Protein AF-A0A497DBH5-F1 (afdb_monomer)

Mean predicted aligned error: 8.86 Å

Nearest PDB structures (foldseek):
  4bxi-assembly1_A-2  TM=4.794E-01  e=2.123E+00  Staphylococcus aureus subsp. aureus COL
  7r7f-assembly2_B  TM=6.059E-01  e=3.919E+00  Picosynechococcus sp. PCC 7002
  4o3v-assembly1_A  TM=3.156E-01  e=7.234E+00  Rickettsia typhi str. Wilmington

Radius of gyration: 27.89 Å; Cα contacts (8 Å, |Δi|>4): 688; chains: 1; bounding box: 68×45×81 Å

Structure (mmCIF, N/CA/C/O backbone):
data_AF-A0A497DBH5-F1
#
_entry.id   AF-A0A497DBH5-F1
#
loop_
_atom_site.group_PDB
_atom_site.id
_atom_site.type_symbol
_atom_site.label_atom_id
_atom_site.label_alt_id
_atom_site.label_comp_id
_atom_site.label_asym_id
_atom_site.label_entity_id
_atom_site.label_seq_id
_atom_site.pdbx_PDB_ins_code
_atom_site.Cartn_x
_atom_site.Cartn_y
_atom_site.Cartn_z
_atom_site.occupancy
_atom_site.B_iso_or_equiv
_atom_site.auth_seq_id
_atom_site.auth_comp_id
_atom_site.auth_asym_id
_atom_site.auth_atom_id
_atom_site.pdbx_PDB_model_num
ATOM 1 N N . MET A 1 1 ? -2.747 -13.611 11.022 1.00 81.50 1 MET A N 1
ATOM 2 C CA . MET A 1 1 ? -4.045 -13.605 11.736 1.00 81.50 1 MET A CA 1
ATOM 3 C C . MET A 1 1 ? -5.112 -14.128 10.798 1.00 81.50 1 MET A C 1
ATOM 5 O O . MET A 1 1 ? -5.028 -13.797 9.620 1.00 81.50 1 MET A O 1
ATOM 9 N N . LYS A 1 2 ? -6.085 -14.919 11.261 1.00 86.38 2 LYS A N 1
ATOM 10 C CA . LYS A 1 2 ? -7.143 -15.440 10.373 1.00 86.38 2 LYS A CA 1
ATOM 11 C C . LYS A 1 2 ? -8.323 -14.461 10.289 1.00 86.38 2 LYS A C 1
ATOM 13 O O . LYS A 1 2 ? -9.346 -14.653 10.939 1.00 86.38 2 LYS A O 1
ATOM 18 N N . LEU A 1 3 ? -8.178 -13.395 9.492 1.00 90.94 3 LEU A N 1
ATOM 19 C CA . LEU A 1 3 ? -9.215 -12.356 9.362 1.00 90.94 3 LEU A CA 1
ATOM 20 C C . LEU A 1 3 ? -10.533 -12.885 8.776 1.00 90.94 3 LEU A C 1
ATOM 22 O O . LEU A 1 3 ? -11.589 -12.373 9.139 1.00 90.94 3 LEU A O 1
ATOM 26 N N . THR A 1 4 ? -10.498 -13.955 7.971 1.00 93.50 4 THR A N 1
ATOM 27 C CA . THR A 1 4 ? -11.699 -14.586 7.386 1.00 93.50 4 THR A CA 1
ATOM 28 C C . THR A 1 4 ? -12.727 -15.030 8.428 1.00 93.50 4 THR A C 1
ATOM 30 O O . THR A 1 4 ? -13.909 -15.137 8.111 1.00 93.50 4 THR A O 1
ATOM 33 N N . LEU A 1 5 ? -12.332 -15.199 9.697 1.00 93.44 5 LEU A N 1
ATOM 34 C CA . LEU A 1 5 ? -13.258 -15.498 10.790 1.00 93.44 5 LEU A CA 1
ATOM 35 C C . LEU A 1 5 ? -14.352 -14.437 10.962 1.00 93.44 5 LEU A C 1
ATOM 37 O O . LEU A 1 5 ? -15.456 -14.780 11.364 1.00 93.44 5 LEU A O 1
ATOM 41 N N . PHE A 1 6 ? -14.108 -13.177 10.588 1.00 94.81 6 PHE A N 1
ATOM 42 C CA . PHE A 1 6 ? -15.147 -12.140 10.603 1.00 94.81 6 PHE A CA 1
ATOM 43 C C . PHE A 1 6 ? -16.312 -12.419 9.637 1.00 94.81 6 PHE A C 1
ATOM 45 O O . PHE A 1 6 ? -17.368 -11.806 9.795 1.00 94.81 6 PHE A O 1
ATOM 52 N N . LYS A 1 7 ? -16.138 -13.330 8.669 1.00 93.44 7 LYS A N 1
ATOM 53 C CA . LYS A 1 7 ? -17.196 -13.867 7.797 1.00 93.44 7 LYS A CA 1
ATOM 54 C C . LYS A 1 7 ? -17.722 -15.230 8.253 1.00 93.44 7 LYS A C 1
ATOM 56 O O . LYS A 1 7 ? -18.886 -15.539 8.030 1.00 93.44 7 LYS A O 1
ATOM 61 N N . GLU A 1 8 ? -16.865 -16.057 8.849 1.00 92.88 8 GLU A N 1
ATOM 62 C CA . GLU A 1 8 ? -17.189 -17.453 9.187 1.00 92.88 8 GLU A CA 1
ATOM 63 C C . GLU A 1 8 ? -18.020 -17.591 10.475 1.00 92.88 8 GLU A C 1
ATOM 65 O O . GLU A 1 8 ? -18.742 -18.575 10.631 1.00 92.88 8 GLU A O 1
ATOM 70 N N . ILE A 1 9 ? -17.904 -16.640 11.409 1.00 94.44 9 ILE A N 1
ATOM 71 C CA . ILE A 1 9 ? -18.579 -16.672 12.713 1.00 94.44 9 ILE A CA 1
ATOM 72 C C . ILE A 1 9 ? -19.214 -15.320 13.056 1.00 94.44 9 ILE A C 1
ATOM 74 O O . ILE A 1 9 ? -18.944 -14.304 12.417 1.00 94.44 9 ILE A O 1
ATOM 78 N N . ASP A 1 10 ? -20.058 -15.318 14.091 1.00 93.56 10 ASP A N 1
ATOM 79 C CA . ASP A 1 10 ? -20.673 -14.107 14.636 1.00 93.56 10 ASP A CA 1
ATOM 80 C C . ASP A 1 10 ? -19.628 -13.023 14.973 1.00 93.56 10 ASP A C 1
ATOM 82 O O . ASP A 1 10 ? -18.516 -13.316 15.423 1.00 93.56 10 ASP A O 1
ATOM 86 N N . PHE A 1 11 ? -19.999 -11.756 14.768 1.00 94.81 11 PHE A N 1
ATOM 87 C CA . PHE A 1 11 ? -19.075 -10.628 14.844 1.00 94.81 11 PHE A CA 1
ATOM 88 C C . PHE A 1 11 ? -18.445 -10.469 16.231 1.00 94.81 11 PHE A C 1
ATOM 90 O O . PHE A 1 11 ? -17.227 -10.295 16.321 1.00 94.81 11 PHE A O 1
ATOM 97 N N . LEU A 1 12 ? -19.221 -10.594 17.313 1.00 94.69 12 LEU A N 1
ATOM 98 C CA . LEU A 1 12 ? -18.671 -10.518 18.667 1.00 94.69 12 LEU A CA 1
ATOM 99 C C . LEU A 1 12 ? -17.634 -11.626 18.879 1.00 94.69 12 LEU A C 1
ATOM 101 O O . LEU A 1 12 ? -16.538 -11.367 19.378 1.00 94.69 12 LEU A O 1
ATOM 105 N N . HIS A 1 13 ? -17.941 -12.850 18.451 1.00 94.00 13 HIS A N 1
ATOM 106 C CA . HIS A 1 13 ? -17.011 -13.973 18.549 1.00 94.00 13 HIS A CA 1
ATOM 107 C C . HIS A 1 13 ? -15.744 -13.756 17.711 1.00 94.00 13 HIS A C 1
ATOM 109 O O . HIS A 1 13 ? -14.646 -14.022 18.204 1.00 94.00 13 HIS A O 1
ATOM 115 N N . ALA A 1 14 ? -15.865 -13.219 16.496 1.00 95.56 14 ALA A N 1
ATOM 116 C CA . ALA A 1 14 ? -14.721 -12.877 15.653 1.00 95.56 14 ALA A CA 1
ATOM 117 C C . ALA A 1 14 ? -13.796 -11.853 16.330 1.00 95.56 14 ALA A C 1
ATOM 119 O O . ALA A 1 14 ? -12.579 -12.048 16.362 1.00 95.56 14 ALA A O 1
ATOM 120 N N . VAL A 1 15 ? -14.359 -10.812 16.958 1.00 95.38 15 VAL A N 1
ATOM 121 C CA . VAL A 1 15 ? -13.578 -9.825 17.719 1.00 95.38 15 VAL A CA 1
ATOM 122 C C . VAL A 1 15 ? -12.876 -10.477 18.919 1.00 95.38 15 VAL A C 1
ATOM 124 O O . VAL A 1 15 ? -11.694 -10.219 19.151 1.00 95.38 15 VAL A O 1
ATOM 127 N N . LYS A 1 16 ? -13.544 -11.377 19.655 1.00 95.06 16 LYS A N 1
ATOM 128 C CA . LYS A 1 16 ? -12.921 -12.124 20.767 1.00 95.06 16 LYS A CA 1
ATOM 129 C C . LYS A 1 16 ? -11.752 -12.996 20.289 1.00 95.06 16 LYS A C 1
ATOM 131 O O . LYS A 1 16 ? -10.692 -13.023 20.916 1.00 95.06 16 LYS A O 1
ATOM 136 N N . VAL A 1 17 ? -11.911 -13.694 19.163 1.00 95.12 17 VAL A N 1
ATOM 137 C CA . VAL A 1 17 ? -10.826 -14.507 18.589 1.00 95.12 17 VAL A CA 1
ATOM 138 C C . VAL A 1 17 ? -9.658 -13.630 18.146 1.00 95.12 17 VAL A C 1
ATOM 140 O O . VAL A 1 17 ? -8.510 -13.970 18.430 1.00 95.12 17 VAL A O 1
ATOM 143 N N . LEU A 1 18 ? -9.930 -12.473 17.540 1.00 94.69 18 LEU A N 1
ATOM 144 C CA . LEU A 1 18 ? -8.892 -11.527 17.152 1.00 94.69 18 LEU A CA 1
ATOM 145 C C . LEU A 1 18 ? -8.021 -11.111 18.348 1.00 94.69 18 LEU A C 1
ATOM 147 O O . LEU A 1 18 ? -6.801 -11.253 18.283 1.00 94.69 18 LEU A O 1
ATOM 151 N N . PHE A 1 19 ? -8.609 -10.631 19.449 1.00 95.12 19 PHE A N 1
ATOM 152 C CA . PHE A 1 19 ? -7.813 -10.197 20.608 1.00 95.12 19 PHE A CA 1
ATOM 153 C C . PHE A 1 19 ? -7.040 -11.351 21.260 1.00 95.12 19 PHE A C 1
ATOM 155 O O . PHE A 1 19 ? -5.912 -11.156 21.722 1.00 95.12 19 PHE A O 1
ATOM 162 N N . LYS A 1 20 ? -7.577 -12.577 21.199 1.00 94.69 20 LYS A N 1
ATOM 163 C CA . LYS A 1 20 ? -6.842 -13.789 21.580 1.00 94.69 20 LYS A CA 1
ATOM 164 C C . LYS A 1 20 ? -5.625 -14.037 20.676 1.00 94.69 20 LYS A C 1
ATOM 166 O O . LYS A 1 20 ? -4.548 -14.337 21.190 1.00 94.69 20 LYS A O 1
ATOM 171 N N . GLU A 1 21 ? -5.749 -13.886 19.356 1.00 95.06 21 GLU A N 1
ATOM 172 C CA . GLU A 1 21 ? -4.617 -14.003 18.417 1.00 95.06 21 GLU A CA 1
ATOM 173 C C . GLU A 1 21 ? -3.566 -12.896 18.618 1.00 95.06 21 GLU A C 1
ATOM 175 O O . GLU A 1 21 ? -2.359 -13.162 18.512 1.00 95.06 21 GLU A O 1
ATOM 180 N N . LEU A 1 22 ? -4.012 -11.689 18.985 1.00 94.50 22 LEU A N 1
ATOM 181 C CA . LEU A 1 22 ? -3.163 -10.559 19.383 1.00 94.50 22 LEU A CA 1
ATOM 182 C C . LEU A 1 22 ? -2.483 -10.759 20.746 1.00 94.50 22 LEU A C 1
ATOM 184 O O . LEU A 1 22 ? -1.618 -9.963 21.110 1.00 94.50 22 LEU A O 1
ATOM 188 N N . LYS A 1 23 ? -2.823 -11.834 21.471 1.00 96.06 23 LYS A N 1
ATOM 189 C CA . LYS A 1 23 ? -2.341 -12.156 22.823 1.00 96.06 23 LYS A CA 1
ATOM 1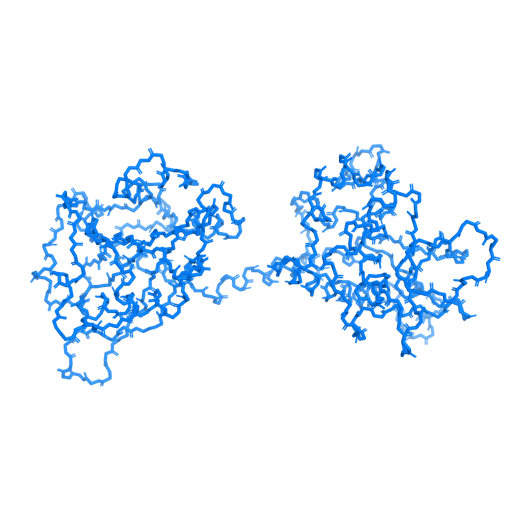90 C C . LYS A 1 23 ? -2.690 -11.099 23.874 1.00 96.06 23 LYS A C 1
ATOM 192 O O . LYS A 1 23 ? -2.000 -11.003 24.884 1.00 96.06 23 LYS A O 1
ATOM 197 N N . VAL A 1 24 ? -3.750 -10.327 23.656 1.00 95.75 24 VAL A N 1
ATOM 198 C CA . VAL A 1 24 ? -4.207 -9.329 24.625 1.00 95.75 24 VAL A CA 1
ATOM 199 C C . VAL A 1 24 ? -5.197 -9.980 25.589 1.00 95.75 24 VAL A C 1
ATOM 201 O O . VAL A 1 24 ? -6.193 -10.547 25.130 1.00 95.75 24 VAL A O 1
ATOM 204 N N . PRO A 1 25 ? -4.947 -9.937 26.909 1.00 94.50 25 PRO A N 1
ATOM 205 C CA . PRO A 1 25 ? -5.862 -10.506 27.884 1.00 94.50 25 PRO A CA 1
ATOM 206 C C . PRO A 1 25 ? -7.066 -9.579 28.042 1.00 94.50 25 PRO A C 1
ATOM 208 O O . PRO A 1 25 ? -6.969 -8.513 28.640 1.00 94.50 25 PRO A O 1
ATOM 211 N N . VAL A 1 26 ? -8.201 -9.976 27.474 1.00 94.94 26 VAL A N 1
ATOM 212 C CA . VAL A 1 26 ? -9.463 -9.246 27.607 1.00 94.94 26 VAL A CA 1
ATOM 213 C C . VAL A 1 26 ? -10.344 -9.975 28.608 1.00 94.94 26 VAL A C 1
ATOM 215 O O . VAL A 1 26 ? -10.632 -11.163 28.442 1.00 94.94 26 VAL A O 1
ATOM 218 N N . ASN A 1 27 ? -10.829 -9.248 29.606 1.00 93.88 27 ASN A N 1
ATOM 219 C CA . ASN A 1 27 ? -11.941 -9.695 30.425 1.00 93.88 27 ASN A CA 1
ATOM 220 C C . ASN A 1 27 ? -13.233 -9.479 29.645 1.00 93.88 27 ASN A C 1
ATOM 222 O O . ASN A 1 27 ? -13.794 -8.383 29.603 1.00 93.88 27 ASN A O 1
ATOM 226 N N . TYR A 1 28 ? -13.645 -10.540 28.954 1.00 91.12 28 TYR A N 1
ATOM 227 C CA . TYR A 1 28 ? -14.819 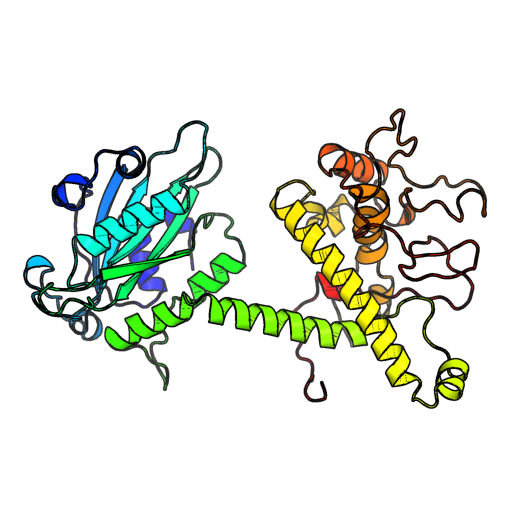-10.523 28.099 1.00 91.12 28 TYR A CA 1
ATOM 228 C C . TYR A 1 28 ? -16.103 -10.425 28.906 1.00 91.12 28 TYR A C 1
ATOM 230 O O . TYR A 1 28 ? -16.286 -11.133 29.897 1.00 91.12 28 TYR A O 1
ATOM 238 N N . VAL A 1 29 ? -17.031 -9.627 28.395 1.00 86.19 29 VAL A N 1
ATOM 239 C CA . VAL A 1 29 ? -18.424 -9.647 28.834 1.00 86.19 29 VAL A CA 1
ATOM 240 C C . VAL A 1 29 ? -19.260 -10.477 27.854 1.00 86.19 29 VAL A C 1
ATOM 242 O O . VAL A 1 29 ? -18.882 -10.711 26.695 1.00 86.19 29 VAL A O 1
ATOM 245 N N . ALA A 1 30 ? -20.365 -11.020 28.350 1.00 66.88 30 ALA A N 1
ATOM 246 C CA . ALA A 1 30 ? -21.345 -11.748 27.553 1.00 66.88 30 ALA A CA 1
ATOM 247 C C . ALA A 1 30 ? -22.528 -10.815 27.284 1.00 66.88 30 ALA A C 1
ATOM 249 O O . ALA A 1 30 ? -23.608 -11.017 27.831 1.00 66.88 30 ALA A O 1
ATOM 250 N N . ASP A 1 31 ? -22.278 -9.772 26.493 1.00 70.38 31 ASP A N 1
ATOM 251 C CA . ASP A 1 31 ? -23.298 -8.790 26.143 1.00 70.38 31 ASP A CA 1
ATOM 252 C C . ASP A 1 31 ? -23.909 -9.098 24.776 1.00 70.38 31 ASP A C 1
ATOM 254 O O . ASP A 1 31 ? -23.207 -9.320 23.786 1.00 70.38 31 ASP A O 1
ATOM 258 N N . GLU A 1 32 ? -25.238 -9.083 24.750 1.00 82.00 32 GLU A N 1
ATOM 259 C CA . GLU A 1 32 ? -26.035 -9.004 23.529 1.00 82.00 32 GLU A CA 1
ATOM 260 C C . GLU A 1 32 ? -25.799 -7.647 22.835 1.00 82.00 32 GLU A C 1
ATOM 262 O O . GLU A 1 32 ? -25.465 -6.660 23.508 1.00 82.00 32 GLU A O 1
ATOM 267 N N . PRO A 1 33 ? -25.989 -7.554 21.506 1.00 89.88 33 PRO A N 1
ATOM 268 C CA . PRO A 1 33 ? -25.902 -6.281 20.806 1.00 89.88 33 PRO A CA 1
ATOM 269 C C . PRO A 1 33 ? -26.857 -5.243 21.403 1.00 89.88 33 PRO A C 1
ATOM 271 O O . PRO A 1 33 ? -27.985 -5.532 21.815 1.00 89.88 33 PRO A O 1
ATOM 274 N N . THR A 1 34 ? -26.404 -3.997 21.430 1.00 92.31 34 THR A N 1
ATOM 275 C CA . THR A 1 34 ? -27.178 -2.857 21.910 1.00 92.31 34 THR A CA 1
ATOM 276 C C . THR A 1 34 ? -27.122 -1.713 20.910 1.00 92.31 34 THR A C 1
ATOM 278 O O . THR A 1 34 ? -26.335 -1.710 19.967 1.00 92.31 34 THR A O 1
ATOM 281 N N . THR A 1 35 ? -27.964 -0.707 21.120 1.00 91.88 35 THR A N 1
ATOM 282 C CA . THR A 1 35 ? -27.998 0.464 20.249 1.00 91.88 35 THR A CA 1
ATOM 283 C C . THR A 1 35 ? -27.042 1.534 20.743 1.00 91.88 35 THR A C 1
ATOM 285 O O . THR A 1 35 ? -26.804 1.704 21.942 1.00 91.88 35 THR A O 1
ATOM 288 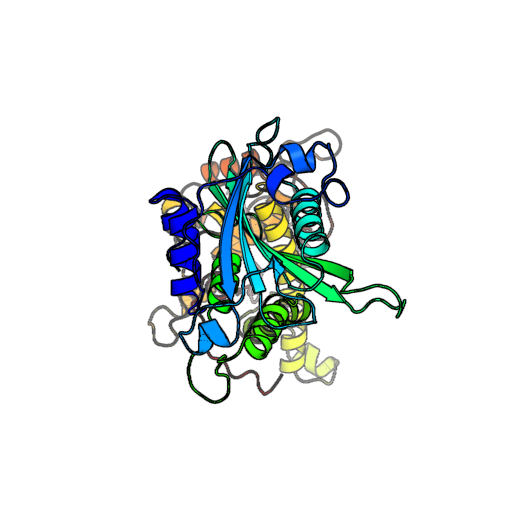N N . LEU A 1 36 ? -26.565 2.351 19.812 1.00 92.19 36 LEU A N 1
ATOM 289 C CA . LEU A 1 36 ? -25.704 3.482 20.121 1.00 92.19 36 LEU A CA 1
ATOM 290 C C . LEU A 1 36 ? -26.314 4.441 21.164 1.00 92.19 36 LEU A C 1
ATOM 292 O O . LEU A 1 36 ? -25.600 4.926 22.035 1.00 92.19 36 LEU A O 1
ATOM 296 N N . LYS A 1 37 ? -27.636 4.670 21.120 1.00 91.69 37 LYS A N 1
ATOM 297 C CA . LYS A 1 37 ? -28.374 5.538 22.063 1.00 91.69 37 LYS A CA 1
ATOM 298 C C . LYS A 1 37 ? -28.405 5.002 23.500 1.00 91.69 37 LYS A C 1
ATOM 300 O O . LYS A 1 37 ? -28.674 5.769 24.417 1.00 91.69 37 LYS A O 1
ATOM 305 N N . LYS A 1 38 ? -28.180 3.699 23.699 1.00 91.50 38 LYS A N 1
ATOM 306 C CA . LYS A 1 38 ? -28.069 3.095 25.036 1.00 91.50 38 LYS A CA 1
ATOM 307 C C . LYS A 1 38 ? -26.662 3.233 25.620 1.00 91.50 38 LYS A C 1
ATOM 309 O O . LYS A 1 38 ? -26.526 3.196 26.835 1.00 91.50 38 LYS A O 1
ATOM 314 N N . ILE A 1 39 ? -25.645 3.375 24.767 1.00 91.56 39 ILE A N 1
ATOM 315 C CA . ILE A 1 39 ? -24.242 3.518 25.177 1.00 91.56 39 ILE A CA 1
ATOM 316 C C . ILE A 1 39 ? -23.839 4.986 25.316 1.00 91.56 39 ILE A C 1
ATOM 318 O O . ILE A 1 39 ? -23.152 5.341 26.263 1.00 91.56 39 ILE A O 1
ATOM 322 N N . LEU A 1 40 ? -24.240 5.835 24.370 1.00 93.38 40 LEU A N 1
ATOM 323 C CA . LEU A 1 40 ? -23.880 7.249 24.348 1.00 93.38 40 LEU A CA 1
ATOM 324 C C . LEU A 1 40 ? -24.967 8.097 25.008 1.00 93.38 40 LEU A C 1
ATOM 326 O O . LEU A 1 40 ? -26.130 8.058 24.599 1.00 93.38 40 LEU A O 1
ATOM 330 N N . SER A 1 41 ? -24.575 8.918 25.980 1.00 92.06 41 SER A N 1
ATOM 331 C CA . SER A 1 41 ? -25.463 9.891 26.608 1.00 92.06 41 SER A CA 1
ATOM 332 C C . SER A 1 41 ? -25.964 10.945 25.603 1.00 92.06 41 SER A C 1
ATOM 334 O O . SER A 1 41 ? -25.328 11.193 24.571 1.00 92.06 41 SER A O 1
ATOM 336 N N . PRO A 1 42 ? -27.057 11.673 25.911 1.00 89.38 42 PRO A N 1
ATOM 337 C CA . PRO A 1 42 ? -27.532 12.782 25.075 1.00 89.38 42 PRO A CA 1
ATOM 338 C C . PRO A 1 42 ? -26.504 13.906 24.843 1.00 89.38 42 PRO A C 1
ATOM 340 O O . PRO A 1 42 ? -26.707 14.747 23.971 1.00 89.38 42 PRO A O 1
ATOM 343 N N . LEU A 1 43 ? -25.418 13.952 25.625 1.00 86.19 43 LEU A N 1
ATOM 344 C CA . LEU A 1 43 ? -24.339 14.933 25.478 1.00 86.19 43 LEU A CA 1
ATOM 345 C C . LEU A 1 43 ? -23.309 14.532 24.411 1.00 86.19 43 LEU A C 1
ATOM 347 O O . LEU A 1 43 ? -22.653 15.402 23.830 1.00 86.19 43 LEU A O 1
ATOM 351 N N . THR A 1 44 ? -23.136 13.233 24.165 1.00 89.31 44 THR A N 1
ATOM 352 C CA . THR A 1 44 ? -22.128 12.695 23.238 1.00 89.31 44 THR A CA 1
ATOM 353 C C . THR A 1 44 ? -22.751 12.167 21.952 1.00 89.31 44 THR A C 1
ATOM 355 O O . THR A 1 44 ? -22.135 12.293 20.887 1.00 89.31 44 THR A O 1
ATOM 358 N N . TYR A 1 45 ? -23.979 11.651 22.026 1.00 91.56 45 TYR A N 1
ATOM 359 C CA . TYR A 1 45 ? -24.781 11.277 20.871 1.00 91.56 45 TYR A CA 1
ATOM 360 C C . TYR A 1 45 ? -25.233 12.515 20.087 1.00 91.56 45 TYR A C 1
ATOM 362 O O . TYR A 1 45 ? -25.687 13.506 20.658 1.00 91.56 45 TYR A O 1
ATOM 370 N N . LYS A 1 46 ? -25.149 12.454 18.755 1.00 89.50 46 LYS A N 1
ATOM 371 C CA . LYS A 1 46 ? -25.729 13.467 17.868 1.00 89.50 46 LYS A CA 1
ATOM 372 C C . LYS A 1 46 ? -26.600 12.776 16.836 1.00 89.50 46 LYS A C 1
ATOM 374 O O . LYS A 1 46 ? -26.138 11.881 16.146 1.00 89.50 46 LYS A O 1
ATOM 379 N N . GLU A 1 47 ? -27.836 13.223 16.686 1.00 91.31 47 GLU A N 1
ATOM 380 C CA . GLU A 1 47 ? -28.701 12.724 15.619 1.00 91.31 47 GLU A CA 1
ATOM 381 C C . GLU A 1 47 ? -28.213 13.310 14.281 1.00 91.31 47 GLU A C 1
ATOM 383 O O . GLU A 1 47 ? -28.447 14.481 13.974 1.00 91.31 47 GLU A O 1
ATOM 388 N N . ASN A 1 48 ? -27.439 12.530 13.523 1.00 93.19 48 ASN A N 1
ATOM 389 C CA . ASN A 1 48 ? -26.919 12.914 12.215 1.00 93.19 48 ASN A CA 1
ATOM 390 C C . ASN A 1 48 ? -26.643 11.680 11.342 1.00 93.19 48 ASN A C 1
ATOM 392 O O . ASN A 1 48 ? -26.696 10.541 11.802 1.00 93.19 48 ASN A O 1
ATOM 396 N N . TYR A 1 49 ? -26.294 11.923 10.076 1.00 92.81 49 TYR A N 1
ATOM 397 C CA . TYR A 1 49 ? -26.015 10.860 9.111 1.00 92.81 49 TYR A CA 1
ATOM 398 C C . TYR A 1 49 ? -24.924 9.881 9.575 1.00 92.81 49 TYR A C 1
ATOM 400 O O . TYR A 1 49 ? -25.055 8.691 9.335 1.00 92.81 49 TYR A O 1
ATOM 408 N N . THR A 1 50 ? -23.870 10.342 10.260 1.00 95.38 50 THR A N 1
ATOM 409 C CA . THR A 1 50 ? -22.790 9.476 10.758 1.00 95.38 50 THR A CA 1
ATOM 410 C C . THR A 1 50 ? -23.288 8.479 11.799 1.00 95.38 50 THR A C 1
ATOM 412 O O . THR A 1 50 ? -22.996 7.292 11.696 1.00 95.38 50 THR A O 1
ATOM 415 N N . PHE A 1 51 ? -24.015 8.949 12.811 1.00 95.81 51 PHE A N 1
ATOM 416 C CA . PHE A 1 51 ? -24.479 8.082 13.894 1.00 95.81 51 PHE A CA 1
ATOM 417 C C . PHE A 1 51 ? -25.618 7.160 13.452 1.00 95.81 51 PHE A C 1
ATOM 419 O O . PHE A 1 51 ? -25.746 6.069 13.997 1.00 95.81 51 PHE A O 1
ATOM 426 N N . ASN A 1 52 ? -26.368 7.548 12.419 1.00 94.62 52 ASN A N 1
ATOM 427 C CA . ASN A 1 52 ? -27.385 6.703 11.793 1.00 94.62 52 ASN A CA 1
ATOM 428 C C . ASN A 1 52 ? -26.792 5.582 10.923 1.00 94.62 52 ASN A C 1
ATOM 430 O O . ASN A 1 52 ? -27.535 4.714 10.483 1.00 94.62 52 ASN A O 1
ATOM 434 N N . LEU A 1 53 ? -25.472 5.576 10.681 1.00 95.81 53 LEU A N 1
ATOM 435 C CA . LEU A 1 53 ? -24.798 4.424 10.075 1.00 95.81 53 LEU A CA 1
ATOM 436 C C . LEU A 1 53 ? -24.563 3.283 11.059 1.00 95.81 53 LEU A C 1
ATOM 438 O O . LEU A 1 53 ? -24.282 2.181 10.607 1.00 95.81 53 LEU A O 1
ATOM 442 N N . VAL A 1 54 ? -24.591 3.539 12.368 1.00 97.12 54 VAL A N 1
ATOM 443 C CA . VAL A 1 54 ? -24.339 2.496 13.365 1.00 97.12 54 VAL A CA 1
ATOM 444 C C . VAL A 1 54 ? -25.547 1.576 13.446 1.00 97.12 54 VAL A C 1
ATOM 446 O O . VAL A 1 54 ? -26.643 2.046 13.739 1.00 97.12 54 VAL A O 1
ATOM 449 N N . ASP A 1 55 ? -25.305 0.290 13.205 1.00 95.75 55 ASP A N 1
ATOM 450 C CA . ASP A 1 55 ? -26.300 -0.775 13.294 1.00 95.75 55 ASP A CA 1
ATOM 451 C C . ASP A 1 55 ? -26.308 -1.328 14.728 1.00 95.75 55 ASP A C 1
ATOM 453 O O . ASP A 1 55 ? -27.025 -0.815 15.593 1.00 95.75 55 ASP A O 1
ATOM 457 N N . ASP A 1 56 ? -25.381 -2.240 15.037 1.00 96.25 56 ASP A N 1
ATOM 458 C CA . ASP A 1 56 ? -25.207 -2.805 16.371 1.00 96.25 56 ASP A CA 1
ATOM 459 C C . ASP A 1 56 ? -23.915 -2.332 17.040 1.00 96.25 56 ASP A C 1
ATOM 461 O O . ASP A 1 56 ? -22.862 -2.138 16.419 1.00 96.25 56 ASP A O 1
ATOM 465 N N . VAL A 1 57 ? -23.987 -2.198 18.364 1.00 96.81 57 VAL A N 1
ATOM 466 C CA . VAL A 1 57 ? -22.845 -1.954 19.243 1.00 96.81 57 VAL A CA 1
ATOM 467 C C . VAL A 1 57 ? -22.703 -3.125 20.205 1.00 96.81 57 VAL A C 1
ATOM 469 O O . VAL A 1 57 ? -23.646 -3.494 20.898 1.00 96.81 57 VAL A O 1
ATOM 472 N N . TYR A 1 58 ? -21.493 -3.660 20.301 1.00 95.75 58 TYR A N 1
ATOM 473 C CA . TYR A 1 58 ? -21.138 -4.752 21.195 1.00 95.75 58 TYR A CA 1
ATOM 474 C C . TYR A 1 58 ? -20.094 -4.256 22.181 1.00 95.75 58 TYR A C 1
ATOM 476 O O . TYR A 1 58 ? -18.998 -3.861 21.773 1.00 95.75 58 TYR A O 1
ATOM 484 N N . PHE A 1 59 ? -20.393 -4.298 23.477 1.00 94.62 59 PHE A N 1
ATOM 485 C CA . PHE A 1 59 ? -19.346 -4.158 24.479 1.00 94.62 59 PHE A CA 1
ATOM 486 C C . PHE A 1 59 ? -18.607 -5.495 24.573 1.00 94.62 59 PHE A C 1
ATOM 488 O O . PHE A 1 59 ? -19.182 -6.520 24.917 1.00 94.62 59 PHE A O 1
ATOM 495 N N . VAL A 1 60 ? -17.339 -5.518 24.168 1.00 95.00 60 VAL A N 1
ATOM 496 C CA . VAL A 1 60 ? -16.579 -6.772 24.060 1.00 95.00 60 VAL A CA 1
ATOM 497 C C . VAL A 1 60 ? -15.967 -7.133 25.406 1.00 95.00 60 VAL A C 1
ATOM 499 O O . VAL A 1 60 ? -15.959 -8.302 25.799 1.00 95.00 60 VAL A O 1
ATOM 502 N N . GLY A 1 61 ? -15.443 -6.129 26.107 1.00 94.19 61 GLY A N 1
ATOM 503 C CA . GLY A 1 61 ? -14.797 -6.296 27.397 1.00 94.19 61 GLY A CA 1
ATOM 504 C C . GLY A 1 61 ? -13.779 -5.203 27.691 1.00 94.19 61 GLY A C 1
ATOM 505 O O . GLY A 1 61 ? -13.709 -4.175 27.009 1.00 94.19 61 GLY A O 1
ATOM 506 N N . MET A 1 62 ? -12.975 -5.460 28.717 1.00 93.31 62 MET A N 1
ATOM 507 C CA . MET A 1 62 ? -11.979 -4.530 29.237 1.00 93.31 62 MET A CA 1
ATOM 508 C C . MET A 1 62 ? -10.611 -5.201 29.361 1.00 93.31 62 MET A C 1
ATOM 510 O O . MET A 1 62 ? -10.510 -6.407 29.586 1.00 93.31 62 MET A O 1
ATOM 514 N N . VAL A 1 63 ? -9.558 -4.404 29.199 1.00 93.62 63 VAL A N 1
ATOM 515 C CA . VAL A 1 63 ? -8.169 -4.808 29.416 1.00 93.62 63 VAL A CA 1
ATOM 516 C C . VAL A 1 63 ? -7.561 -3.902 30.473 1.00 93.62 63 VAL A C 1
ATOM 518 O O . VAL A 1 63 ? -7.295 -2.737 30.196 1.00 93.62 63 VAL A O 1
ATOM 521 N N . ASP A 1 64 ? -7.339 -4.440 31.663 1.00 92.19 64 ASP A N 1
ATOM 522 C CA . ASP A 1 64 ? -6.694 -3.785 32.802 1.00 92.19 64 ASP A CA 1
ATOM 523 C C . ASP A 1 64 ? -5.581 -4.660 33.386 1.00 92.19 64 ASP A C 1
ATOM 525 O O . ASP A 1 64 ? -5.352 -5.791 32.948 1.00 92.19 64 ASP A O 1
ATOM 529 N N . ASP A 1 65 ? -4.883 -4.154 34.402 1.00 91.25 65 ASP A N 1
ATOM 530 C CA . ASP A 1 65 ? -3.873 -4.940 35.118 1.00 91.25 65 ASP A CA 1
ATOM 531 C C . ASP A 1 65 ? -4.481 -6.192 35.784 1.00 91.25 65 ASP A C 1
ATOM 533 O O . ASP A 1 65 ? -3.807 -7.218 35.902 1.00 91.25 65 ASP A O 1
ATOM 537 N N . ALA A 1 66 ? -5.772 -6.164 36.145 1.00 91.31 66 ALA A N 1
ATOM 538 C CA . ALA A 1 66 ? -6.485 -7.355 36.604 1.00 91.31 66 ALA A CA 1
ATOM 539 C C . ALA A 1 66 ? -6.581 -8.414 35.494 1.00 91.31 66 ALA A C 1
ATOM 541 O O . ALA A 1 66 ? -6.249 -9.571 35.748 1.00 91.31 66 ALA A O 1
ATOM 542 N N . ALA A 1 67 ? -6.932 -8.033 34.262 1.00 93.06 67 ALA A N 1
ATOM 543 C CA . ALA A 1 67 ? -6.949 -8.933 33.112 1.00 93.06 67 ALA A CA 1
ATOM 544 C C . ALA A 1 67 ? -5.562 -9.541 32.838 1.00 93.06 67 ALA A C 1
ATOM 546 O O . ALA A 1 67 ? -5.456 -10.749 32.617 1.00 93.06 67 ALA A O 1
ATOM 547 N N . PHE A 1 68 ? -4.486 -8.750 32.930 1.00 92.62 68 PHE A N 1
ATOM 548 C CA . PHE A 1 68 ? -3.110 -9.261 32.824 1.00 92.62 68 PHE A CA 1
ATOM 549 C C . PHE A 1 68 ? -2.748 -10.258 33.934 1.00 92.62 68 PHE A C 1
ATOM 551 O O . PHE A 1 68 ? -2.018 -11.217 33.681 1.00 92.62 68 PHE A O 1
ATOM 558 N N . ALA A 1 69 ? -3.292 -10.076 35.138 1.00 91.81 69 ALA A N 1
ATOM 559 C CA . ALA A 1 69 ? -3.130 -10.999 36.259 1.00 91.81 69 ALA A CA 1
ATOM 560 C C . ALA A 1 69 ? -4.087 -12.212 36.223 1.00 91.81 69 ALA A C 1
ATOM 562 O O . ALA A 1 69 ? -3.989 -13.084 37.086 1.00 91.81 69 ALA A O 1
ATOM 563 N N . GLY A 1 70 ? -5.014 -12.285 35.259 1.00 89.56 70 GLY A N 1
ATOM 564 C CA . GLY A 1 70 ? -6.050 -13.326 35.190 1.00 89.56 70 GLY A CA 1
ATOM 565 C C . GLY A 1 70 ? -7.208 -13.142 36.182 1.00 89.56 70 GLY A C 1
ATOM 566 O O . GLY A 1 70 ? -7.938 -14.093 36.456 1.00 89.56 70 GLY A O 1
ATOM 567 N N . ASN A 1 71 ? -7.371 -11.936 36.725 1.00 89.44 71 ASN A N 1
ATOM 568 C CA . ASN A 1 71 ? -8.441 -11.538 37.639 1.00 89.44 71 ASN A CA 1
ATOM 569 C C . ASN A 1 71 ? -9.555 -10.783 36.897 1.00 89.44 71 ASN A C 1
ATOM 571 O O . ASN A 1 71 ? -9.346 -10.286 35.795 1.00 89.44 71 ASN A O 1
ATOM 575 N N . GLN A 1 72 ? -10.735 -10.656 37.512 1.00 86.88 72 GLN A N 1
ATOM 576 C CA . GLN A 1 72 ? -11.853 -9.887 36.947 1.00 86.88 72 GLN A CA 1
ATOM 577 C C . GLN A 1 72 ? -11.594 -8.373 36.982 1.00 86.88 72 GLN A C 1
ATOM 579 O O . GLN A 1 72 ? -11.115 -7.852 37.989 1.00 86.88 72 GLN A O 1
ATOM 584 N N . SER A 1 73 ? -11.974 -7.677 35.906 1.00 85.19 73 SER A N 1
ATOM 585 C CA . SER A 1 73 ? -11.879 -6.216 35.811 1.00 85.19 73 SER A CA 1
ATOM 586 C C . SER A 1 73 ? -12.924 -5.497 36.660 1.00 85.19 73 SER A C 1
ATOM 588 O O . SER A 1 73 ? -14.005 -6.021 36.948 1.00 85.19 73 SER A O 1
ATOM 590 N N . LEU A 1 74 ? -12.626 -4.243 36.997 1.00 78.50 74 LEU A N 1
ATOM 591 C CA . LEU A 1 74 ? -13.608 -3.314 37.552 1.00 78.50 74 LEU A CA 1
ATOM 592 C C . LEU A 1 74 ? -14.707 -3.003 36.524 1.00 78.50 74 LEU A C 1
ATOM 594 O O . LEU A 1 74 ? -14.452 -2.886 35.328 1.00 78.50 74 LEU A O 1
ATOM 598 N N . SER A 1 75 ? -15.944 -2.828 36.995 1.00 78.12 75 SER A N 1
ATOM 599 C CA . SER A 1 75 ? -17.036 -2.351 36.138 1.00 78.12 75 SER A CA 1
ATOM 600 C C . SER A 1 75 ? -16.728 -0.930 35.631 1.00 78.12 75 SER A C 1
ATOM 602 O O . SER A 1 75 ? -16.351 -0.098 36.463 1.00 78.12 75 SER A O 1
ATOM 604 N N . PRO A 1 76 ? -16.950 -0.609 34.338 1.00 73.81 76 PRO A N 1
ATOM 605 C CA . PRO A 1 76 ? -16.612 0.702 33.771 1.00 73.81 76 PRO A CA 1
ATOM 606 C C . PRO A 1 76 ? -17.198 1.894 34.546 1.00 73.81 76 PRO A C 1
ATOM 608 O O . PRO A 1 76 ? -16.491 2.862 34.807 1.00 73.81 76 PRO A O 1
ATOM 611 N N . ASP A 1 77 ? -18.443 1.786 35.026 1.00 72.44 77 ASP A N 1
ATOM 612 C CA . ASP A 1 77 ? -19.142 2.846 35.781 1.00 72.44 77 ASP A CA 1
ATOM 613 C C . ASP A 1 77 ? -18.512 3.168 37.148 1.00 72.44 77 ASP A C 1
ATOM 615 O O . ASP A 1 77 ? -18.853 4.159 37.799 1.00 72.44 77 ASP A O 1
ATOM 619 N N . LYS A 1 78 ? -17.616 2.301 37.633 1.00 71.56 78 LYS A N 1
ATOM 620 C CA . LYS A 1 78 ? -16.918 2.466 38.914 1.00 71.56 78 LYS A CA 1
ATOM 621 C C . LYS A 1 78 ? -15.541 3.109 38.755 1.00 71.56 78 LYS A C 1
ATOM 623 O O . LYS A 1 78 ? -14.930 3.438 39.771 1.00 71.56 78 LYS A O 1
ATOM 628 N N . ILE A 1 79 ? -15.069 3.305 37.523 1.00 72.12 79 ILE A N 1
ATOM 629 C CA . ILE A 1 79 ? -13.780 3.934 37.233 1.00 72.12 79 ILE A CA 1
ATOM 630 C C . ILE A 1 79 ? -13.948 5.450 37.373 1.00 72.12 79 ILE A C 1
ATOM 632 O O . ILE A 1 79 ? -14.660 6.083 36.597 1.00 72.12 79 ILE A O 1
ATOM 636 N N . LYS A 1 80 ? -13.322 6.027 38.405 1.00 64.81 80 LYS A N 1
ATOM 637 C CA . LYS A 1 80 ? -13.442 7.456 38.762 1.00 64.81 80 LYS A CA 1
ATOM 638 C C . LYS A 1 80 ? -12.120 8.225 38.692 1.00 64.81 80 LYS A C 1
ATOM 640 O O . LYS A 1 80 ? -12.068 9.390 39.079 1.00 64.81 80 LYS A O 1
ATOM 645 N N . SER A 1 81 ? -11.052 7.578 38.241 1.00 66.69 81 SER A N 1
ATOM 646 C CA . SER A 1 81 ? -9.720 8.164 38.103 1.00 66.69 81 SER A CA 1
ATOM 647 C C . SER A 1 81 ? -8.986 7.574 36.903 1.00 66.69 81 SER A C 1
ATOM 649 O O . SER A 1 81 ? -9.343 6.509 36.404 1.00 66.69 81 SER A O 1
ATOM 651 N N . ASP A 1 82 ? -7.977 8.306 36.442 1.00 58.44 82 ASP A N 1
ATOM 652 C CA . ASP A 1 82 ? -7.206 8.020 35.235 1.00 58.44 82 ASP A CA 1
ATOM 653 C C . ASP A 1 82 ? -6.502 6.644 35.261 1.00 58.44 82 ASP A C 1
ATOM 655 O O . ASP A 1 82 ? -5.736 6.353 36.177 1.00 58.44 82 ASP A O 1
ATOM 659 N N . TYR A 1 83 ? -6.688 5.887 34.168 1.00 60.94 83 TYR A N 1
ATOM 660 C CA . TYR A 1 83 ? -5.852 4.773 33.675 1.00 60.94 83 TYR A CA 1
ATOM 661 C C . TYR A 1 83 ? -5.760 3.481 34.501 1.00 60.94 83 TYR A C 1
ATOM 663 O O . TYR A 1 83 ? -4.660 3.012 34.783 1.00 60.94 83 TYR A O 1
ATOM 671 N N . ASP A 1 84 ? -6.890 2.794 34.679 1.00 72.31 84 ASP A N 1
ATOM 672 C CA . ASP A 1 84 ? -6.858 1.375 35.065 1.00 72.31 84 ASP A CA 1
ATOM 673 C C . ASP A 1 84 ? -7.053 0.405 33.887 1.00 72.31 84 ASP A C 1
ATOM 675 O O . ASP A 1 84 ? -6.771 -0.771 34.047 1.00 72.31 84 ASP A O 1
ATOM 679 N N . GLY A 1 85 ? -7.467 0.840 32.686 1.00 87.56 85 GLY A N 1
ATOM 680 C CA . GLY A 1 85 ? -7.625 -0.083 31.552 1.00 87.56 85 GLY A CA 1
ATOM 681 C C . GLY A 1 85 ? -8.036 0.539 30.213 1.00 87.56 85 GLY A C 1
ATOM 682 O O . GLY A 1 85 ? -8.138 1.755 30.083 1.00 87.56 85 GLY A O 1
ATOM 683 N N . ILE A 1 86 ? -8.290 -0.306 29.210 1.00 91.25 86 ILE A N 1
ATOM 684 C CA . ILE A 1 86 ? -8.889 0.019 27.902 1.00 91.25 86 ILE A CA 1
ATOM 685 C C . ILE A 1 86 ? -10.236 -0.695 27.770 1.00 91.25 86 ILE A C 1
ATOM 687 O O . ILE A 1 86 ? -10.339 -1.882 28.082 1.00 91.25 86 ILE A O 1
ATOM 691 N N . LEU A 1 87 ? -11.241 -0.004 27.230 1.00 93.56 87 LEU A N 1
ATOM 692 C CA . LEU A 1 87 ? -12.503 -0.616 26.810 1.00 93.56 87 LEU A CA 1
ATOM 693 C C . LEU A 1 87 ? -12.456 -0.986 25.328 1.00 93.56 87 LEU A C 1
ATOM 695 O O . LEU A 1 87 ? -11.962 -0.218 24.498 1.00 93.56 87 LEU A O 1
ATOM 699 N N . ILE A 1 88 ? -13.020 -2.142 24.992 1.00 95.38 88 ILE A N 1
ATOM 700 C CA . ILE A 1 88 ? -13.109 -2.637 23.620 1.00 95.38 88 ILE A CA 1
ATOM 701 C C . ILE A 1 88 ? -14.580 -2.724 23.226 1.00 95.38 88 ILE A C 1
ATOM 703 O O . ILE A 1 88 ? -15.369 -3.395 23.894 1.00 95.38 88 ILE A O 1
ATOM 707 N N . PHE A 1 89 ? -14.929 -2.099 22.104 1.00 97.00 89 PHE A N 1
ATOM 708 C CA . PHE A 1 89 ? -16.245 -2.251 21.489 1.00 97.00 89 PHE A CA 1
ATOM 709 C C . PHE A 1 89 ? -16.132 -2.742 20.047 1.00 97.00 89 PHE A C 1
ATOM 711 O O . PHE A 1 89 ? -15.238 -2.338 19.299 1.00 97.00 89 PHE A O 1
ATOM 718 N N . GLY A 1 90 ? -17.072 -3.597 19.658 1.00 97.31 90 GLY A N 1
ATOM 719 C CA . GLY A 1 90 ? -17.357 -3.937 18.270 1.00 97.31 90 GLY A CA 1
ATOM 720 C C . GLY A 1 90 ? -18.524 -3.092 17.768 1.00 97.31 90 GLY A C 1
ATOM 721 O O . GLY A 1 90 ? -19.485 -2.888 18.503 1.00 97.31 90 GLY A O 1
ATOM 722 N N . ILE A 1 91 ? -18.459 -2.602 16.532 1.00 98.06 91 ILE A N 1
ATOM 723 C CA . ILE A 1 91 ? -19.542 -1.841 15.902 1.00 98.06 91 ILE A CA 1
ATOM 724 C C . ILE A 1 91 ? -19.782 -2.364 14.486 1.00 98.06 91 ILE A C 1
ATOM 726 O O . ILE A 1 91 ? -18.859 -2.372 13.670 1.00 98.06 91 ILE A O 1
ATOM 730 N N . THR A 1 92 ? -21.014 -2.752 14.170 1.00 97.75 92 THR A N 1
ATOM 731 C CA . THR A 1 92 ? -21.441 -2.985 12.785 1.00 97.75 92 THR A CA 1
ATOM 732 C C . THR A 1 92 ? -22.027 -1.700 12.209 1.00 97.75 92 THR A C 1
ATOM 734 O O . THR A 1 92 ? -22.621 -0.889 12.923 1.00 97.75 92 THR A O 1
ATOM 737 N N . LEU A 1 93 ? -21.800 -1.463 10.917 1.00 97.81 93 LEU A N 1
ATOM 738 C CA . LEU A 1 93 ? -22.353 -0.309 10.216 1.00 97.81 93 LEU A CA 1
ATOM 739 C C . LEU A 1 93 ? -23.235 -0.761 9.058 1.00 97.81 93 LEU A C 1
ATOM 741 O O . LEU A 1 93 ? -22.853 -1.651 8.296 1.00 97.81 93 LEU A O 1
ATOM 745 N N . HIS A 1 94 ? -24.355 -0.069 8.878 1.00 95.94 94 HIS A N 1
ATOM 746 C CA . HIS A 1 94 ? -25.162 -0.178 7.675 1.00 95.94 94 HIS A CA 1
ATOM 747 C C . HIS A 1 94 ? -24.373 0.273 6.439 1.00 95.94 94 HIS A C 1
ATOM 749 O O . HIS A 1 94 ? -23.546 1.194 6.486 1.00 95.94 94 HIS A O 1
ATOM 755 N N . GLN A 1 95 ? -24.680 -0.345 5.301 1.00 93.88 95 GLN A N 1
ATOM 756 C CA . GLN A 1 95 ? -24.173 0.086 4.005 1.00 93.88 95 GLN A CA 1
ATOM 757 C C . GLN A 1 95 ? -24.665 1.502 3.687 1.00 93.88 95 GLN A C 1
ATOM 759 O O . GLN A 1 95 ? -25.833 1.838 3.892 1.00 93.88 95 GLN A O 1
ATOM 764 N N . ARG A 1 96 ? -23.778 2.354 3.167 1.00 92.38 96 ARG A N 1
ATOM 765 C CA . ARG A 1 96 ? -24.173 3.709 2.771 1.00 92.38 96 ARG A CA 1
ATOM 766 C C . ARG A 1 96 ? -24.891 3.697 1.429 1.00 92.38 96 ARG A C 1
ATOM 768 O O . ARG A 1 96 ? -24.676 2.826 0.587 1.00 92.38 96 ARG A O 1
ATOM 775 N N . GLU A 1 97 ? -25.659 4.758 1.200 1.00 87.00 97 GLU A N 1
ATOM 776 C CA . GLU A 1 97 ? -26.216 5.083 -0.112 1.00 87.00 97 GLU A CA 1
ATOM 777 C C . GLU A 1 97 ? -25.144 5.007 -1.208 1.00 87.00 97 GLU A C 1
ATOM 779 O O . GLU A 1 97 ? -23.976 5.348 -0.988 1.00 87.00 97 GLU A O 1
ATOM 784 N N . THR A 1 98 ? -25.547 4.578 -2.407 1.00 85.50 98 THR A N 1
ATOM 785 C CA . THR A 1 98 ? -24.670 4.408 -3.583 1.00 85.50 98 THR A CA 1
ATOM 786 C C . THR A 1 98 ? -23.508 3.424 -3.388 1.00 85.50 98 THR A C 1
ATOM 788 O O . THR A 1 98 ? -22.515 3.506 -4.106 1.00 85.50 98 THR A O 1
ATOM 791 N N . ASN A 1 99 ? -23.634 2.484 -2.443 1.00 88.75 99 ASN A N 1
ATOM 792 C CA . ASN A 1 99 ? -22.636 1.445 -2.178 1.00 88.75 99 ASN A CA 1
ATOM 793 C C . ASN A 1 99 ? -21.244 2.015 -1.809 1.00 88.75 99 ASN A C 1
ATOM 795 O O . ASN A 1 99 ? -20.191 1.506 -2.194 1.00 88.75 99 ASN A O 1
ATOM 799 N N . LEU A 1 100 ? -21.228 3.131 -1.075 1.00 90.12 100 LEU A N 1
ATOM 800 C CA . LEU A 1 100 ? -19.986 3.744 -0.606 1.00 90.12 100 LEU A CA 1
ATOM 801 C C . LEU A 1 100 ? -19.565 3.180 0.753 1.00 90.12 100 LEU A C 1
ATOM 803 O O . LEU A 1 100 ? -20.371 3.043 1.671 1.00 90.12 100 LEU A O 1
ATOM 807 N N . LEU A 1 101 ? -18.263 2.981 0.940 1.00 94.62 101 LEU A N 1
ATOM 808 C CA . LEU A 1 101 ? -17.717 2.671 2.260 1.00 94.62 101 LEU A CA 1
ATOM 809 C C . LEU A 1 101 ? -17.828 3.880 3.216 1.00 94.62 101 LEU A C 1
ATOM 811 O O . LEU A 1 101 ? -17.839 5.039 2.768 1.00 94.62 101 LEU A O 1
ATOM 815 N N . PRO A 1 102 ? -17.884 3.656 4.543 1.00 96.00 102 PRO A N 1
ATOM 816 C CA . PRO A 1 102 ? -17.765 4.711 5.544 1.00 96.00 102 PRO A CA 1
ATOM 817 C C . PRO A 1 102 ? -16.516 5.572 5.332 1.00 96.00 102 PRO A C 1
ATOM 819 O O . PRO A 1 102 ? -15.402 5.087 5.123 1.00 96.00 102 PRO A O 1
ATOM 822 N N . THR A 1 103 ? -16.687 6.890 5.396 1.00 95.38 103 THR A N 1
ATOM 823 C CA . THR A 1 103 ? -15.554 7.813 5.282 1.00 95.38 103 THR A CA 1
ATOM 824 C C . THR A 1 103 ? -14.703 7.797 6.550 1.00 95.38 103 THR A C 1
ATOM 826 O O . THR A 1 103 ? -15.184 7.544 7.657 1.00 95.38 103 THR A O 1
ATOM 829 N N . ARG A 1 104 ? -13.429 8.187 6.416 1.00 94.38 104 ARG A N 1
ATOM 830 C CA . ARG A 1 104 ? -12.528 8.391 7.562 1.00 94.38 104 ARG A CA 1
ATOM 831 C C . ARG A 1 104 ? -13.129 9.332 8.613 1.00 94.38 104 ARG A C 1
ATOM 833 O O . ARG A 1 104 ? -12.965 9.094 9.806 1.00 94.38 104 ARG A O 1
ATOM 840 N N . SER A 1 105 ? -13.800 10.398 8.176 1.00 95.62 105 SER A N 1
ATOM 841 C CA . SER A 1 105 ? -14.417 11.381 9.073 1.00 95.62 105 SER A CA 1
ATOM 842 C C . SER A 1 105 ? -15.553 10.775 9.891 1.00 95.62 105 SER A C 1
ATOM 844 O O . SER A 1 105 ? -15.628 11.053 11.083 1.00 95.62 105 SER A O 1
ATOM 846 N N . GLN A 1 106 ? -16.369 9.910 9.282 1.00 96.56 106 GLN A N 1
ATOM 847 C CA . GLN A 1 106 ? -17.469 9.221 9.959 1.00 96.56 106 GLN A CA 1
ATOM 848 C C . GLN A 1 106 ? -16.959 8.254 11.030 1.00 96.56 106 GLN A C 1
ATOM 850 O O . GLN A 1 106 ? -17.341 8.376 12.192 1.00 96.56 106 GLN A O 1
ATOM 855 N N . LEU A 1 107 ? -16.018 7.369 10.677 1.00 97.62 107 LEU A N 1
ATOM 856 C CA . LEU A 1 107 ? -15.403 6.452 11.646 1.00 97.62 107 LEU A CA 1
ATOM 857 C C . LEU A 1 107 ? -14.757 7.229 12.805 1.00 97.62 107 LEU A C 1
ATOM 859 O O . LEU A 1 107 ? -14.984 6.923 13.971 1.00 97.62 107 LEU A O 1
ATOM 863 N N . ALA A 1 108 ? -14.016 8.298 12.497 1.00 96.38 108 ALA A N 1
ATOM 864 C CA . ALA A 1 108 ? -13.361 9.122 13.509 1.00 96.38 108 ALA A CA 1
ATOM 865 C C . ALA A 1 108 ? -14.338 9.938 14.375 1.00 96.38 108 ALA A C 1
ATOM 867 O O . ALA A 1 108 ? -14.000 10.295 15.505 1.00 96.38 108 ALA A O 1
ATOM 868 N N . GLU A 1 109 ? -15.511 10.309 13.866 1.00 96.25 109 GLU A N 1
ATOM 869 C CA . GLU A 1 109 ? -16.548 10.972 14.662 1.00 96.25 109 GLU A CA 1
ATOM 870 C C . GLU A 1 109 ? -17.134 10.000 15.690 1.00 96.25 109 GLU A C 1
ATOM 872 O O . GLU A 1 109 ? -17.167 10.350 16.873 1.00 96.25 109 GLU A O 1
ATOM 877 N N . ILE A 1 110 ? -17.468 8.771 15.273 1.00 97.06 110 ILE A N 1
ATOM 878 C CA . ILE A 1 110 ? -17.951 7.706 16.166 1.00 97.06 110 ILE A CA 1
ATOM 879 C C . ILE A 1 110 ? -16.891 7.394 17.233 1.00 97.06 110 ILE A C 1
ATOM 881 O O . ILE A 1 110 ? -17.184 7.459 18.426 1.00 97.06 110 ILE A O 1
ATOM 885 N N . SER A 1 111 ? -15.626 7.176 16.846 1.00 96.12 111 SER A N 1
ATOM 886 C CA . SER A 1 111 ? -14.535 6.903 17.800 1.00 96.12 111 SER A CA 1
ATOM 887 C C . SER A 1 111 ? -14.347 7.994 18.851 1.00 96.12 111 SER A C 1
ATOM 889 O O . SER A 1 111 ? -14.133 7.697 20.030 1.00 96.12 111 SER A O 1
ATOM 891 N N . ARG A 1 112 ? -14.467 9.267 18.452 1.00 94.75 112 ARG A N 1
ATOM 892 C CA . ARG A 1 112 ? -14.400 10.395 19.392 1.00 94.75 112 ARG A CA 1
ATOM 893 C C . ARG A 1 112 ? -15.638 10.519 20.267 1.00 94.75 112 ARG A C 1
ATOM 895 O O . ARG A 1 112 ? -15.541 11.177 21.297 1.00 94.75 112 ARG A O 1
ATOM 902 N N . ALA A 1 113 ? -16.795 10.017 19.844 1.00 95.06 113 ALA A N 1
ATOM 903 C CA . ALA A 1 113 ? -18.003 10.035 20.662 1.00 95.06 113 ALA A CA 1
ATOM 904 C C . ALA A 1 113 ? -17.869 9.041 21.820 1.00 95.06 113 ALA A C 1
ATOM 906 O O . ALA A 1 113 ? -17.969 9.453 22.970 1.00 95.06 113 ALA A O 1
ATOM 907 N N . PHE A 1 114 ? -17.474 7.797 21.529 1.00 95.25 114 PHE A N 1
ATOM 908 C CA . PHE A 1 114 ? -17.176 6.789 22.554 1.00 95.25 114 PHE A CA 1
ATOM 909 C C . PHE A 1 114 ? -16.087 7.257 23.523 1.00 95.25 114 PHE A C 1
ATOM 911 O O . PHE A 1 114 ? -16.271 7.216 24.732 1.00 95.25 114 PHE A O 1
ATOM 918 N N . ASN A 1 115 ? -14.971 7.792 23.018 1.00 93.12 115 ASN A N 1
ATOM 919 C CA . ASN A 1 115 ? -13.902 8.282 23.897 1.00 93.12 115 ASN A CA 1
ATOM 920 C C . ASN A 1 115 ? -14.280 9.535 24.708 1.00 93.12 115 ASN A C 1
ATOM 922 O O . ASN A 1 115 ? -13.596 9.849 25.676 1.00 93.12 115 ASN A O 1
ATOM 926 N N . ARG A 1 116 ? -15.330 10.269 24.317 1.00 91.31 116 ARG A N 1
ATOM 927 C CA . ARG A 1 116 ? -15.882 11.369 25.123 1.00 91.31 116 ARG A CA 1
ATOM 928 C C . ARG A 1 116 ? -16.871 10.880 26.173 1.00 91.31 116 ARG A C 1
ATOM 930 O O . ARG A 1 116 ? -16.928 11.486 27.233 1.00 91.31 116 ARG A O 1
ATOM 937 N N . GLU A 1 117 ? -17.621 9.823 25.877 1.00 91.88 117 GLU A N 1
ATOM 938 C CA . GLU A 1 117 ? -18.513 9.176 26.842 1.00 91.88 117 GLU A CA 1
ATOM 939 C C . GLU A 1 117 ? -17.702 8.534 27.973 1.00 91.88 117 GLU A C 1
ATOM 941 O O . GLU A 1 117 ? -17.936 8.802 29.145 1.00 91.88 117 GLU A O 1
ATOM 946 N N . PHE A 1 118 ? -16.658 7.783 27.618 1.00 89.56 118 PHE A N 1
ATOM 947 C CA . PHE A 1 118 ? -15.758 7.128 28.566 1.00 89.56 118 PHE A CA 1
ATOM 948 C C . PHE A 1 118 ? -14.520 7.998 28.836 1.00 89.56 118 PHE A C 1
ATOM 950 O O . PHE A 1 118 ? -13.382 7.669 28.489 1.00 89.56 118 PHE A O 1
ATOM 957 N N . TYR A 1 119 ? -14.730 9.163 29.446 1.00 84.38 119 TYR A N 1
ATOM 958 C CA . TYR A 1 119 ? -13.693 10.190 29.618 1.00 84.38 119 TYR A CA 1
ATOM 959 C C . TYR A 1 119 ? -12.614 9.873 30.678 1.00 84.38 119 TYR A C 1
ATOM 961 O O . TYR A 1 119 ? -11.622 10.601 30.736 1.00 84.38 119 TYR A O 1
ATOM 969 N N . TYR A 1 120 ? -12.724 8.754 31.410 1.00 83.62 120 TYR A N 1
ATOM 970 C CA . TYR A 1 120 ? -11.656 8.193 32.269 1.00 83.62 120 TYR A CA 1
ATOM 971 C C . TYR A 1 120 ? -10.902 7.005 31.650 1.00 83.62 120 TYR A C 1
ATOM 973 O O . TYR A 1 120 ? -9.801 6.677 32.086 1.00 83.62 120 TYR A O 1
ATOM 981 N N . THR A 1 121 ? -11.474 6.353 30.632 1.00 87.44 121 THR A N 1
ATOM 982 C CA . THR A 1 121 ? -10.954 5.081 30.109 1.00 87.44 121 THR A CA 1
ATOM 983 C C . THR A 1 121 ? -10.829 5.142 28.585 1.00 87.44 121 THR A C 1
ATOM 985 O O . THR A 1 121 ? -11.825 5.395 27.904 1.00 87.44 121 THR A O 1
ATOM 988 N N . PRO A 1 122 ? -9.633 4.944 28.005 1.00 89.50 122 PRO A N 1
ATOM 989 C CA . PRO A 1 122 ? -9.473 4.883 26.557 1.00 89.50 122 PRO A CA 1
ATOM 990 C C . PRO A 1 122 ? -10.358 3.800 25.924 1.00 89.50 122 PRO A C 1
ATOM 992 O O . PRO A 1 122 ? -10.504 2.705 26.468 1.00 89.50 122 PRO A O 1
ATOM 995 N N . VAL A 1 123 ? -10.921 4.100 24.750 1.00 92.38 123 VAL A N 1
ATOM 996 C CA . VAL A 1 123 ? -11.785 3.174 24.006 1.00 92.38 123 VAL A CA 1
ATOM 997 C C . VAL A 1 123 ? -11.167 2.823 22.658 1.00 92.38 123 VAL A C 1
ATOM 999 O O . VAL A 1 123 ? -10.882 3.716 21.851 1.00 92.38 123 VAL A O 1
ATOM 1002 N N . VAL A 1 124 ? -11.040 1.521 22.402 1.00 94.06 124 VAL A N 1
ATOM 1003 C CA . VAL A 1 124 ? -10.682 0.937 21.107 1.00 94.06 124 VAL A CA 1
ATOM 1004 C C . VAL A 1 124 ? -11.946 0.415 20.433 1.00 94.06 124 VAL A C 1
ATOM 1006 O O . VAL A 1 124 ? -12.734 -0.307 21.045 1.00 94.06 124 VAL A O 1
ATOM 1009 N N . LEU A 1 125 ? -12.132 0.767 19.160 1.00 96.88 125 LEU A N 1
ATOM 1010 C CA . LEU A 1 125 ? -13.267 0.307 18.362 1.00 96.88 125 LEU A CA 1
ATOM 1011 C C . LEU A 1 125 ? -12.802 -0.614 17.237 1.00 96.88 125 LEU A C 1
ATOM 1013 O O . LEU A 1 125 ? -11.857 -0.289 16.51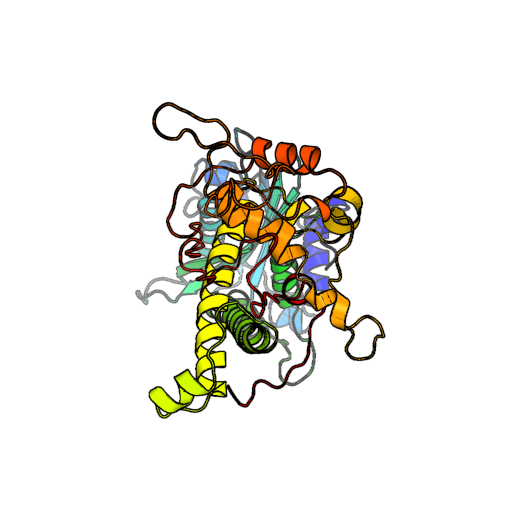4 1.00 96.88 125 LEU A O 1
ATOM 1017 N N . VAL A 1 126 ? -13.517 -1.723 17.064 1.00 97.38 126 VAL A N 1
ATOM 1018 C CA . VAL A 1 126 ? -13.445 -2.578 15.878 1.00 97.38 126 VAL A CA 1
ATOM 1019 C C . VAL A 1 126 ? -14.731 -2.382 15.093 1.00 97.38 126 VAL A C 1
ATOM 1021 O O . VAL A 1 126 ? -15.810 -2.690 15.586 1.00 97.38 126 VAL A O 1
ATOM 1024 N N . PHE A 1 127 ? -14.628 -1.854 13.882 1.00 98.31 127 PHE A N 1
ATOM 1025 C CA . PHE A 1 127 ? -15.763 -1.692 12.983 1.00 98.31 127 PHE A CA 1
ATOM 1026 C C . PHE A 1 127 ? -15.844 -2.865 12.014 1.00 98.31 127 PHE A C 1
ATOM 1028 O O . PHE A 1 127 ? -14.803 -3.326 11.548 1.00 98.31 127 PHE A O 1
ATOM 1035 N N . LYS A 1 128 ? -17.061 -3.272 11.653 1.00 98.00 128 LYS A N 1
ATOM 1036 C CA . LYS A 1 128 ? -17.349 -4.139 10.507 1.00 98.00 128 LYS A CA 1
ATOM 1037 C C . LYS A 1 128 ? -18.367 -3.461 9.594 1.00 98.00 128 LYS A C 1
ATOM 1039 O O . LYS A 1 128 ? -19.367 -2.924 10.064 1.00 98.00 128 LYS A O 1
ATOM 1044 N N . TYR A 1 129 ? -18.089 -3.457 8.299 1.00 97.69 129 TYR A N 1
ATOM 1045 C CA . TYR A 1 129 ? -18.933 -2.848 7.270 1.00 97.69 129 TYR A CA 1
ATOM 1046 C C . TYR A 1 129 ? -18.661 -3.498 5.914 1.00 97.69 129 TYR A C 1
ATOM 1048 O O . TYR A 1 129 ? -17.732 -4.291 5.781 1.00 97.69 129 TYR A O 1
ATOM 1056 N N . HIS A 1 130 ? -19.462 -3.186 4.902 1.00 95.69 130 HIS A N 1
ATOM 1057 C CA . HIS A 1 130 ? -19.361 -3.841 3.602 1.00 95.69 130 HIS A CA 1
ATOM 1058 C C . HIS A 1 130 ? -19.713 -2.901 2.446 1.00 95.69 130 HIS A C 1
ATOM 1060 O O . HIS A 1 130 ? -20.327 -1.849 2.641 1.00 95.69 130 HIS A O 1
ATOM 1066 N N . ASP A 1 131 ? -19.295 -3.300 1.249 1.00 94.19 131 ASP A N 1
ATOM 1067 C CA . ASP A 1 131 ? -19.878 -2.863 -0.019 1.00 94.19 131 ASP A CA 1
ATOM 1068 C C . ASP A 1 131 ? -20.620 -4.057 -0.666 1.00 94.19 131 ASP A C 1
ATOM 1070 O O . ASP A 1 131 ? -20.778 -5.106 -0.040 1.00 94.19 131 ASP A O 1
ATOM 1074 N N . ASP A 1 132 ? -21.108 -3.916 -1.899 1.00 91.94 132 ASP A N 1
ATOM 1075 C CA . ASP A 1 132 ? -21.802 -5.002 -2.622 1.00 91.94 132 ASP A CA 1
ATOM 1076 C C . ASP A 1 132 ? -20.909 -6.220 -2.928 1.00 91.94 132 ASP A C 1
ATOM 1078 O O . ASP A 1 132 ? -21.409 -7.267 -3.337 1.00 91.94 132 ASP A O 1
ATOM 1082 N N . LYS A 1 133 ? -19.584 -6.084 -2.818 1.00 91.31 133 LYS A N 1
ATOM 1083 C CA . LYS A 1 133 ? -18.611 -7.093 -3.250 1.00 91.31 133 LYS A CA 1
ATOM 1084 C C . LYS A 1 133 ? -17.859 -7.722 -2.084 1.00 91.31 133 LYS A C 1
ATOM 1086 O O . LYS A 1 133 ? -17.563 -8.910 -2.135 1.00 91.31 133 LYS A O 1
ATOM 1091 N N . ASN A 1 134 ? -17.505 -6.936 -1.074 1.00 94.56 134 ASN A N 1
ATOM 1092 C CA . ASN A 1 134 ? -16.577 -7.323 -0.022 1.00 94.56 134 ASN A CA 1
ATOM 1093 C C . ASN A 1 134 ? -17.037 -6.832 1.350 1.00 94.56 134 ASN A C 1
ATOM 1095 O O . ASN A 1 134 ? -17.706 -5.807 1.488 1.00 94.56 134 ASN A O 1
ATOM 1099 N N . GLU A 1 135 ? -16.567 -7.531 2.380 1.00 95.94 135 GLU A N 1
ATOM 1100 C CA . GLU A 1 135 ? -16.679 -7.101 3.770 1.00 95.94 135 GLU A CA 1
ATOM 1101 C C . GLU A 1 135 ? -15.321 -6.622 4.282 1.00 95.94 135 GLU A C 1
ATOM 1103 O O . GLU A 1 135 ? -14.263 -7.155 3.924 1.00 95.94 135 GLU A O 1
ATOM 1108 N N . TYR A 1 136 ? -15.368 -5.624 5.154 1.00 97.31 136 TYR A N 1
ATOM 1109 C CA . TYR A 1 136 ? -14.204 -4.936 5.674 1.00 97.31 136 TYR A CA 1
ATOM 1110 C C . TYR A 1 136 ? -14.281 -4.799 7.187 1.00 97.31 136 TYR A C 1
ATOM 1112 O O . TYR A 1 136 ? -15.363 -4.688 7.773 1.00 97.31 136 TYR A O 1
ATOM 1120 N N . ILE A 1 137 ? -13.107 -4.720 7.805 1.00 97.44 137 ILE A N 1
ATOM 1121 C CA . ILE A 1 137 ? -12.962 -4.268 9.184 1.00 97.44 137 ILE A CA 1
ATOM 1122 C C . ILE A 1 137 ? -12.117 -2.998 9.272 1.00 97.44 137 ILE A C 1
ATOM 1124 O O . ILE A 1 137 ? -11.286 -2.710 8.404 1.00 97.44 137 ILE A O 1
ATOM 1128 N N . ALA A 1 138 ? -12.311 -2.246 10.353 1.00 96.50 138 ALA A N 1
ATOM 1129 C CA . ALA A 1 138 ? -11.421 -1.156 10.728 1.00 96.50 138 ALA A CA 1
ATOM 1130 C C . ALA A 1 138 ? -11.107 -1.166 12.225 1.00 96.50 138 ALA A C 1
ATOM 1132 O O . ALA A 1 138 ? -11.980 -1.426 13.047 1.00 96.50 138 ALA A O 1
ATOM 1133 N N . PHE A 1 139 ? -9.878 -0.798 12.575 1.00 93.25 139 PHE A N 1
ATOM 1134 C CA . PHE A 1 139 ? -9.447 -0.541 13.945 1.00 93.25 139 PHE A CA 1
ATOM 1135 C C . PHE A 1 139 ? -9.332 0.952 14.172 1.00 93.25 139 PHE A C 1
ATOM 1137 O O . PHE A 1 139 ? -8.662 1.649 13.405 1.00 93.25 139 PHE A O 1
ATOM 1144 N N . ALA A 1 140 ? -9.946 1.433 15.247 1.00 93.06 140 ALA A N 1
ATOM 1145 C CA . ALA A 1 140 ? -9.813 2.809 15.676 1.00 93.06 140 ALA A CA 1
ATOM 1146 C C . ALA A 1 140 ? -9.298 2.890 17.105 1.00 93.06 140 ALA A C 1
ATOM 1148 O O . ALA A 1 140 ? -9.892 2.338 18.032 1.00 93.06 140 ALA A O 1
ATOM 1149 N N . ASN A 1 141 ? -8.231 3.659 17.271 1.00 89.25 141 ASN A N 1
ATOM 1150 C CA . ASN A 1 141 ? -7.710 4.066 18.562 1.00 89.25 141 ASN A CA 1
ATOM 1151 C C . ASN A 1 141 ? -7.707 5.597 18.627 1.00 89.25 141 ASN A C 1
ATOM 1153 O O . ASN A 1 141 ? -7.385 6.267 17.643 1.00 89.25 141 ASN A O 1
ATOM 1157 N N . THR A 1 142 ? -8.079 6.162 19.771 1.00 88.81 142 THR A N 1
ATOM 1158 C CA . THR A 1 142 ? -8.129 7.617 19.956 1.00 88.81 142 THR A CA 1
ATOM 1159 C C . THR A 1 142 ? -7.112 8.023 21.004 1.00 88.81 142 THR A C 1
ATOM 1161 O O . THR A 1 142 ? -7.167 7.555 22.137 1.00 88.81 142 THR A O 1
ATOM 1164 N N . GLU A 1 143 ? -6.195 8.912 20.628 1.00 84.56 143 GLU A N 1
ATOM 1165 C CA . GLU A 1 143 ? -5.251 9.516 21.565 1.00 84.56 143 GLU A CA 1
ATOM 1166 C C . GLU A 1 143 ? -6.000 10.238 22.683 1.00 84.56 143 GLU A C 1
ATOM 1168 O O . GLU A 1 143 ? -7.058 10.843 22.471 1.00 84.56 143 GLU A O 1
ATOM 1173 N N . ARG A 1 144 ? -5.410 10.229 23.870 1.00 82.50 144 ARG A N 1
ATOM 1174 C CA . ARG A 1 144 ? -5.948 10.905 25.039 1.00 82.50 144 ARG A CA 1
ATOM 1175 C C . ARG A 1 144 ? -4.990 11.985 25.494 1.00 82.50 144 ARG A C 1
ATOM 1177 O O . ARG A 1 144 ? -3.786 11.765 25.589 1.00 82.50 144 ARG A O 1
ATOM 1184 N N . LEU A 1 145 ? -5.534 13.175 25.709 1.00 81.06 145 LEU A N 1
ATOM 1185 C CA . LEU A 1 145 ? -4.774 14.353 26.091 1.00 81.06 145 LEU A CA 1
ATOM 1186 C C . LEU A 1 145 ? -5.370 14.933 27.366 1.00 81.06 145 LEU A C 1
ATOM 1188 O O . LEU A 1 145 ? -6.579 15.161 27.436 1.00 81.06 145 LEU A O 1
ATOM 1192 N N . LYS A 1 146 ? -4.517 15.269 28.334 1.00 80.94 146 LYS A N 1
ATOM 1193 C CA . LYS A 1 146 ? -4.948 16.022 29.515 1.00 80.94 146 LYS A CA 1
ATOM 1194 C C . LYS A 1 146 ? -5.579 17.350 29.098 1.00 80.94 146 LYS A C 1
ATOM 1196 O O . LYS A 1 146 ? -5.095 18.026 28.180 1.00 80.94 146 LYS A O 1
ATOM 1201 N N . TYR A 1 147 ? -6.664 17.740 29.765 1.00 79.62 147 TYR A N 1
ATOM 1202 C CA . TYR A 1 147 ? -7.214 19.078 29.578 1.00 79.62 147 TYR A CA 1
ATOM 1203 C C . TYR A 1 147 ? -6.203 20.131 30.041 1.00 79.62 147 TYR A C 1
ATOM 1205 O O . TYR A 1 147 ? -5.522 19.965 31.046 1.00 79.62 147 TYR A O 1
ATOM 1213 N N . LYS A 1 148 ? -6.132 21.255 29.316 1.00 78.06 148 LYS A N 1
ATOM 1214 C CA . LYS A 1 148 ? -5.411 22.444 29.803 1.00 78.06 148 LYS A CA 1
ATOM 1215 C C . LYS A 1 148 ? -6.149 23.108 30.969 1.00 78.06 148 LYS A C 1
ATOM 1217 O O . LYS A 1 148 ? -5.549 23.840 31.740 1.00 78.06 148 LYS A O 1
ATOM 1222 N N . GLN A 1 149 ? -7.463 22.908 31.039 1.00 81.25 149 GLN A N 1
ATOM 1223 C CA . GLN A 1 149 ? -8.313 23.382 32.118 1.00 81.25 149 GLN A CA 1
ATOM 1224 C C . GLN A 1 149 ? -8.315 22.359 33.255 1.00 81.25 149 GLN A C 1
ATOM 1226 O O . GLN A 1 149 ? -8.960 21.325 33.126 1.00 81.25 149 GLN A O 1
ATOM 1231 N N . GLU A 1 150 ? -7.645 22.670 34.363 1.00 78.50 150 GLU A N 1
ATOM 1232 C CA . GLU A 1 150 ? -7.518 21.766 35.521 1.00 78.50 150 GLU A CA 1
ATOM 1233 C C . GLU A 1 150 ? -8.860 21.427 36.196 1.00 78.50 150 GLU A C 1
ATOM 1235 O O . GLU A 1 150 ? -8.969 20.409 36.865 1.00 78.50 150 GLU A O 1
ATOM 1240 N N . TRP A 1 151 ? -9.900 22.247 35.997 1.00 76.88 151 TRP A N 1
ATOM 1241 C CA . TRP A 1 151 ? -11.242 22.005 36.543 1.00 76.88 151 TRP A CA 1
ATOM 1242 C C . TRP A 1 151 ? -12.067 20.985 35.750 1.00 76.88 151 TRP A C 1
ATOM 1244 O O . TRP A 1 151 ? -13.130 20.576 36.213 1.00 76.88 151 TRP A O 1
ATOM 1254 N N . ARG A 1 152 ? -11.644 20.619 34.532 1.00 75.44 152 ARG A N 1
ATOM 1255 C CA . ARG A 1 152 ? -12.348 19.606 33.740 1.00 75.44 152 ARG A CA 1
ATOM 1256 C C . ARG A 1 152 ? -11.895 18.222 34.159 1.00 75.44 152 ARG A C 1
ATOM 1258 O O . ARG A 1 152 ? -10.716 17.902 34.057 1.00 75.44 152 ARG A O 1
ATOM 1265 N N . GLU A 1 153 ? -12.859 17.403 34.550 1.00 75.44 153 GLU A N 1
ATOM 1266 C CA . GLU A 1 153 ? -12.624 16.000 34.863 1.00 75.44 153 GLU A CA 1
ATOM 1267 C C . GLU A 1 153 ? -12.319 15.175 33.602 1.00 75.44 153 GLU A C 1
ATOM 1269 O O . GLU A 1 153 ? -12.844 15.434 32.512 1.00 75.44 153 GLU A O 1
ATOM 1274 N N . GLY A 1 154 ? -11.456 14.172 33.777 1.00 75.88 154 GLY A N 1
ATOM 1275 C CA . GLY A 1 154 ? -11.001 13.245 32.744 1.00 75.88 154 GLY A CA 1
ATOM 1276 C C . GLY A 1 154 ? -10.148 13.878 31.653 1.00 75.88 154 GLY A C 1
ATOM 1277 O O . GLY A 1 154 ? -9.385 14.818 31.877 1.00 75.88 154 GLY A O 1
ATOM 1278 N N . GLU A 1 155 ? -10.273 13.343 30.440 1.00 75.38 155 GLU A N 1
ATOM 1279 C CA . GLU A 1 155 ? -9.382 13.679 29.333 1.00 75.38 155 GLU A CA 1
ATOM 1280 C C . GLU A 1 155 ? -10.105 14.135 28.067 1.00 75.38 155 GLU A C 1
ATOM 1282 O O . GLU A 1 155 ? -11.280 13.859 27.808 1.00 75.38 155 GLU A O 1
ATOM 1287 N N . LYS A 1 156 ? -9.351 14.843 27.228 1.00 83.19 156 LYS A N 1
ATOM 1288 C CA . LYS A 1 156 ? -9.774 15.247 25.896 1.00 83.19 156 LYS A CA 1
ATOM 1289 C C . LYS A 1 156 ? -9.420 14.157 24.888 1.00 83.19 156 LYS A C 1
ATOM 1291 O O . LYS A 1 156 ? -8.247 13.845 24.689 1.00 83.19 156 LYS A O 1
ATOM 1296 N N . ALA A 1 157 ? -10.425 13.682 24.155 1.00 85.56 157 ALA A N 1
ATOM 1297 C CA . ALA A 1 157 ? -10.217 12.874 22.956 1.00 85.56 157 ALA A CA 1
ATOM 1298 C C . ALA A 1 157 ? -9.423 13.665 21.893 1.00 85.56 157 ALA A C 1
ATOM 1300 O O . ALA A 1 157 ? -9.830 14.753 21.464 1.00 85.56 157 ALA A O 1
ATOM 1301 N N . GLY A 1 158 ? -8.283 13.117 21.486 1.00 85.12 158 GLY A N 1
ATOM 1302 C CA . GLY A 1 158 ? -7.326 13.702 20.556 1.00 85.12 158 GLY A CA 1
ATOM 1303 C C . GLY A 1 158 ? -7.484 13.201 19.119 1.00 85.12 158 GLY A C 1
ATOM 1304 O O . GLY A 1 158 ? -8.587 13.132 18.557 1.00 85.12 158 GLY A O 1
ATOM 1305 N N . LYS A 1 159 ? -6.346 12.913 18.482 1.00 88.06 159 LYS A N 1
ATOM 1306 C CA . LYS A 1 159 ? -6.297 12.367 17.124 1.00 88.06 159 LYS A CA 1
ATOM 1307 C C . LYS A 1 159 ? -6.809 10.924 17.127 1.00 88.06 159 LYS A C 1
ATOM 1309 O O . LYS A 1 159 ? -6.534 10.161 18.044 1.00 88.06 159 LYS A O 1
ATOM 1314 N N . VAL A 1 160 ? -7.549 10.558 16.080 1.00 90.50 160 VAL A N 1
ATOM 1315 C CA . VAL A 1 160 ? -7.980 9.171 15.858 1.00 90.50 160 VAL A CA 1
ATOM 1316 C C . VAL A 1 160 ? -7.033 8.521 14.857 1.00 90.50 160 VAL A C 1
ATOM 1318 O O . VAL A 1 160 ? -6.929 8.968 13.705 1.00 90.50 160 VAL A O 1
ATOM 1321 N N . SER A 1 161 ? -6.359 7.472 15.306 1.00 88.69 161 SER A N 1
ATOM 1322 C CA . SER A 1 161 ? -5.594 6.558 14.470 1.00 88.69 161 SER A CA 1
ATOM 1323 C C . SER A 1 161 ? -6.531 5.476 13.949 1.00 88.69 161 SER A C 1
ATOM 1325 O O . SER A 1 161 ? -7.237 4.834 14.723 1.00 88.69 161 SER A O 1
ATOM 1327 N N . LEU A 1 162 ? -6.574 5.325 12.624 1.00 89.75 162 LEU A N 1
ATOM 1328 C CA . LEU A 1 162 ? -7.487 4.427 11.922 1.00 89.75 162 LEU A CA 1
ATOM 1329 C C . LEU A 1 162 ? -6.694 3.533 10.977 1.00 89.75 162 LEU A C 1
ATOM 1331 O O . LEU A 1 162 ? -6.072 4.044 10.043 1.00 89.75 162 LEU A O 1
ATOM 1335 N N . LEU A 1 163 ? -6.785 2.223 11.188 1.00 91.00 163 LEU A N 1
ATOM 1336 C CA . LEU A 1 163 ? -6.486 1.228 10.166 1.00 91.00 163 LEU A CA 1
ATOM 1337 C C . LEU A 1 163 ? -7.825 0.795 9.579 1.00 91.00 163 LEU A C 1
ATOM 1339 O O . LEU A 1 163 ? -8.575 0.089 10.243 1.00 91.00 163 LEU A O 1
ATOM 1343 N N . ARG A 1 164 ? -8.168 1.298 8.393 1.00 93.19 164 ARG A N 1
ATOM 1344 C CA . ARG A 1 164 ? -9.504 1.145 7.800 1.00 93.19 164 ARG A CA 1
ATOM 1345 C C . ARG A 1 164 ? -9.464 0.344 6.510 1.00 93.19 164 ARG A C 1
ATOM 1347 O O . ARG A 1 164 ? -8.415 0.244 5.887 1.00 93.19 164 ARG A O 1
ATOM 1354 N N . ASP A 1 165 ? -10.638 -0.107 6.091 1.00 94.50 165 ASP A N 1
ATOM 1355 C CA . ASP A 1 165 ? -10.873 -0.772 4.808 1.00 94.50 165 ASP A CA 1
ATOM 1356 C C . ASP A 1 165 ? -10.004 -2.034 4.660 1.00 94.50 165 ASP A C 1
ATOM 1358 O O . ASP A 1 165 ? -9.493 -2.351 3.586 1.00 94.50 165 ASP A O 1
ATOM 1362 N N . ILE A 1 166 ? -9.817 -2.768 5.763 1.00 95.19 166 ILE A N 1
ATOM 1363 C CA . ILE A 1 166 ? -9.139 -4.061 5.737 1.00 95.19 166 ILE A CA 1
ATOM 1364 C C . ILE A 1 166 ? -10.119 -5.070 5.155 1.00 95.19 166 ILE A C 1
ATOM 1366 O O . ILE A 1 166 ? -11.046 -5.491 5.844 1.00 95.19 166 ILE A O 1
ATOM 1370 N N . ASN A 1 167 ? -9.926 -5.431 3.888 1.00 95.94 167 ASN A N 1
ATOM 1371 C CA . ASN A 1 167 ? -10.705 -6.483 3.247 1.00 95.94 167 ASN A CA 1
ATOM 1372 C C . ASN A 1 167 ? -10.493 -7.805 4.006 1.00 95.94 167 ASN A C 1
ATOM 1374 O O . ASN A 1 167 ? -9.355 -8.197 4.261 1.00 95.94 167 ASN A O 1
ATOM 1378 N N . ILE A 1 168 ? -11.589 -8.452 4.401 1.00 95.88 168 ILE A N 1
ATOM 1379 C CA . ILE A 1 168 ? -11.561 -9.659 5.238 1.00 95.88 168 ILE A CA 1
ATOM 1380 C C . ILE A 1 168 ? -10.979 -10.876 4.497 1.00 95.88 168 ILE A C 1
ATOM 1382 O O . ILE A 1 168 ? -10.330 -11.716 5.121 1.00 95.88 168 ILE A O 1
ATOM 1386 N N . GLU A 1 169 ? -11.217 -10.988 3.191 1.00 93.75 169 GLU A N 1
ATOM 1387 C CA . GLU A 1 169 ? -10.820 -12.150 2.382 1.00 93.75 169 GLU A CA 1
ATOM 1388 C C . GLU A 1 169 ? -9.475 -11.952 1.698 1.00 93.75 169 GLU A C 1
ATOM 1390 O O . GLU A 1 169 ? -8.675 -12.880 1.633 1.00 93.75 169 GLU A O 1
ATOM 1395 N N . ASN A 1 170 ? -9.230 -10.740 1.205 1.00 91.56 170 ASN A N 1
ATOM 1396 C CA . ASN A 1 170 ? -8.008 -10.376 0.504 1.00 91.56 170 ASN A CA 1
ATOM 1397 C C . ASN A 1 170 ? -7.397 -9.103 1.113 1.00 91.56 170 ASN A C 1
ATOM 1399 O O . ASN A 1 170 ? -7.431 -8.032 0.490 1.00 91.56 170 ASN A O 1
ATOM 1403 N N . PRO A 1 171 ? -6.912 -9.166 2.366 1.00 90.12 171 PRO A N 1
ATOM 1404 C CA . PRO A 1 171 ? -6.292 -8.022 3.015 1.00 90.12 171 PRO A CA 1
ATOM 1405 C C . PRO A 1 171 ? -5.038 -7.590 2.251 1.00 90.12 171 PRO A C 1
ATOM 1407 O O . PRO A 1 171 ? -4.187 -8.395 1.887 1.00 90.12 171 PRO A O 1
ATOM 1410 N N . HIS A 1 172 ? -4.884 -6.282 2.045 1.00 85.62 172 HIS A N 1
ATOM 1411 C CA . HIS A 1 172 ? -3.640 -5.741 1.506 1.00 85.62 172 HIS A CA 1
ATOM 1412 C C . HIS A 1 172 ? -2.471 -6.073 2.450 1.00 85.62 172 HIS A C 1
ATOM 1414 O O . HIS A 1 172 ? -2.605 -5.900 3.663 1.00 85.62 172 HIS A O 1
ATOM 1420 N N . ARG A 1 173 ? -1.303 -6.452 1.913 1.00 81.75 173 ARG A N 1
ATOM 1421 C CA . ARG A 1 173 ? -0.105 -6.824 2.697 1.00 81.75 173 ARG A CA 1
ATOM 1422 C C . ARG A 1 173 ? 0.227 -5.826 3.810 1.00 81.75 173 ARG A C 1
ATOM 1424 O O . ARG A 1 173 ? 0.473 -6.209 4.945 1.00 81.75 173 ARG A O 1
ATOM 1431 N N . GLY A 1 174 ? 0.158 -4.526 3.515 1.00 81.44 174 GLY A N 1
ATOM 1432 C CA . GLY A 1 174 ? 0.393 -3.483 4.522 1.00 81.44 174 GLY A CA 1
ATOM 1433 C C . GLY A 1 174 ? -0.602 -3.516 5.693 1.00 81.44 174 GLY A C 1
ATOM 1434 O O . GLY A 1 174 ? -0.228 -3.218 6.823 1.00 81.44 174 GLY A O 1
ATOM 1435 N N . HIS A 1 175 ? -1.858 -3.911 5.457 1.00 87.75 175 HIS A N 1
ATOM 1436 C CA . HIS A 1 175 ? -2.814 -4.146 6.539 1.00 87.75 175 HIS A CA 1
ATOM 1437 C C . HIS A 1 175 ? -2.429 -5.383 7.347 1.00 87.75 175 HIS A C 1
ATOM 1439 O O . HIS A 1 175 ? -2.418 -5.304 8.571 1.00 87.75 175 HIS A O 1
ATOM 1445 N N . GLU A 1 176 ? -2.067 -6.491 6.696 1.00 87.94 176 GLU A N 1
ATOM 1446 C CA . GLU A 1 176 ? -1.608 -7.697 7.398 1.00 87.94 176 GLU A CA 1
ATOM 1447 C C . GLU A 1 176 ? -0.404 -7.404 8.297 1.00 87.94 176 GLU A C 1
ATOM 1449 O O . GLU A 1 176 ? -0.396 -7.796 9.464 1.00 87.94 176 GLU A O 1
ATOM 1454 N N . ASP A 1 177 ? 0.575 -6.656 7.787 1.00 84.75 177 ASP A N 1
ATOM 1455 C CA . ASP A 1 177 ? 1.773 -6.263 8.524 1.00 84.75 177 ASP A CA 1
ATOM 1456 C C . ASP A 1 177 ? 1.439 -5.414 9.755 1.00 84.75 177 ASP A C 1
ATOM 1458 O O . ASP A 1 177 ? 1.999 -5.650 10.828 1.00 84.75 177 ASP A O 1
ATOM 1462 N N . ILE A 1 178 ? 0.530 -4.439 9.634 1.00 85.44 178 ILE A N 1
ATOM 1463 C CA . ILE A 1 178 ? 0.123 -3.596 10.768 1.00 85.44 178 ILE A CA 1
ATOM 1464 C C . ILE A 1 178 ? -0.686 -4.411 11.780 1.00 85.44 178 ILE A C 1
ATOM 1466 O O . ILE A 1 178 ? -0.420 -4.324 12.976 1.00 85.44 178 ILE A O 1
ATOM 1470 N N . VAL A 1 179 ? -1.638 -5.236 11.332 1.00 89.06 179 VAL A N 1
ATOM 1471 C CA . VAL A 1 179 ? -2.430 -6.081 12.239 1.00 89.06 179 VAL A CA 1
ATOM 1472 C C . VAL A 1 179 ? -1.500 -7.047 12.979 1.00 89.06 179 VAL A C 1
ATOM 1474 O O . VAL A 1 179 ? -1.579 -7.144 14.200 1.00 89.06 179 VAL A O 1
ATOM 1477 N N . ASN A 1 180 ? -0.546 -7.686 12.294 1.00 88.69 180 ASN A N 1
ATOM 1478 C CA . ASN A 1 180 ? 0.457 -8.549 12.927 1.00 88.69 180 ASN A CA 1
ATOM 1479 C C . ASN A 1 180 ? 1.337 -7.798 13.942 1.00 88.69 180 ASN A C 1
ATOM 1481 O O . ASN A 1 180 ? 1.699 -8.385 14.961 1.00 88.69 180 ASN A O 1
ATOM 1485 N N . GLN A 1 181 ? 1.636 -6.514 13.717 1.00 88.94 181 GLN A N 1
ATOM 1486 C CA . GLN A 1 181 ? 2.354 -5.663 14.676 1.00 88.94 181 GLN A CA 1
ATOM 1487 C C . GLN A 1 181 ? 1.531 -5.303 15.921 1.00 88.94 181 GLN A C 1
ATOM 1489 O O . GLN A 1 181 ? 2.116 -4.950 16.936 1.00 88.94 181 GLN A O 1
ATOM 1494 N N . LEU A 1 182 ? 0.198 -5.419 15.899 1.00 90.00 182 LEU A N 1
ATOM 1495 C CA . LEU A 1 182 ? -0.624 -5.211 17.100 1.00 90.00 182 LEU A CA 1
ATOM 1496 C C . LEU A 1 182 ? -0.497 -6.355 18.114 1.00 90.00 182 LEU A C 1
ATOM 1498 O O . LEU A 1 182 ? -0.909 -6.194 19.266 1.00 90.00 182 LEU A O 1
ATOM 1502 N N . LYS A 1 183 ? 0.048 -7.508 17.701 1.00 93.75 183 LYS A N 1
ATOM 1503 C CA . LYS A 1 183 ? 0.240 -8.674 18.563 1.00 93.75 183 LYS A CA 1
ATOM 1504 C C . LYS A 1 183 ? 1.328 -8.399 19.591 1.00 93.75 183 LYS A C 1
ATOM 1506 O O . LYS A 1 183 ? 2.483 -8.174 19.235 1.00 93.75 183 LYS A O 1
ATOM 1511 N N . ILE A 1 184 ? 0.983 -8.500 20.870 1.00 94.94 184 ILE A N 1
ATOM 1512 C CA . ILE A 1 184 ? 1.915 -8.118 21.926 1.00 94.94 184 ILE A CA 1
ATOM 1513 C C . ILE A 1 184 ? 2.972 -9.201 22.210 1.00 94.94 184 ILE A C 1
ATOM 1515 O O . ILE A 1 184 ? 2.674 -10.405 22.189 1.00 94.94 184 ILE A O 1
ATOM 1519 N N . PRO A 1 185 ? 4.225 -8.808 22.504 1.00 94.88 185 PRO A N 1
ATOM 1520 C CA . PRO A 1 185 ? 5.240 -9.721 23.014 1.00 94.88 185 PRO A CA 1
ATOM 1521 C C . PRO A 1 185 ? 4.909 -10.148 24.452 1.00 94.88 185 PRO A C 1
ATOM 1523 O O . PRO A 1 185 ? 4.738 -9.318 25.340 1.00 94.88 185 PRO A O 1
ATOM 1526 N N . THR A 1 186 ? 4.870 -11.457 24.701 1.00 93.50 186 THR A N 1
ATOM 1527 C CA . THR A 1 186 ? 4.496 -12.038 26.007 1.00 93.50 186 THR A CA 1
ATOM 1528 C C . THR A 1 186 ? 5.687 -12.528 26.833 1.00 93.50 186 THR A C 1
ATOM 1530 O O . THR A 1 186 ? 5.498 -13.181 27.850 1.00 93.50 186 THR A O 1
ATOM 1533 N N . SER A 1 187 ? 6.917 -12.274 26.386 1.00 92.75 187 SER A N 1
ATOM 1534 C CA . SER A 1 187 ? 8.147 -12.706 27.058 1.00 92.75 187 SER A CA 1
ATOM 1535 C C . SER A 1 187 ? 9.337 -11.843 26.637 1.00 92.75 187 SER A C 1
ATOM 1537 O O . SER A 1 187 ? 9.320 -11.242 25.561 1.00 92.75 187 SER A O 1
ATOM 1539 N N . GLY A 1 188 ? 10.402 -11.849 27.440 1.00 93.00 188 GLY A N 1
ATOM 1540 C CA . GLY A 1 188 ? 11.643 -11.123 27.157 1.00 93.00 188 GLY A CA 1
ATOM 1541 C C . GLY A 1 188 ? 11.601 -9.656 27.593 1.00 93.00 188 GLY A C 1
ATOM 1542 O O . GLY A 1 188 ? 10.653 -9.200 28.221 1.00 93.00 188 GLY A O 1
ATOM 1543 N N . THR A 1 189 ? 12.640 -8.892 27.252 1.00 89.94 189 THR A N 1
ATOM 1544 C CA . THR A 1 189 ? 12.820 -7.507 27.735 1.00 89.94 189 THR A CA 1
ATOM 1545 C C . THR A 1 189 ? 11.763 -6.523 27.232 1.00 89.94 189 THR A C 1
ATOM 1547 O O . THR A 1 189 ? 11.552 -5.487 27.853 1.00 89.94 189 THR A O 1
ATOM 1550 N N . LYS A 1 190 ? 11.089 -6.845 26.121 1.00 91.62 190 LYS A N 1
ATOM 1551 C CA . LYS A 1 190 ? 9.999 -6.045 25.542 1.00 91.62 190 LYS A CA 1
ATOM 1552 C C . LYS A 1 190 ? 8.604 -6.537 25.940 1.00 91.62 190 LYS A C 1
ATOM 1554 O O . LYS A 1 190 ? 7.637 -6.105 25.329 1.00 91.62 190 LYS A O 1
ATOM 1559 N N . GLN A 1 191 ? 8.491 -7.456 26.901 1.00 95.75 191 GLN A N 1
ATOM 1560 C CA . GLN A 1 191 ? 7.210 -8.027 27.314 1.00 95.75 191 GLN A CA 1
ATOM 1561 C C . GLN A 1 191 ? 6.193 -6.949 27.715 1.00 95.75 191 GLN A C 1
ATOM 1563 O O . GLN A 1 191 ? 6.493 -6.049 28.504 1.00 95.75 191 GLN A O 1
ATOM 1568 N N . VAL A 1 192 ? 4.972 -7.104 27.205 1.00 96.19 192 VAL A N 1
ATOM 1569 C CA . VAL A 1 192 ? 3.790 -6.337 27.597 1.00 96.19 192 VAL A CA 1
ATOM 1570 C C . VAL A 1 192 ? 2.986 -7.181 28.587 1.00 96.19 192 VAL A C 1
ATOM 1572 O O . VAL A 1 192 ? 2.382 -8.183 28.213 1.00 96.19 192 VAL A O 1
ATOM 1575 N N . ASP A 1 193 ? 3.028 -6.793 29.858 1.00 94.44 193 ASP A N 1
ATOM 1576 C CA . ASP A 1 193 ? 2.444 -7.503 31.009 1.00 94.44 193 ASP A CA 1
ATOM 1577 C C . ASP A 1 193 ? 1.563 -6.596 31.887 1.00 94.44 193 ASP A C 1
ATOM 1579 O O . ASP A 1 193 ? 1.142 -7.000 32.967 1.00 94.44 193 ASP A O 1
ATOM 1583 N N . SER A 1 194 ? 1.298 -5.372 31.431 1.00 93.00 194 SER A N 1
ATOM 1584 C CA . SER A 1 194 ? 0.445 -4.406 32.112 1.00 93.00 194 SER A CA 1
ATOM 1585 C C . SER A 1 194 ? -0.304 -3.548 31.107 1.00 93.00 194 SER A C 1
ATOM 1587 O O . SER A 1 194 ? 0.114 -3.382 29.950 1.00 93.00 194 SER A O 1
ATOM 1589 N N . PHE A 1 195 ? -1.393 -2.946 31.567 1.00 90.31 195 PHE A N 1
ATOM 1590 C CA . PHE A 1 195 ? -2.189 -2.024 30.779 1.00 90.31 195 PHE A CA 1
ATOM 1591 C C . PHE A 1 195 ? -1.356 -0.836 30.278 1.00 90.31 195 PHE A C 1
ATOM 1593 O O . PHE A 1 195 ? -1.399 -0.508 29.091 1.00 90.31 195 PHE A O 1
ATOM 1600 N N . SER A 1 196 ? -0.534 -0.229 31.140 1.00 88.69 196 SER A N 1
ATOM 1601 C CA . SER A 1 196 ? 0.311 0.908 30.748 1.00 88.69 196 SER A CA 1
ATOM 1602 C C . SER A 1 196 ? 1.274 0.543 29.609 1.00 88.69 196 SER A C 1
ATOM 1604 O O . SER A 1 196 ? 1.420 1.299 28.643 1.00 88.69 196 SER A O 1
ATOM 1606 N N . LYS A 1 197 ? 1.891 -0.648 29.665 1.00 93.00 197 LYS A N 1
ATOM 1607 C CA . LYS A 1 197 ? 2.758 -1.135 28.582 1.00 93.00 197 LYS A CA 1
ATOM 1608 C C . LYS A 1 197 ? 1.971 -1.404 27.301 1.00 93.00 197 LYS A C 1
ATOM 1610 O O . LYS A 1 197 ? 2.461 -1.054 26.231 1.00 93.00 197 LYS A O 1
ATOM 1615 N N . LEU A 1 198 ? 0.768 -1.976 27.394 1.00 92.12 198 LEU A N 1
ATOM 1616 C CA . LEU A 1 198 ? -0.101 -2.213 26.236 1.00 92.12 198 LEU A CA 1
ATOM 1617 C C . LEU A 1 198 ? -0.486 -0.902 25.554 1.00 92.12 198 LEU A C 1
ATOM 1619 O O . LEU A 1 198 ? -0.363 -0.783 24.336 1.00 92.12 198 LEU A O 1
ATOM 1623 N N . TYR A 1 199 ? -0.918 0.081 26.344 1.00 87.31 199 TYR A N 1
ATOM 1624 C CA . TYR A 1 199 ? -1.301 1.391 25.841 1.00 87.31 199 TYR A CA 1
ATOM 1625 C C . TYR A 1 199 ? -0.138 2.039 25.085 1.00 87.31 199 TYR A C 1
ATOM 1627 O O . TYR A 1 199 ? -0.296 2.409 23.923 1.00 87.31 199 TYR A O 1
ATOM 1635 N N . ASN A 1 200 ? 1.052 2.086 25.691 1.00 87.25 200 ASN A N 1
ATOM 1636 C CA . ASN A 1 200 ? 2.246 2.635 25.045 1.00 87.25 200 ASN A CA 1
ATOM 1637 C C . ASN A 1 200 ? 2.632 1.860 23.775 1.00 87.25 200 ASN A C 1
ATOM 1639 O O . ASN A 1 200 ? 2.918 2.478 22.750 1.00 87.25 200 ASN A O 1
ATOM 1643 N N . TYR A 1 201 ? 2.580 0.525 23.815 1.00 90.12 201 TYR A N 1
ATOM 1644 C CA . TYR A 1 201 ? 2.900 -0.331 22.673 1.00 90.12 201 TYR A CA 1
ATOM 1645 C C . TYR A 1 201 ? 1.976 -0.066 21.479 1.00 90.12 201 TYR A C 1
ATOM 1647 O O . TYR A 1 201 ? 2.437 0.141 20.359 1.00 90.12 201 TYR A O 1
ATOM 1655 N N . TRP A 1 202 ? 0.661 -0.006 21.697 1.00 88.06 202 TRP A N 1
ATOM 1656 C CA . TRP A 1 202 ? -0.277 0.283 20.614 1.00 88.06 202 TRP A CA 1
ATOM 1657 C C . TRP A 1 202 ? -0.193 1.725 20.115 1.00 88.06 202 TRP A C 1
ATOM 1659 O O . TRP A 1 202 ? -0.311 1.939 18.909 1.00 88.06 202 TRP A O 1
ATOM 1669 N N . GLN A 1 203 ? 0.056 2.713 20.982 1.00 81.62 203 GLN A N 1
ATOM 1670 C CA . GLN A 1 203 ? 0.333 4.082 20.524 1.00 81.62 203 GLN A CA 1
ATOM 1671 C C . GLN A 1 203 ? 1.564 4.126 19.603 1.00 81.62 203 GLN A C 1
ATOM 1673 O O . GLN A 1 203 ? 1.549 4.841 18.601 1.00 81.62 203 GLN A O 1
ATOM 1678 N N . GLU A 1 204 ? 2.595 3.325 19.888 1.00 83.50 204 GLU A N 1
ATOM 1679 C CA . GLU A 1 204 ? 3.779 3.186 19.036 1.00 83.50 204 GLU A CA 1
ATOM 1680 C C . GLU A 1 204 ? 3.438 2.558 17.673 1.00 83.50 204 GLU A C 1
ATOM 1682 O O . GLU A 1 204 ? 3.769 3.132 16.636 1.00 83.50 204 GLU A O 1
ATOM 1687 N N . VAL A 1 205 ? 2.707 1.437 17.654 1.00 82.12 205 VAL A N 1
ATOM 1688 C CA . VAL A 1 205 ? 2.301 0.746 16.410 1.00 82.12 205 VAL A CA 1
ATOM 1689 C C . VAL A 1 205 ? 1.432 1.642 15.520 1.00 82.12 205 VAL A C 1
ATOM 1691 O O . VAL A 1 205 ? 1.608 1.683 14.303 1.00 82.12 205 VAL A O 1
ATOM 1694 N N . PHE A 1 206 ? 0.510 2.403 16.116 1.00 75.88 206 PHE A N 1
ATOM 1695 C CA . PHE A 1 206 ? -0.345 3.345 15.390 1.00 75.88 206 PHE A CA 1
ATOM 1696 C C . PHE A 1 206 ? 0.337 4.686 15.079 1.00 75.88 206 PHE A C 1
ATOM 1698 O O . PHE A 1 206 ? -0.264 5.552 14.428 1.00 75.88 206 PHE A O 1
ATOM 1705 N N . SER A 1 207 ? 1.582 4.881 15.515 1.00 74.00 207 SER A N 1
ATOM 1706 C CA . SER A 1 207 ? 2.328 6.095 15.231 1.00 74.00 207 SER A CA 1
ATOM 1707 C C . SER A 1 207 ? 2.721 6.145 13.758 1.00 74.00 207 SER A C 1
ATOM 1709 O O . SER A 1 207 ? 3.622 5.449 13.284 1.00 74.00 207 SER A O 1
ATOM 1711 N N . VAL A 1 208 ? 2.069 7.051 13.026 1.00 65.38 208 VAL A N 1
ATOM 1712 C CA . VAL A 1 208 ? 2.348 7.331 11.609 1.00 65.38 208 VAL A CA 1
ATOM 1713 C C . VAL A 1 208 ? 3.830 7.648 11.376 1.00 65.38 208 VAL A C 1
ATOM 1715 O O . VAL A 1 208 ? 4.358 7.315 10.321 1.00 65.38 208 VAL A O 1
ATOM 1718 N N . SER A 1 209 ? 4.528 8.251 12.346 1.00 59.72 209 SER A N 1
ATOM 1719 C CA . SER A 1 209 ? 5.957 8.550 12.198 1.00 59.72 209 SER A CA 1
ATOM 1720 C C . SER A 1 209 ? 6.820 7.288 12.145 1.00 59.72 209 SER A C 1
ATOM 1722 O O . SER A 1 209 ? 7.804 7.271 11.411 1.00 59.72 209 SER A O 1
ATOM 1724 N N . ILE A 1 210 ? 6.444 6.227 12.862 1.00 61.66 210 ILE A N 1
ATOM 1725 C CA . ILE A 1 210 ? 7.201 4.971 12.923 1.00 61.66 210 ILE A CA 1
ATOM 1726 C C . ILE A 1 210 ? 6.923 4.119 11.687 1.00 61.66 210 ILE A C 1
ATOM 1728 O O . ILE A 1 210 ? 7.870 3.647 11.059 1.00 61.66 210 ILE A O 1
ATOM 1732 N N . LEU A 1 211 ? 5.654 4.010 11.277 1.00 64.06 211 LEU A N 1
ATOM 1733 C CA . LEU A 1 211 ? 5.283 3.344 10.023 1.00 64.06 211 LEU A CA 1
ATOM 1734 C C . LEU A 1 211 ? 5.960 4.013 8.820 1.00 64.06 211 LEU A C 1
ATOM 1736 O O . LEU A 1 211 ? 6.572 3.332 7.998 1.00 64.06 211 LEU A O 1
ATOM 1740 N N . ASN A 1 212 ? 5.948 5.349 8.771 1.00 71.50 212 ASN A N 1
ATOM 1741 C CA . ASN A 1 212 ? 6.652 6.098 7.735 1.00 71.50 212 ASN A CA 1
ATOM 1742 C C . ASN A 1 212 ? 8.164 5.875 7.808 1.00 71.50 212 ASN A C 1
ATOM 1744 O O . ASN A 1 212 ? 8.788 5.656 6.777 1.00 71.50 212 ASN A O 1
ATOM 1748 N N . LYS A 1 213 ? 8.771 5.905 9.002 1.00 78.81 213 LYS A N 1
ATOM 1749 C CA . LYS A 1 213 ? 10.219 5.703 9.151 1.00 78.81 213 LYS A CA 1
ATOM 1750 C C . LYS A 1 213 ? 10.652 4.332 8.637 1.00 78.81 213 LYS A C 1
ATOM 1752 O O . LYS A 1 213 ? 11.643 4.258 7.920 1.00 78.81 213 LYS A O 1
ATOM 1757 N N . LYS A 1 214 ? 9.912 3.269 8.969 1.00 78.19 214 LYS A N 1
ATOM 1758 C CA . LYS A 1 214 ? 10.195 1.919 8.468 1.00 78.19 214 LYS A CA 1
ATOM 1759 C C . LYS A 1 214 ? 10.068 1.857 6.946 1.00 78.19 214 LYS A C 1
ATOM 1761 O O . LYS A 1 214 ? 10.992 1.389 6.295 1.00 78.19 214 LYS A O 1
ATOM 1766 N N . PHE A 1 215 ? 8.987 2.402 6.389 1.00 78.94 215 PHE A N 1
ATOM 1767 C CA . PHE A 1 215 ? 8.794 2.474 4.940 1.00 78.94 215 PHE A CA 1
ATOM 1768 C C . PHE A 1 215 ? 9.940 3.218 4.236 1.00 78.94 215 PHE A C 1
ATOM 1770 O O . PHE A 1 215 ? 10.512 2.706 3.280 1.00 78.94 215 PHE A O 1
ATOM 1777 N N . TYR A 1 216 ? 10.321 4.401 4.729 1.00 83.00 216 TYR A N 1
ATOM 1778 C CA . TYR A 1 216 ? 11.427 5.167 4.152 1.00 83.00 216 TYR A CA 1
ATOM 1779 C C . TYR A 1 216 ? 12.770 4.453 4.308 1.00 83.00 216 TYR A C 1
ATOM 1781 O O . TYR A 1 216 ? 13.592 4.537 3.403 1.00 83.00 216 TYR A O 1
ATOM 1789 N N . GLN A 1 217 ? 12.987 3.725 5.406 1.00 88.38 217 GLN A N 1
ATOM 1790 C CA . GLN A 1 217 ? 14.182 2.901 5.573 1.00 88.38 217 GLN A CA 1
ATOM 1791 C C . GLN A 1 217 ? 14.225 1.761 4.552 1.00 88.38 217 GLN A C 1
ATOM 1793 O O . GLN A 1 217 ? 15.259 1.547 3.931 1.00 88.38 217 GLN A O 1
ATOM 1798 N N . GLU A 1 218 ? 13.120 1.043 4.351 1.00 86.56 218 GLU A N 1
ATOM 1799 C CA . GLU A 1 218 ? 13.035 -0.039 3.362 1.00 86.56 218 GLU A CA 1
ATOM 1800 C C . GLU A 1 218 ? 13.226 0.490 1.937 1.00 86.56 218 GLU A C 1
ATOM 1802 O O . GLU A 1 218 ? 14.011 -0.073 1.177 1.00 86.56 218 GLU A O 1
ATOM 1807 N N . LEU A 1 219 ? 12.589 1.617 1.600 1.00 88.56 219 LEU A N 1
ATOM 1808 C CA . LEU A 1 219 ? 12.766 2.290 0.313 1.00 88.56 219 LEU A CA 1
ATOM 1809 C C . LEU A 1 219 ? 14.217 2.748 0.106 1.00 88.56 219 LEU A C 1
ATOM 1811 O O . LEU A 1 219 ? 14.766 2.575 -0.978 1.00 88.56 219 LEU A O 1
ATOM 1815 N N . SER A 1 220 ? 14.841 3.304 1.145 1.00 90.81 220 SER A N 1
ATOM 1816 C CA . SER A 1 220 ? 16.244 3.726 1.135 1.00 90.81 220 SER A CA 1
ATOM 1817 C C . SER A 1 220 ? 17.182 2.535 0.928 1.00 90.81 220 SER A C 1
ATOM 1819 O O . SER A 1 220 ? 18.058 2.585 0.070 1.00 90.81 220 SER A O 1
ATOM 1821 N N . ASN A 1 221 ? 16.978 1.440 1.664 1.00 91.69 221 ASN A N 1
ATOM 1822 C CA . ASN A 1 221 ? 17.771 0.220 1.514 1.00 91.69 221 ASN A CA 1
ATOM 1823 C C . ASN A 1 221 ? 17.628 -0.365 0.104 1.00 91.69 221 ASN A C 1
ATOM 1825 O O . ASN A 1 221 ? 18.627 -0.701 -0.530 1.00 91.69 221 ASN A O 1
ATOM 1829 N N . TRP A 1 222 ? 16.394 -0.442 -0.407 1.00 92.38 222 TRP A N 1
ATOM 1830 C CA . TRP A 1 222 ? 16.131 -0.887 -1.774 1.00 92.38 222 TRP A CA 1
ATOM 1831 C C . TRP A 1 222 ? 16.826 0.018 -2.792 1.00 92.38 222 TRP A C 1
ATOM 1833 O O . TRP A 1 222 ? 17.442 -0.486 -3.722 1.00 92.38 222 TRP A O 1
ATOM 1843 N N . TYR A 1 223 ? 16.788 1.339 -2.599 1.00 94.06 223 TYR A N 1
ATOM 1844 C CA . TYR A 1 223 ? 17.439 2.305 -3.483 1.00 94.06 223 TYR A CA 1
ATOM 1845 C C . TYR A 1 223 ? 18.956 2.089 -3.552 1.00 94.06 223 TYR A C 1
ATOM 1847 O O . TYR A 1 223 ? 19.498 1.925 -4.645 1.00 94.06 223 TYR A O 1
ATOM 1855 N N . PHE A 1 224 ? 19.630 2.019 -2.401 1.00 93.00 224 PHE A N 1
ATOM 1856 C CA . PHE A 1 224 ? 21.080 1.806 -2.337 1.00 93.00 224 PHE A CA 1
ATOM 1857 C C . PHE A 1 224 ? 21.516 0.444 -2.880 1.00 93.00 224 PHE A C 1
ATOM 1859 O O . PHE A 1 224 ? 22.612 0.310 -3.426 1.00 93.00 224 PHE A O 1
ATOM 1866 N N . TRP A 1 225 ? 20.662 -0.570 -2.767 1.00 92.19 225 TRP A N 1
ATOM 1867 C CA . TRP A 1 225 ? 20.891 -1.843 -3.435 1.00 92.19 225 TRP A CA 1
ATOM 1868 C C . TRP A 1 225 ? 20.698 -1.721 -4.951 1.00 92.19 225 TRP A C 1
ATOM 1870 O O . TRP A 1 225 ? 21.600 -2.069 -5.712 1.00 92.19 225 TRP A O 1
ATOM 1880 N N . ALA A 1 226 ? 19.572 -1.165 -5.404 1.00 93.25 226 ALA A N 1
ATOM 1881 C CA . ALA A 1 226 ? 19.196 -1.086 -6.812 1.00 93.25 226 ALA A CA 1
ATOM 1882 C C . ALA A 1 226 ? 20.231 -0.335 -7.663 1.00 93.25 226 ALA A C 1
ATOM 1884 O O . ALA A 1 226 ? 20.556 -0.803 -8.753 1.00 93.25 226 ALA A O 1
ATOM 1885 N N . ILE A 1 227 ? 20.818 0.765 -7.169 1.00 94.88 227 ILE A N 1
ATOM 1886 C CA . ILE A 1 227 ? 21.850 1.521 -7.912 1.00 94.88 227 ILE A CA 1
ATOM 1887 C C . ILE A 1 227 ? 23.080 0.673 -8.288 1.00 94.88 227 ILE A C 1
ATOM 1889 O O . ILE A 1 227 ? 23.755 0.991 -9.268 1.00 94.88 227 ILE A O 1
ATOM 1893 N N . LYS A 1 228 ? 23.349 -0.416 -7.550 1.00 91.62 228 LYS A N 1
ATOM 1894 C CA . LYS A 1 228 ? 24.455 -1.362 -7.794 1.00 91.62 228 LYS A CA 1
ATOM 1895 C C . LYS A 1 228 ? 24.075 -2.483 -8.764 1.00 91.62 228 LYS A C 1
ATOM 1897 O O . LYS A 1 228 ? 24.953 -3.147 -9.303 1.00 91.62 228 LYS A O 1
ATOM 1902 N N . GLN A 1 229 ? 22.778 -2.711 -8.963 1.00 92.00 229 GLN A N 1
ATOM 1903 C CA . GLN A 1 229 ? 22.240 -3.799 -9.787 1.00 92.00 229 GLN A CA 1
ATOM 1904 C C . GLN A 1 229 ? 21.890 -3.356 -11.210 1.00 92.00 229 GLN A C 1
ATOM 1906 O O . GLN A 1 229 ? 21.711 -4.189 -12.100 1.00 92.00 229 GLN A O 1
ATOM 1911 N N . VAL A 1 230 ? 21.752 -2.048 -11.423 1.00 94.94 230 VAL A N 1
ATOM 1912 C CA . VAL A 1 230 ? 21.319 -1.468 -12.695 1.00 94.94 230 VAL A CA 1
ATOM 1913 C C . VAL A 1 230 ? 22.484 -0.989 -13.550 1.00 94.94 230 VAL A C 1
ATOM 1915 O O . VAL A 1 230 ? 23.557 -0.637 -13.063 1.00 94.94 230 VAL A O 1
ATOM 1918 N N . ARG A 1 231 ? 22.227 -0.914 -14.852 1.00 95.25 231 ARG A N 1
ATOM 1919 C CA . ARG A 1 231 ? 23.065 -0.238 -15.836 1.00 95.25 231 ARG A CA 1
ATOM 1920 C C . ARG A 1 231 ? 22.167 0.519 -16.798 1.00 95.25 231 ARG A C 1
ATOM 1922 O O . ARG A 1 231 ? 21.321 -0.098 -17.450 1.00 95.25 231 ARG A O 1
ATOM 1929 N N . PHE A 1 232 ? 22.336 1.829 -16.881 1.00 95.75 232 PHE A N 1
ATOM 1930 C CA . PHE A 1 232 ? 21.604 2.667 -17.826 1.00 95.75 232 PHE A CA 1
ATOM 1931 C C . PHE A 1 232 ? 22.489 3.044 -19.027 1.00 95.75 232 PHE A C 1
ATOM 1933 O O . PHE A 1 232 ? 23.716 2.945 -18.937 1.00 95.75 232 PHE A O 1
ATOM 1940 N N . PRO A 1 233 ? 21.887 3.423 -20.168 1.00 94.94 233 PRO A N 1
ATOM 1941 C CA . PRO A 1 233 ? 22.644 3.865 -21.334 1.00 94.94 233 PRO A CA 1
ATOM 1942 C C . PRO A 1 233 ? 23.367 5.199 -21.073 1.00 94.94 233 PRO A C 1
ATOM 1944 O O . PRO A 1 233 ? 23.029 5.925 -20.141 1.00 94.94 233 PRO A O 1
ATOM 1947 N N . ASN A 1 234 ? 24.337 5.545 -21.922 1.00 92.19 234 ASN A N 1
ATOM 1948 C CA . ASN A 1 234 ? 25.287 6.646 -21.742 1.00 92.19 234 ASN A CA 1
ATOM 1949 C C . ASN A 1 234 ? 26.067 6.559 -20.421 1.00 92.19 234 ASN A C 1
ATOM 1951 O O . ASN A 1 234 ? 26.278 7.562 -19.731 1.00 92.19 234 ASN A O 1
ATOM 1955 N N . GLU A 1 235 ? 26.498 5.350 -20.071 1.00 93.12 235 GLU A N 1
ATOM 1956 C CA . GLU A 1 235 ? 27.363 5.120 -18.919 1.00 93.12 235 GLU A CA 1
ATOM 1957 C C . GLU A 1 235 ? 28.653 5.966 -19.036 1.00 93.12 235 GLU A C 1
ATOM 1959 O O . GLU A 1 235 ? 29.293 5.964 -20.094 1.00 93.12 235 GLU A O 1
ATOM 1964 N N . PRO A 1 236 ? 29.061 6.695 -17.979 1.00 93.31 236 PRO A N 1
ATOM 1965 C CA . PRO A 1 236 ? 30.253 7.538 -18.018 1.00 93.31 236 PRO A CA 1
ATOM 1966 C C . PRO A 1 236 ? 31.530 6.769 -18.376 1.00 93.31 236 PRO A C 1
ATOM 1968 O O . PRO A 1 236 ? 31.863 5.751 -17.763 1.00 93.31 236 PRO A O 1
ATOM 1971 N N . THR A 1 237 ? 32.288 7.293 -19.342 1.00 92.81 237 THR A N 1
ATOM 1972 C CA . THR A 1 237 ? 33.544 6.676 -19.786 1.00 92.81 237 THR A CA 1
ATOM 1973 C C . THR A 1 237 ? 34.738 7.110 -18.935 1.00 92.81 237 THR A C 1
ATOM 1975 O O . THR A 1 237 ? 34.706 8.131 -18.237 1.00 92.81 237 THR A O 1
ATOM 1978 N N . GLN A 1 238 ? 35.838 6.362 -19.031 1.00 93.31 238 GLN A N 1
ATOM 1979 C CA . GLN A 1 238 ? 37.093 6.703 -18.360 1.00 93.31 238 GLN A CA 1
ATOM 1980 C C . GLN A 1 238 ? 37.628 8.073 -18.811 1.00 93.31 238 GLN A C 1
ATOM 1982 O O . GLN A 1 238 ? 38.168 8.824 -18.000 1.00 93.31 238 GLN A O 1
ATOM 1987 N N . GLU A 1 239 ? 37.455 8.442 -20.083 1.00 93.62 239 GLU A N 1
ATOM 1988 C CA . GLU A 1 239 ? 37.860 9.756 -20.590 1.00 93.62 239 GLU A CA 1
ATOM 1989 C C . GLU A 1 239 ? 37.091 10.890 -19.900 1.00 93.62 239 GLU A C 1
ATOM 1991 O O . GLU A 1 239 ? 37.692 11.901 -19.537 1.00 93.62 239 GLU A O 1
ATOM 1996 N N . MET A 1 240 ? 35.784 10.717 -19.667 1.00 92.00 240 MET A N 1
ATOM 1997 C CA . MET A 1 240 ? 34.966 11.694 -18.936 1.00 92.00 240 MET A CA 1
ATOM 1998 C C . MET A 1 240 ? 35.426 11.839 -17.480 1.00 92.00 240 MET A C 1
ATOM 2000 O O . MET A 1 240 ? 35.478 12.956 -16.962 1.00 92.00 240 MET A O 1
ATOM 2004 N N . ALA A 1 241 ? 35.791 10.728 -16.833 1.00 94.25 241 ALA A N 1
ATOM 2005 C CA . ALA A 1 241 ? 36.324 10.724 -15.472 1.00 94.25 241 ALA A CA 1
ATOM 2006 C C . ALA A 1 241 ? 37.649 11.498 -15.378 1.00 94.25 241 ALA A C 1
ATOM 2008 O O . ALA A 1 241 ? 37.796 12.377 -14.526 1.00 94.25 241 ALA A O 1
ATOM 2009 N N . ILE A 1 242 ? 38.568 11.259 -16.323 1.00 94.69 242 ILE A N 1
ATOM 2010 C CA . ILE A 1 242 ? 39.847 11.980 -16.425 1.00 94.69 242 ILE A CA 1
ATOM 2011 C C . ILE A 1 242 ? 39.615 13.481 -16.638 1.00 94.69 242 ILE A C 1
ATOM 2013 O O . ILE A 1 242 ? 40.237 14.294 -15.958 1.00 94.69 242 ILE A O 1
ATOM 2017 N N . GLN A 1 243 ? 38.705 13.861 -17.541 1.00 95.06 243 GLN A N 1
ATOM 2018 C CA . GLN A 1 243 ? 38.388 15.271 -17.812 1.00 95.06 243 GLN A CA 1
ATOM 2019 C C . GLN A 1 243 ? 37.820 15.997 -16.586 1.00 95.06 243 GLN A C 1
ATOM 2021 O O . GLN A 1 243 ? 38.104 17.177 -16.387 1.00 95.06 243 GLN A O 1
ATOM 2026 N N . LYS A 1 244 ? 37.028 15.302 -15.764 1.00 93.12 244 LYS A N 1
ATOM 2027 C CA . LYS A 1 244 ? 36.431 15.847 -14.538 1.00 93.12 244 LYS A CA 1
ATOM 2028 C C . LYS A 1 244 ? 37.331 15.726 -13.301 1.00 93.12 244 LYS A C 1
ATOM 2030 O O . LYS A 1 244 ? 36.995 16.300 -12.270 1.00 93.12 244 LYS A O 1
ATOM 2035 N N . GLY A 1 245 ? 38.451 15.006 -13.384 1.00 94.00 245 GLY A N 1
ATOM 2036 C CA . GLY A 1 245 ? 39.364 14.792 -12.258 1.00 94.00 245 GLY A CA 1
ATOM 2037 C C . GLY A 1 245 ? 38.768 13.956 -11.118 1.00 94.00 245 GLY A C 1
ATOM 2038 O O . GLY A 1 245 ? 39.141 14.153 -9.964 1.00 94.00 245 GLY A O 1
ATOM 2039 N N . VAL A 1 246 ? 37.839 13.048 -11.428 1.00 94.56 246 VAL A N 1
ATOM 2040 C CA . VAL A 1 246 ? 37.150 12.172 -10.461 1.00 94.56 246 VAL A CA 1
ATOM 2041 C C . VAL A 1 246 ? 37.321 10.702 -10.845 1.00 94.56 246 VAL A C 1
ATOM 2043 O O . VAL A 1 246 ? 37.769 10.392 -11.950 1.00 94.56 246 VAL A O 1
ATOM 2046 N N . LYS A 1 247 ? 36.976 9.780 -9.941 1.00 94.62 247 LYS A N 1
ATOM 2047 C CA . LYS A 1 247 ? 36.973 8.346 -10.250 1.00 94.62 247 LYS A CA 1
ATOM 2048 C C . LYS A 1 247 ? 35.804 8.000 -11.174 1.00 94.62 247 LYS A C 1
ATOM 2050 O O . LYS A 1 247 ? 34.742 8.617 -11.096 1.00 94.62 247 LYS A O 1
ATOM 2055 N N . GLN A 1 248 ? 35.995 7.022 -12.058 1.00 94.38 248 GLN A N 1
ATOM 2056 C CA . GLN A 1 248 ? 34.941 6.608 -12.987 1.00 94.38 248 GLN A CA 1
ATOM 2057 C C . GLN A 1 248 ? 33.767 5.979 -12.230 1.00 94.38 248 GLN A C 1
ATOM 2059 O O . GLN A 1 248 ? 32.614 6.228 -12.572 1.00 94.38 248 GLN A O 1
ATOM 2064 N N . GLU A 1 249 ? 34.059 5.221 -11.173 1.00 93.19 249 GLU A N 1
ATOM 2065 C CA . GLU A 1 249 ? 33.061 4.565 -10.333 1.00 93.19 249 GLU A CA 1
ATOM 2066 C C . GLU A 1 249 ? 32.097 5.579 -9.704 1.00 93.19 249 GLU A C 1
ATOM 2068 O O . GLU A 1 249 ? 30.887 5.363 -9.741 1.00 93.19 249 GLU A O 1
ATOM 2073 N N . ASP A 1 250 ? 32.614 6.718 -9.228 1.00 92.88 250 ASP A N 1
ATOM 2074 C CA . ASP A 1 250 ? 31.804 7.791 -8.636 1.00 92.88 250 ASP A CA 1
ATOM 2075 C C . ASP A 1 250 ? 30.831 8.386 -9.675 1.00 92.88 250 ASP A C 1
ATOM 2077 O O . ASP A 1 250 ? 29.657 8.615 -9.382 1.00 92.88 250 ASP A O 1
ATOM 2081 N N . LEU A 1 251 ? 31.286 8.581 -10.922 1.00 94.75 251 LEU A N 1
ATOM 2082 C CA . LEU A 1 251 ? 30.431 9.070 -12.012 1.00 94.75 251 LEU A CA 1
ATOM 2083 C C . LEU A 1 251 ? 29.367 8.049 -12.420 1.00 94.75 251 LEU A C 1
ATOM 2085 O O . LEU A 1 251 ? 28.227 8.431 -12.684 1.00 94.75 251 LEU A O 1
ATOM 2089 N N . ILE A 1 252 ? 29.724 6.764 -12.491 1.00 94.81 252 ILE A N 1
ATOM 2090 C CA . ILE A 1 252 ? 28.774 5.684 -12.792 1.00 94.81 252 ILE A CA 1
ATOM 2091 C C . ILE A 1 252 ? 27.715 5.602 -11.690 1.00 94.81 252 ILE A C 1
ATOM 2093 O O . ILE A 1 252 ? 26.526 5.497 -11.993 1.00 94.81 252 ILE A O 1
ATOM 2097 N N . GLN A 1 253 ? 28.119 5.712 -10.422 1.00 94.00 253 GLN A N 1
ATOM 2098 C CA . GLN A 1 253 ? 27.198 5.726 -9.291 1.00 94.00 253 GLN A CA 1
ATOM 2099 C C . GLN A 1 253 ? 26.244 6.926 -9.361 1.00 94.00 253 GLN A C 1
ATOM 2101 O O . GLN A 1 253 ? 25.038 6.731 -9.233 1.00 94.00 253 GLN A O 1
ATOM 2106 N N . GLU A 1 254 ? 26.738 8.143 -9.623 1.00 94.56 254 GLU A N 1
ATOM 2107 C CA . GLU A 1 254 ? 25.904 9.346 -9.797 1.00 94.56 254 GLU A CA 1
ATOM 2108 C C . GLU A 1 254 ? 24.910 9.193 -10.964 1.00 94.56 254 GLU A C 1
ATOM 2110 O O . GLU A 1 254 ? 23.723 9.532 -10.852 1.00 94.56 254 GLU A O 1
ATOM 2115 N N . HIS A 1 255 ? 25.380 8.638 -12.082 1.00 95.88 255 HIS A N 1
ATOM 2116 C CA . HIS A 1 255 ? 24.565 8.363 -13.259 1.00 95.88 255 HIS A CA 1
ATOM 2117 C C . HIS A 1 255 ? 23.444 7.355 -12.953 1.00 95.88 255 HIS A C 1
ATOM 2119 O O . HIS A 1 255 ? 22.268 7.626 -13.221 1.00 95.88 255 HIS A O 1
ATOM 2125 N N . ASN A 1 256 ? 23.779 6.217 -12.342 1.00 96.06 256 ASN A N 1
ATOM 2126 C CA . ASN A 1 256 ? 22.806 5.202 -11.946 1.00 96.06 256 ASN A CA 1
ATOM 2127 C C . ASN A 1 256 ? 21.825 5.744 -10.902 1.00 96.06 256 ASN A C 1
ATOM 2129 O O . ASN A 1 256 ? 20.620 5.572 -11.063 1.00 96.06 256 ASN A O 1
ATOM 2133 N N . ALA A 1 257 ? 22.311 6.451 -9.880 1.00 96.25 257 ALA A N 1
ATOM 2134 C CA . ALA A 1 257 ? 21.494 7.105 -8.860 1.00 96.25 257 ALA A CA 1
ATOM 2135 C C . ALA A 1 257 ? 20.430 8.015 -9.489 1.00 96.25 257 ALA A C 1
ATOM 2137 O O . ALA A 1 257 ? 19.238 7.880 -9.206 1.00 96.25 257 ALA A O 1
ATOM 2138 N N . THR A 1 258 ? 20.838 8.881 -10.417 1.00 96.62 258 THR A N 1
ATOM 2139 C CA . THR A 1 258 ? 19.928 9.796 -11.118 1.00 96.62 258 THR A CA 1
ATOM 2140 C C . THR A 1 258 ? 18.836 9.043 -11.883 1.00 96.62 258 THR A C 1
ATOM 2142 O O . THR A 1 258 ? 17.654 9.393 -11.798 1.00 96.62 258 THR A O 1
ATOM 2145 N N . ASN A 1 259 ? 19.203 7.987 -12.609 1.00 96.75 259 ASN A N 1
ATOM 2146 C CA . ASN A 1 259 ? 18.250 7.198 -13.389 1.00 96.75 259 ASN A CA 1
ATOM 2147 C C . ASN A 1 259 ? 17.337 6.323 -12.514 1.00 96.75 259 ASN A C 1
ATOM 2149 O O . ASN A 1 259 ? 16.144 6.208 -12.802 1.00 96.75 259 ASN A O 1
ATOM 2153 N N . VAL A 1 260 ? 17.837 5.784 -11.398 1.00 97.50 260 VAL A N 1
ATOM 2154 C CA . VAL A 1 260 ? 17.014 5.062 -10.414 1.00 97.50 260 VAL A CA 1
ATOM 2155 C C . VAL A 1 260 ? 16.015 6.002 -9.742 1.00 97.50 260 VAL A C 1
ATOM 2157 O O . VAL A 1 260 ? 14.858 5.622 -9.584 1.00 97.50 260 VAL A O 1
ATOM 2160 N N . ILE A 1 261 ? 16.390 7.244 -9.412 1.00 95.75 261 ILE A N 1
ATOM 2161 C CA . ILE A 1 261 ? 15.442 8.245 -8.889 1.00 95.75 261 ILE A CA 1
ATOM 2162 C C . ILE A 1 261 ? 14.316 8.507 -9.900 1.00 95.75 261 ILE A C 1
ATOM 2164 O O . ILE A 1 261 ? 13.141 8.559 -9.521 1.00 95.75 261 ILE A O 1
ATOM 2168 N N . ARG A 1 262 ? 14.638 8.640 -11.193 1.00 95.69 262 ARG A N 1
ATOM 2169 C CA . ARG A 1 262 ? 13.628 8.805 -12.257 1.00 95.69 262 ARG A CA 1
ATOM 2170 C C . ARG A 1 262 ? 12.711 7.590 -12.365 1.00 95.69 262 ARG A C 1
ATOM 2172 O O . ARG A 1 262 ? 11.492 7.756 -12.418 1.00 95.69 262 ARG A O 1
ATOM 2179 N N . LEU A 1 263 ? 13.281 6.383 -12.358 1.00 96.44 263 LEU A N 1
ATOM 2180 C CA . LEU A 1 263 ? 12.533 5.125 -12.342 1.00 96.44 263 LEU A CA 1
ATOM 2181 C C . LEU A 1 263 ? 11.582 5.059 -11.143 1.00 96.44 263 LEU A C 1
ATOM 2183 O O . LEU A 1 263 ? 10.387 4.848 -11.331 1.00 96.44 263 LEU A O 1
ATOM 2187 N N . LEU A 1 264 ? 12.092 5.290 -9.933 1.00 95.12 264 LEU A N 1
ATOM 2188 C CA . LEU A 1 264 ? 11.312 5.279 -8.697 1.00 95.12 264 LEU A CA 1
ATOM 2189 C C . LEU A 1 264 ? 10.177 6.295 -8.737 1.00 95.12 264 LEU A C 1
ATOM 2191 O O . LEU A 1 264 ? 9.048 5.964 -8.390 1.00 95.12 264 LEU A O 1
ATOM 2195 N N . THR A 1 265 ? 10.450 7.514 -9.201 1.00 94.38 265 THR A N 1
ATOM 2196 C CA . THR A 1 265 ? 9.429 8.563 -9.290 1.00 94.38 265 THR A CA 1
ATOM 2197 C C . THR A 1 265 ? 8.304 8.121 -10.229 1.00 94.38 265 THR A C 1
ATOM 2199 O O . THR A 1 265 ? 7.139 8.122 -9.835 1.00 94.38 265 THR A O 1
ATOM 2202 N N . ARG A 1 266 ? 8.628 7.646 -11.439 1.00 96.12 266 ARG A N 1
ATOM 2203 C CA . ARG A 1 266 ? 7.622 7.143 -12.392 1.00 96.12 266 ARG A CA 1
ATOM 2204 C C . ARG A 1 266 ? 6.870 5.932 -11.841 1.00 96.12 266 ARG A C 1
ATOM 2206 O O . ARG A 1 266 ? 5.652 5.859 -11.996 1.00 96.12 266 ARG A O 1
ATOM 2213 N N . LEU A 1 267 ? 7.563 5.019 -11.161 1.00 95.56 267 LEU A N 1
ATOM 2214 C CA . LEU A 1 267 ? 6.968 3.828 -10.560 1.00 95.56 267 LEU A CA 1
ATOM 2215 C C . LEU A 1 267 ? 5.994 4.184 -9.432 1.00 95.56 267 LEU A C 1
ATOM 2217 O O . LEU A 1 267 ? 4.889 3.657 -9.422 1.00 95.56 267 LEU A O 1
ATOM 2221 N N . LEU A 1 268 ? 6.345 5.110 -8.534 1.00 92.31 268 LEU A N 1
ATOM 2222 C CA . LEU A 1 268 ? 5.468 5.561 -7.445 1.00 92.31 268 LEU A CA 1
ATOM 2223 C C . LEU A 1 268 ? 4.184 6.210 -7.977 1.00 92.31 268 LEU A C 1
ATOM 2225 O O . LEU A 1 268 ? 3.092 5.904 -7.498 1.00 92.31 268 LEU A O 1
ATOM 2229 N N . PHE A 1 269 ? 4.292 7.066 -8.997 1.00 94.06 269 PHE A N 1
ATOM 2230 C CA . PHE A 1 269 ? 3.116 7.661 -9.641 1.00 94.06 269 PHE A CA 1
ATOM 2231 C C . PHE A 1 269 ? 2.271 6.613 -10.368 1.00 94.06 269 PHE A C 1
ATOM 2233 O O . PHE A 1 269 ? 1.049 6.618 -10.254 1.00 94.06 269 PHE A O 1
ATOM 2240 N N . THR A 1 270 ? 2.911 5.680 -11.070 1.00 95.25 270 THR A N 1
ATOM 2241 C CA . THR A 1 270 ? 2.225 4.567 -11.739 1.00 95.25 270 THR A CA 1
ATOM 2242 C C . THR A 1 270 ? 1.492 3.690 -10.726 1.00 95.25 270 THR A C 1
ATOM 2244 O O . THR A 1 270 ? 0.320 3.377 -10.918 1.00 95.25 270 THR A O 1
ATOM 2247 N N . TRP A 1 271 ? 2.129 3.375 -9.598 1.00 93.44 271 TRP A N 1
ATOM 2248 C CA . TRP A 1 271 ? 1.512 2.638 -8.502 1.00 93.44 271 TRP A CA 1
ATOM 2249 C C . TRP A 1 271 ? 0.313 3.391 -7.924 1.00 93.44 271 TRP A C 1
ATOM 2251 O O . TRP A 1 271 ? -0.745 2.807 -7.723 1.00 93.44 271 TRP A O 1
ATOM 2261 N N . PHE A 1 272 ? 0.415 4.708 -7.731 1.00 92.31 272 PHE A N 1
ATOM 2262 C CA . PHE A 1 272 ? -0.726 5.516 -7.297 1.00 92.31 272 PHE A CA 1
ATOM 2263 C C . PHE A 1 272 ? -1.914 5.426 -8.269 1.00 92.31 272 PHE A C 1
ATOM 2265 O O . PHE A 1 272 ? -3.054 5.275 -7.831 1.00 92.31 272 PHE A O 1
ATOM 2272 N N . ILE A 1 273 ? -1.669 5.487 -9.580 1.00 94.38 273 ILE A N 1
ATOM 2273 C CA . ILE A 1 273 ? -2.720 5.379 -10.605 1.00 94.38 273 ILE A CA 1
ATOM 2274 C C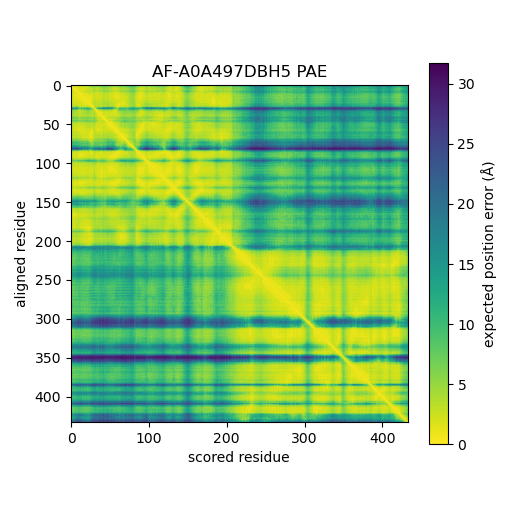 . ILE A 1 273 ? -3.318 3.957 -10.620 1.00 94.38 273 ILE A C 1
ATOM 2276 O O . ILE A 1 273 ? -4.539 3.807 -10.709 1.00 94.38 273 ILE A O 1
ATOM 2280 N N . LYS A 1 274 ? -2.493 2.917 -10.442 1.00 94.56 274 LYS A N 1
ATOM 2281 C CA . LYS A 1 274 ? -2.940 1.529 -10.226 1.00 94.56 274 LYS A CA 1
ATOM 2282 C C . LYS A 1 274 ? -3.864 1.421 -9.009 1.00 94.56 274 LYS A C 1
ATOM 2284 O O . LYS A 1 274 ? -4.951 0.863 -9.123 1.00 94.56 274 LYS A O 1
ATOM 2289 N N . GLU A 1 275 ? -3.517 2.032 -7.876 1.00 89.12 275 GLU A N 1
ATOM 2290 C CA . GLU A 1 275 ? -4.376 2.046 -6.678 1.00 89.12 275 GLU A CA 1
ATOM 2291 C C . GLU A 1 275 ? -5.703 2.800 -6.898 1.00 89.12 275 GLU A C 1
ATOM 2293 O O . GLU A 1 275 ? -6.688 2.556 -6.201 1.00 89.12 275 GLU A O 1
ATOM 2298 N N . LYS A 1 276 ? -5.781 3.673 -7.912 1.00 90.50 276 LYS A N 1
ATOM 2299 C CA . LYS A 1 276 ? -7.038 4.278 -8.390 1.00 90.50 276 LYS A CA 1
ATOM 2300 C C . LYS A 1 276 ? -7.824 3.399 -9.366 1.00 90.50 276 LYS A C 1
ATOM 2302 O O . LYS A 1 276 ? -8.844 3.855 -9.873 1.00 90.50 276 LYS A O 1
ATOM 2307 N N . LYS A 1 277 ? -7.382 2.161 -9.613 1.00 92.75 277 LYS A N 1
ATOM 2308 C CA . LYS A 1 277 ? -7.944 1.225 -10.603 1.00 92.75 277 LYS A CA 1
ATOM 2309 C C . LYS A 1 277 ? -7.924 1.774 -12.029 1.00 92.75 277 LYS A C 1
ATOM 2311 O O . LYS A 1 277 ? -8.763 1.428 -12.850 1.00 92.75 277 LYS A O 1
ATOM 2316 N N . LEU A 1 278 ? -6.943 2.630 -12.307 1.00 95.88 278 LEU A N 1
ATOM 2317 C CA . LEU A 1 278 ? -6.699 3.237 -13.613 1.00 95.88 278 LEU A CA 1
ATOM 2318 C C . LEU A 1 278 ? -5.503 2.593 -14.330 1.00 95.88 278 LEU A C 1
ATOM 2320 O O . LEU A 1 278 ? -5.058 3.088 -15.355 1.00 95.88 278 LEU A O 1
ATOM 2324 N N . ILE A 1 279 ? -4.958 1.501 -13.792 1.00 97.56 279 ILE A N 1
ATOM 2325 C CA . ILE A 1 279 ? -3.993 0.620 -14.458 1.00 97.56 279 ILE A CA 1
ATOM 2326 C C . ILE A 1 279 ? -4.384 -0.820 -14.108 1.00 97.56 279 ILE A C 1
ATOM 2328 O O . ILE A 1 279 ? -4.759 -1.044 -12.954 1.00 97.56 279 ILE A O 1
ATOM 2332 N N . PRO A 1 280 ? -4.336 -1.776 -15.058 1.00 97.38 280 PRO A N 1
ATOM 2333 C CA . PRO A 1 280 ? -4.645 -3.173 -14.769 1.00 97.38 280 PRO A CA 1
ATOM 2334 C C . PRO A 1 280 ? -3.707 -3.717 -13.685 1.00 97.38 280 PRO A C 1
ATOM 2336 O O . PRO A 1 280 ? -2.485 -3.561 -13.786 1.00 97.38 280 PRO A O 1
ATOM 2339 N N . ASP A 1 281 ? -4.274 -4.339 -12.649 1.00 95.06 281 ASP A N 1
ATOM 2340 C CA . ASP A 1 281 ? -3.498 -4.921 -11.546 1.00 95.06 281 ASP A CA 1
ATOM 2341 C C . ASP A 1 281 ? -2.607 -6.072 -12.056 1.00 95.06 281 ASP A C 1
ATOM 2343 O O . ASP A 1 281 ? -1.508 -6.270 -11.544 1.00 95.06 281 ASP A O 1
ATOM 2347 N N . GLU A 1 282 ? -3.030 -6.750 -13.130 1.00 96.19 282 GLU A N 1
ATOM 2348 C CA . GLU A 1 282 ? -2.330 -7.845 -13.809 1.00 96.19 282 GLU A CA 1
ATOM 2349 C C . GLU A 1 282 ? -0.938 -7.449 -14.319 1.00 96.19 282 GLU A C 1
ATOM 2351 O O . GLU A 1 282 ? -0.068 -8.302 -14.469 1.00 96.19 282 GLU A O 1
ATOM 2356 N N . LEU A 1 283 ? -0.692 -6.156 -14.571 1.00 97.44 283 LEU A N 1
ATOM 2357 C CA . LEU A 1 283 ? 0.631 -5.674 -14.980 1.00 97.44 283 LEU A CA 1
ATOM 2358 C C . LEU A 1 283 ? 1.653 -5.690 -13.837 1.00 97.44 283 LEU A C 1
ATOM 2360 O O . LEU A 1 283 ? 2.839 -5.548 -14.105 1.00 97.44 283 LEU A O 1
ATOM 2364 N N . PHE A 1 284 ? 1.210 -5.844 -12.588 1.00 95.50 284 PHE A N 1
ATOM 2365 C CA . PHE A 1 284 ? 2.042 -5.858 -11.381 1.00 95.50 284 PHE A CA 1
ATOM 2366 C C . PHE A 1 284 ? 1.911 -7.174 -10.605 1.00 95.50 284 PHE A C 1
ATOM 2368 O O . PHE A 1 284 ? 2.341 -7.255 -9.455 1.00 95.50 284 PHE A O 1
ATOM 2375 N N . ASP A 1 285 ? 1.318 -8.191 -11.224 1.00 93.50 285 ASP A N 1
ATOM 2376 C CA . ASP A 1 285 ? 1.122 -9.518 -10.656 1.00 93.50 285 ASP A CA 1
ATOM 2377 C C . ASP A 1 285 ? 1.998 -10.525 -11.408 1.00 93.50 285 ASP A C 1
ATOM 2379 O O . ASP A 1 285 ? 1.897 -10.673 -12.629 1.00 93.50 285 ASP A O 1
ATOM 2383 N N . ILE A 1 286 ? 2.902 -11.194 -10.689 1.00 92.56 286 ILE A N 1
ATOM 2384 C CA . ILE A 1 286 ? 3.889 -12.070 -11.326 1.00 92.56 286 ILE A CA 1
ATOM 2385 C C . ILE A 1 286 ? 3.244 -13.289 -11.998 1.00 92.56 286 ILE A C 1
ATOM 2387 O O . ILE A 1 286 ? 3.702 -13.704 -13.067 1.00 92.56 286 ILE A O 1
ATOM 2391 N N . ASP A 1 287 ? 2.157 -13.814 -11.432 1.00 92.56 287 ASP A N 1
ATOM 2392 C CA . ASP A 1 287 ? 1.463 -14.982 -11.965 1.00 92.56 287 ASP A CA 1
ATOM 2393 C C . ASP A 1 287 ? 0.737 -14.615 -13.264 1.00 92.56 287 ASP A C 1
ATOM 2395 O O . ASP A 1 287 ? 0.855 -15.326 -14.266 1.00 92.56 287 ASP A O 1
ATOM 2399 N N . ALA A 1 288 ? 0.052 -13.468 -13.298 1.00 95.75 288 ALA A N 1
ATOM 2400 C CA . ALA A 1 288 ? -0.588 -12.947 -14.505 1.00 95.75 288 ALA A CA 1
ATOM 2401 C C . ALA A 1 288 ? 0.440 -12.631 -15.605 1.00 95.75 288 ALA A C 1
ATOM 2403 O O . ALA A 1 288 ? 0.242 -12.981 -16.777 1.00 95.75 288 ALA A O 1
ATOM 2404 N N . LEU A 1 289 ? 1.577 -12.028 -15.235 1.00 96.50 289 LEU A N 1
ATOM 2405 C CA . LEU A 1 289 ? 2.669 -11.741 -16.164 1.00 96.50 289 LEU A CA 1
ATOM 2406 C C . LEU A 1 289 ? 3.208 -13.021 -16.811 1.00 96.50 289 LEU A C 1
ATOM 2408 O O . LEU A 1 289 ? 3.335 -13.075 -18.035 1.00 96.50 289 LEU A O 1
ATOM 2412 N N . GLN A 1 290 ? 3.480 -14.059 -16.017 1.00 94.25 290 GLN A N 1
ATOM 2413 C CA . GLN A 1 290 ? 3.999 -15.341 -16.500 1.00 94.25 290 GLN A CA 1
ATOM 2414 C C . GLN A 1 290 ? 2.968 -16.142 -17.295 1.00 94.25 290 GLN A C 1
ATOM 2416 O O . GLN A 1 290 ? 3.312 -16.796 -18.285 1.00 94.25 290 GLN A O 1
ATOM 2421 N N . LYS A 1 291 ? 1.703 -16.129 -16.872 1.00 95.31 291 LYS A N 1
ATOM 2422 C CA . LYS A 1 291 ? 0.654 -16.972 -17.448 1.00 95.31 291 LYS A CA 1
ATOM 2423 C C . LYS A 1 291 ? 0.062 -16.380 -18.719 1.00 95.31 291 LYS A C 1
ATOM 2425 O O . LYS A 1 291 ? -0.050 -17.103 -19.711 1.00 95.31 291 LYS A O 1
ATOM 2430 N N . ASP A 1 292 ? -0.227 -15.084 -18.733 1.00 95.75 292 ASP A N 1
ATOM 2431 C CA . ASP A 1 292 ? -1.117 -14.495 -19.737 1.00 95.75 292 ASP A CA 1
ATOM 2432 C C . ASP A 1 292 ? -0.447 -13.405 -20.592 1.00 95.75 292 ASP A C 1
ATOM 2434 O O . ASP A 1 292 ? -0.811 -13.238 -21.758 1.00 95.75 292 ASP A O 1
ATOM 2438 N N . ILE A 1 293 ? 0.562 -12.693 -20.070 1.00 97.50 293 ILE A N 1
ATOM 2439 C CA . ILE A 1 293 ? 1.073 -11.464 -20.710 1.00 97.50 293 ILE A CA 1
ATOM 2440 C C . ILE A 1 293 ? 2.415 -11.675 -21.427 1.00 97.50 293 ILE A C 1
ATOM 2442 O O . ILE A 1 293 ? 2.520 -11.403 -22.628 1.00 97.50 293 ILE A O 1
ATOM 2446 N N . LEU A 1 294 ? 3.447 -12.136 -20.716 1.00 97.44 294 LEU A N 1
ATOM 2447 C CA . LEU A 1 294 ? 4.832 -12.178 -21.196 1.00 97.44 294 LEU A CA 1
ATOM 2448 C C . LEU A 1 294 ? 5.262 -13.590 -21.592 1.00 97.44 294 LEU A C 1
ATOM 2450 O O . LEU A 1 294 ? 4.947 -14.561 -20.916 1.00 97.44 294 LEU A O 1
ATOM 2454 N N . ASN A 1 295 ? 6.027 -13.708 -22.678 1.00 95.62 295 ASN A N 1
ATOM 2455 C CA . ASN A 1 295 ? 6.579 -14.985 -23.136 1.00 95.62 295 ASN A CA 1
ATOM 2456 C C . ASN A 1 295 ? 7.523 -15.597 -22.097 1.00 95.62 295 ASN A C 1
ATOM 2458 O O . ASN A 1 295 ? 7.455 -16.797 -21.867 1.00 95.62 295 ASN A O 1
ATOM 2462 N N . ASN A 1 296 ? 8.365 -14.766 -21.478 1.00 89.94 296 ASN A N 1
ATOM 2463 C CA . ASN A 1 296 ? 9.293 -15.125 -20.411 1.00 89.94 296 ASN A CA 1
ATOM 2464 C C . ASN A 1 296 ? 9.439 -13.932 -19.454 1.00 89.94 296 ASN A C 1
ATOM 2466 O O . ASN A 1 296 ? 9.283 -12.785 -19.872 1.00 89.94 296 ASN A O 1
ATOM 2470 N N . ILE A 1 297 ? 9.774 -14.205 -18.197 1.00 88.25 297 ILE A N 1
ATOM 2471 C CA . ILE A 1 297 ? 10.213 -13.234 -17.187 1.00 88.25 297 ILE A CA 1
ATOM 2472 C C . ILE A 1 297 ? 11.047 -14.002 -16.159 1.00 88.25 297 ILE A C 1
ATOM 2474 O O . ILE A 1 297 ? 10.719 -15.149 -15.842 1.00 88.25 297 ILE A O 1
ATOM 2478 N N . SER A 1 298 ? 12.121 -13.403 -15.648 1.00 84.50 298 SER A N 1
ATOM 2479 C CA . SER A 1 298 ? 13.018 -14.074 -14.696 1.00 84.50 298 SER A CA 1
ATOM 2480 C C . SER A 1 298 ? 13.126 -13.255 -13.402 1.00 84.50 298 SER A C 1
ATOM 2482 O O . SER A 1 298 ? 14.066 -12.484 -13.220 1.00 84.50 298 SER A O 1
ATOM 2484 N N . PRO A 1 299 ? 12.123 -13.366 -12.507 1.00 79.06 299 PRO A N 1
ATOM 2485 C CA . PRO A 1 299 ? 11.985 -12.500 -11.333 1.00 79.06 299 PRO A CA 1
ATOM 2486 C C . PRO A 1 299 ? 12.836 -12.932 -10.129 1.00 79.06 299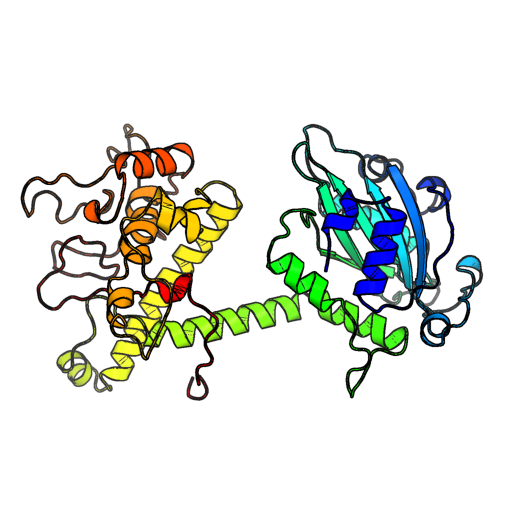 PRO A C 1
ATOM 2488 O O . PRO A 1 299 ? 12.889 -12.210 -9.139 1.00 79.06 299 PRO A O 1
ATOM 2491 N N . TYR A 1 300 ? 13.475 -14.104 -10.172 1.00 76.00 300 TYR A N 1
ATOM 2492 C CA . TYR A 1 300 ? 14.184 -14.671 -9.023 1.00 76.00 300 TYR A CA 1
ATOM 2493 C C . TYR A 1 300 ? 15.690 -14.521 -9.183 1.00 76.00 300 TYR A C 1
ATOM 2495 O O . TYR A 1 300 ? 16.275 -15.018 -10.145 1.00 76.00 300 TYR A O 1
ATOM 2503 N N . HIS A 1 301 ? 16.323 -13.836 -8.234 1.00 68.12 301 HIS A N 1
ATOM 2504 C CA . HIS A 1 301 ? 17.772 -13.710 -8.177 1.00 68.12 301 HIS A CA 1
ATOM 2505 C C . HIS A 1 301 ? 18.378 -14.976 -7.557 1.00 68.12 301 HIS A C 1
ATOM 2507 O O . HIS A 1 301 ? 18.224 -15.243 -6.369 1.00 68.12 301 HIS A O 1
ATOM 2513 N N . GLU A 1 302 ? 19.041 -15.786 -8.382 1.00 65.38 302 GLU A N 1
ATOM 2514 C CA . GLU A 1 302 ? 19.766 -16.977 -7.939 1.00 65.38 302 GLU A CA 1
ATOM 2515 C C . GLU A 1 302 ? 21.252 -16.828 -8.298 1.00 65.38 302 GLU A C 1
ATOM 2517 O O . GLU A 1 302 ? 21.679 -17.201 -9.393 1.00 65.38 302 GLU A O 1
ATOM 2522 N N . GLU A 1 303 ? 22.059 -16.287 -7.376 1.00 58.03 303 GLU A N 1
ATOM 2523 C CA . GLU A 1 303 ? 23.496 -16.028 -7.603 1.00 58.03 303 GLU A CA 1
ATOM 2524 C C . GLU A 1 303 ? 24.285 -17.279 -8.036 1.00 58.03 303 GLU A C 1
ATOM 2526 O O . GLU A 1 303 ? 25.252 -17.178 -8.793 1.00 58.03 303 GLU A O 1
ATOM 2531 N N . ASN A 1 304 ? 23.839 -18.467 -7.611 1.00 55.44 304 ASN A N 1
ATOM 2532 C CA . ASN A 1 304 ? 24.484 -19.756 -7.882 1.00 55.44 304 ASN A CA 1
ATOM 2533 C C . ASN A 1 304 ? 23.825 -20.565 -9.017 1.00 55.44 304 ASN A C 1
ATOM 2535 O O . ASN A 1 304 ? 24.092 -21.760 -9.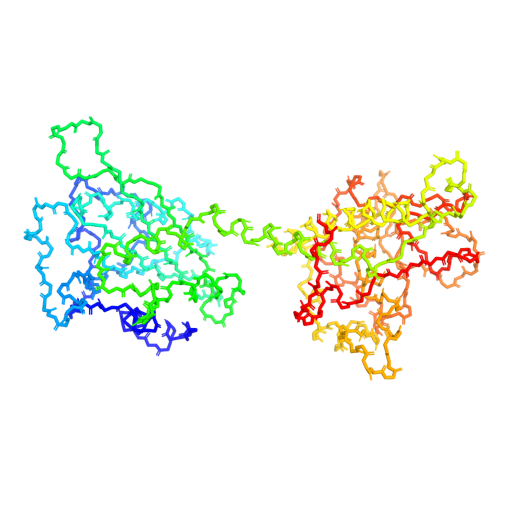155 1.00 55.44 304 ASN A O 1
ATOM 2539 N N . SER A 1 305 ? 22.963 -19.945 -9.827 1.00 57.78 305 SER A N 1
ATOM 2540 C CA . SER A 1 305 ? 22.239 -20.618 -10.910 1.00 57.78 305 SER A CA 1
ATOM 2541 C C . SER A 1 305 ? 22.906 -20.432 -12.271 1.00 57.78 305 SER A C 1
ATOM 2543 O O . SER A 1 305 ? 23.485 -19.387 -12.579 1.00 57.78 305 SER A O 1
ATOM 2545 N N . LEU A 1 306 ? 22.766 -21.440 -13.138 1.00 54.56 306 LEU A N 1
ATOM 2546 C CA . LEU A 1 306 ? 23.220 -21.391 -14.535 1.00 54.56 306 LEU A CA 1
ATOM 2547 C C . LEU A 1 306 ? 22.515 -20.286 -15.348 1.00 54.56 306 LEU A C 1
ATOM 2549 O O . LEU A 1 306 ? 22.997 -19.921 -16.417 1.00 54.56 306 LEU A O 1
ATOM 2553 N N . PHE A 1 307 ? 21.411 -19.731 -14.834 1.00 56.88 307 PHE A N 1
ATOM 2554 C CA . PHE A 1 307 ? 20.584 -18.715 -15.490 1.00 56.88 307 PHE A CA 1
ATOM 2555 C C . PHE A 1 307 ? 20.728 -17.303 -14.896 1.00 56.88 307 PHE A C 1
ATOM 2557 O O . PHE A 1 307 ? 19.893 -16.446 -15.171 1.00 56.88 307 PHE A O 1
ATOM 2564 N N . LYS A 1 308 ? 21.792 -17.018 -14.129 1.00 62.59 308 LYS A N 1
ATOM 2565 C CA . LYS A 1 308 ? 22.016 -15.709 -13.470 1.00 62.59 308 LYS A CA 1
ATOM 2566 C C . LYS A 1 308 ? 21.902 -14.482 -14.391 1.00 62.59 308 LYS A C 1
ATOM 2568 O O . LYS A 1 308 ? 21.556 -13.393 -13.940 1.00 62.59 308 LYS A O 1
ATOM 2573 N N . ASP A 1 309 ? 22.197 -14.646 -15.681 1.00 65.81 309 ASP A N 1
ATOM 2574 C CA . ASP A 1 309 ? 22.158 -13.556 -16.659 1.00 65.81 309 ASP A CA 1
ATOM 2575 C C . ASP A 1 309 ? 20.784 -13.392 -17.335 1.00 65.81 309 ASP A C 1
ATOM 2577 O O . ASP A 1 309 ? 20.532 -12.339 -17.919 1.00 65.81 309 ASP A O 1
ATOM 2581 N N . ALA A 1 310 ? 19.862 -14.357 -17.201 1.00 61.09 310 ALA A N 1
ATOM 2582 C CA . ALA A 1 310 ? 18.498 -14.250 -17.738 1.00 61.09 310 ALA A CA 1
ATOM 2583 C C . ALA A 1 310 ? 17.738 -13.066 -17.116 1.00 61.09 310 ALA A C 1
ATOM 2585 O O . ALA A 1 310 ? 17.053 -12.314 -17.807 1.00 61.09 310 ALA A O 1
ATOM 2586 N N . ASN A 1 311 ? 17.965 -12.813 -15.825 1.00 71.75 311 ASN A N 1
ATOM 2587 C CA . ASN A 1 311 ? 17.377 -11.686 -15.101 1.00 71.75 311 ASN A CA 1
ATOM 2588 C C . ASN A 1 311 ? 17.822 -10.320 -15.645 1.00 71.75 311 ASN A C 1
ATOM 2590 O O . ASN A 1 311 ? 17.132 -9.319 -15.455 1.00 71.75 311 ASN A O 1
ATOM 2594 N N . LYS A 1 312 ? 18.977 -10.259 -16.322 1.00 80.56 312 LYS A N 1
ATOM 2595 C CA . LYS A 1 312 ? 19.552 -9.015 -16.855 1.00 80.56 312 LYS A CA 1
ATOM 2596 C C . LYS A 1 312 ? 18.952 -8.615 -18.200 1.00 80.56 312 LYS A C 1
ATOM 2598 O O . LYS A 1 312 ? 19.197 -7.501 -18.665 1.00 80.56 312 LYS A O 1
ATOM 2603 N N . GLU A 1 313 ? 18.104 -9.449 -18.808 1.00 88.25 313 GLU A N 1
ATOM 2604 C CA . GLU A 1 313 ? 17.359 -9.059 -20.010 1.00 88.25 313 GLU A CA 1
ATOM 2605 C C . GLU A 1 313 ? 16.403 -7.884 -19.754 1.00 88.25 313 GLU A C 1
ATOM 2607 O O . GLU A 1 313 ? 16.133 -7.113 -20.681 1.00 88.25 313 GLU A O 1
ATOM 2612 N N . SER A 1 314 ? 16.006 -7.665 -18.491 1.00 93.12 314 SER A N 1
ATOM 2613 C CA . SER A 1 314 ? 15.157 -6.543 -18.055 1.00 93.12 314 SER A CA 1
ATOM 2614 C C . SER A 1 314 ? 13.788 -6.555 -18.732 1.00 93.12 314 SER A C 1
ATOM 2616 O O . SER A 1 314 ? 13.310 -5.516 -19.198 1.00 93.12 314 SER A O 1
ATOM 2618 N N . ILE A 1 315 ? 13.199 -7.744 -18.888 1.00 95.31 315 ILE A N 1
ATOM 2619 C CA . ILE A 1 315 ? 11.998 -7.939 -19.701 1.00 95.31 315 ILE A CA 1
ATOM 2620 C C . ILE A 1 315 ? 10.838 -7.150 -19.111 1.00 95.31 315 ILE A C 1
ATOM 2622 O O . ILE A 1 315 ? 10.146 -6.455 -19.853 1.00 95.31 315 ILE A O 1
ATOM 2626 N N . TYR A 1 316 ? 10.652 -7.191 -17.793 1.00 96.56 316 TYR A N 1
ATOM 2627 C CA . TYR A 1 316 ? 9.575 -6.463 -17.140 1.00 96.56 316 TYR A CA 1
ATOM 2628 C C . TYR A 1 316 ? 9.733 -4.952 -17.307 1.00 96.56 316 TYR A C 1
ATOM 2630 O O . TYR A 1 316 ? 8.802 -4.271 -17.745 1.00 96.56 316 TYR A O 1
ATOM 2638 N N . TYR A 1 317 ? 10.929 -4.424 -17.034 1.00 96.88 317 TYR A N 1
ATOM 2639 C CA . TYR A 1 317 ? 11.181 -2.995 -17.191 1.00 96.88 317 TYR A CA 1
ATOM 2640 C C . TYR A 1 317 ? 10.957 -2.540 -18.640 1.00 96.88 317 TYR A C 1
ATOM 2642 O O . TYR A 1 317 ? 10.232 -1.576 -18.878 1.00 96.88 317 TYR A O 1
ATOM 2650 N N . LYS A 1 318 ? 11.515 -3.264 -19.616 1.00 95.94 318 LYS A N 1
ATOM 2651 C CA . LYS A 1 318 ? 11.431 -2.917 -21.041 1.00 95.94 318 LYS A CA 1
ATOM 2652 C C . LYS A 1 318 ? 10.025 -3.086 -21.611 1.00 95.94 318 LYS A C 1
ATOM 2654 O O . LYS A 1 318 ? 9.483 -2.171 -22.228 1.00 95.94 318 LYS A O 1
ATOM 2659 N N . ALA A 1 319 ? 9.424 -4.259 -21.429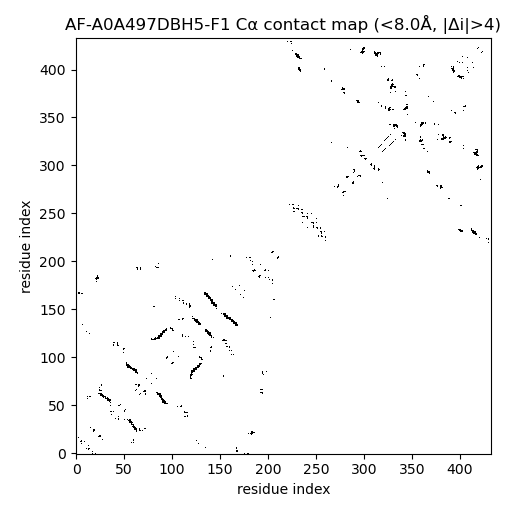 1.00 96.81 319 ALA A N 1
ATOM 2660 C CA . ALA A 1 319 ? 8.149 -4.598 -22.049 1.00 96.81 319 ALA A CA 1
ATOM 2661 C C . ALA A 1 319 ? 6.962 -3.952 -21.330 1.00 96.81 319 ALA A C 1
ATOM 2663 O O . ALA A 1 319 ? 6.045 -3.489 -21.999 1.00 96.81 319 ALA A O 1
ATOM 2664 N N . ILE A 1 320 ? 6.965 -3.900 -19.997 1.00 98.00 320 ILE A N 1
ATOM 2665 C CA . ILE A 1 320 ? 5.821 -3.396 -19.229 1.00 98.00 320 ILE A CA 1
ATOM 2666 C C . ILE A 1 320 ? 6.037 -1.937 -18.847 1.00 98.00 320 ILE A C 1
ATOM 2668 O O . ILE A 1 320 ? 5.310 -1.071 -19.332 1.00 98.00 320 ILE A O 1
ATOM 2672 N N . LEU A 1 321 ? 7.047 -1.641 -18.025 1.00 97.94 321 LEU A N 1
ATOM 2673 C CA . LEU A 1 321 ? 7.179 -0.314 -17.418 1.00 97.94 321 LEU A CA 1
ATOM 2674 C C . LEU A 1 321 ? 7.478 0.783 -18.446 1.00 97.94 321 LEU A C 1
ATOM 2676 O O . LEU A 1 321 ? 6.781 1.792 -18.461 1.00 97.94 321 LEU A O 1
ATOM 2680 N N . GLN A 1 322 ? 8.439 0.594 -19.354 1.00 97.19 322 GLN A N 1
ATOM 2681 C CA . GLN A 1 322 ? 8.740 1.610 -20.370 1.00 97.19 322 GLN A CA 1
ATOM 2682 C C . GLN A 1 322 ? 7.553 1.858 -21.319 1.00 97.19 322 GLN A C 1
ATOM 2684 O O . GLN A 1 322 ? 7.249 3.009 -21.630 1.00 97.19 322 GLN A O 1
ATOM 2689 N N . ASN A 1 323 ? 6.838 0.809 -21.750 1.00 97.56 323 ASN A N 1
ATOM 2690 C CA . ASN A 1 323 ? 5.634 0.969 -22.577 1.00 97.56 323 ASN A CA 1
ATOM 2691 C C . ASN A 1 323 ? 4.496 1.660 -21.816 1.00 97.56 323 ASN A C 1
ATOM 2693 O O . ASN A 1 323 ? 3.765 2.462 -22.402 1.00 97.56 323 ASN A O 1
ATOM 2697 N N . LEU A 1 324 ? 4.353 1.384 -20.519 1.00 97.12 324 LEU A N 1
ATOM 2698 C CA . LEU A 1 324 ? 3.376 2.043 -19.661 1.00 97.12 324 LEU A CA 1
ATOM 2699 C C . LEU A 1 324 ? 3.716 3.526 -19.468 1.00 97.12 324 LEU A C 1
ATOM 2701 O O . LEU A 1 324 ? 2.838 4.370 -19.616 1.00 97.12 324 LEU A O 1
ATOM 2705 N N . PHE A 1 325 ? 4.983 3.860 -19.220 1.00 96.06 325 PHE A N 1
ATOM 2706 C CA . PHE A 1 325 ? 5.435 5.242 -19.064 1.00 96.06 325 PHE A CA 1
ATOM 2707 C C . PHE A 1 325 ? 5.295 6.013 -20.383 1.00 96.06 325 PHE A C 1
ATOM 2709 O O . PHE A 1 325 ? 4.483 6.928 -20.494 1.00 96.06 325 PHE A O 1
ATOM 2716 N N . PHE A 1 326 ? 6.038 5.610 -21.410 1.00 94.94 326 PHE A N 1
ATOM 2717 C CA . PHE A 1 326 ? 6.293 6.454 -22.579 1.00 94.94 326 PHE A CA 1
ATOM 2718 C C . PHE A 1 326 ? 5.246 6.297 -23.686 1.00 94.94 326 PHE A C 1
ATOM 2720 O O . PHE A 1 326 ? 4.911 7.262 -24.369 1.00 94.94 326 PHE A O 1
ATOM 2727 N N . ALA A 1 327 ? 4.700 5.091 -23.852 1.00 94.62 327 ALA A N 1
ATOM 2728 C CA . ALA A 1 327 ? 3.783 4.764 -24.945 1.00 94.62 327 ALA A CA 1
ATOM 2729 C C . ALA A 1 327 ? 2.320 4.599 -24.503 1.00 94.62 327 ALA A C 1
ATOM 2731 O O . ALA A 1 327 ? 1.467 4.307 -25.338 1.00 94.62 327 ALA A O 1
ATOM 2732 N N . THR A 1 328 ? 2.020 4.788 -23.213 1.00 95.25 328 THR A N 1
ATOM 2733 C CA . THR A 1 328 ? 0.658 4.670 -22.670 1.00 95.25 328 THR A CA 1
ATOM 2734 C C . THR A 1 328 ? 0.275 5.911 -21.869 1.00 95.25 328 THR A C 1
ATOM 2736 O O . THR A 1 328 ? -0.561 6.690 -22.316 1.00 95.25 328 THR A O 1
ATOM 2739 N N . LEU A 1 329 ? 0.907 6.160 -20.721 1.00 95.31 329 LEU A N 1
ATOM 2740 C CA . LEU A 1 329 ? 0.594 7.317 -19.872 1.00 95.31 329 LEU A CA 1
ATOM 2741 C C . LEU A 1 329 ? 0.950 8.651 -20.548 1.00 95.31 329 LEU A C 1
ATOM 2743 O O . LEU A 1 329 ? 0.322 9.668 -20.254 1.00 95.31 329 LEU A O 1
ATOM 2747 N N . ASN A 1 330 ? 1.888 8.630 -21.500 1.00 93.44 330 ASN A N 1
ATOM 2748 C CA . ASN A 1 330 ? 2.291 9.779 -22.311 1.00 93.44 330 ASN A CA 1
ATOM 2749 C C . ASN A 1 330 ? 1.757 9.763 -23.764 1.00 93.44 330 ASN A C 1
ATOM 2751 O O . ASN A 1 330 ? 2.253 10.506 -24.614 1.00 93.44 330 ASN A O 1
ATOM 2755 N N . CYS A 1 331 ? 0.757 8.927 -24.072 1.00 92.75 331 CYS A N 1
ATOM 2756 C CA . CYS A 1 331 ? 0.152 8.840 -25.406 1.00 92.75 331 CYS A CA 1
ATOM 2757 C C . CYS A 1 331 ? -1.385 8.723 -25.316 1.00 92.75 331 CYS A C 1
ATOM 2759 O O . CYS A 1 331 ? -1.879 7.888 -24.545 1.00 92.75 331 CYS A O 1
ATOM 2761 N N . PRO A 1 332 ? -2.158 9.518 -26.076 1.00 91.44 332 PRO A N 1
ATOM 2762 C CA . PRO A 1 332 ? -3.616 9.422 -26.085 1.00 91.44 332 PRO A CA 1
ATOM 2763 C C . PRO A 1 332 ? -4.102 8.082 -26.657 1.00 91.44 332 PRO A C 1
ATOM 2765 O O . PRO A 1 332 ? -3.452 7.466 -27.504 1.00 91.44 332 PRO A O 1
ATOM 2768 N N . ILE A 1 333 ? -5.256 7.613 -26.169 1.00 91.38 333 ILE A N 1
ATOM 2769 C CA . ILE A 1 333 ? -5.877 6.360 -26.635 1.00 91.38 333 ILE A CA 1
ATOM 2770 C C . ILE A 1 333 ? -6.294 6.499 -28.103 1.00 91.38 333 ILE A C 1
ATOM 2772 O O . ILE A 1 333 ? -5.955 5.648 -28.924 1.00 91.38 333 ILE A O 1
ATOM 2776 N N . GLU A 1 334 ? -6.983 7.594 -28.420 1.00 87.62 334 GLU A N 1
ATOM 2777 C CA . GLU A 1 334 ? -7.414 7.969 -29.764 1.00 87.62 334 GLU A CA 1
ATOM 2778 C C . GLU A 1 334 ? -6.820 9.329 -30.126 1.00 87.62 334 GLU A C 1
ATOM 2780 O O . GLU A 1 334 ? -6.664 10.189 -29.260 1.00 87.62 334 GLU A O 1
ATOM 2785 N N . ALA A 1 335 ? -6.497 9.512 -31.403 1.00 87.31 335 ALA A N 1
ATOM 2786 C CA . ALA A 1 335 ? -6.037 10.792 -31.920 1.00 87.31 335 ALA A CA 1
ATOM 2787 C C . ALA A 1 335 ? -7.192 11.793 -31.978 1.00 87.31 335 ALA A C 1
ATOM 2789 O O . ALA A 1 335 ? -8.331 11.434 -32.287 1.00 87.31 335 ALA A O 1
ATOM 2790 N N . ASP A 1 336 ? -6.870 13.065 -31.790 1.00 86.00 336 ASP A N 1
ATOM 2791 C CA . ASP A 1 336 ? -7.787 14.173 -32.005 1.00 86.00 336 ASP A CA 1
ATOM 2792 C C . ASP A 1 336 ? -7.144 15.273 -32.872 1.00 86.00 336 ASP A C 1
ATOM 2794 O O . ASP A 1 336 ? -6.219 15.029 -33.652 1.00 86.00 336 ASP A O 1
ATOM 2798 N N . LYS A 1 337 ? -7.712 16.484 -32.832 1.00 85.00 337 LYS A N 1
ATOM 2799 C CA . LYS A 1 337 ? -7.234 17.623 -33.630 1.00 85.00 337 LYS A CA 1
ATOM 2800 C C . LYS A 1 337 ? -5.954 18.252 -33.074 1.00 85.00 337 LYS A C 1
ATOM 2802 O O . LYS A 1 337 ? -5.264 18.929 -33.832 1.00 85.00 337 LYS A O 1
ATOM 2807 N N . GLU A 1 338 ? -5.683 18.086 -31.783 1.00 84.88 338 GLU A N 1
ATOM 2808 C CA . GLU A 1 338 ? -4.544 18.673 -31.072 1.00 84.88 338 GLU A CA 1
ATOM 2809 C C . GLU A 1 338 ? -3.379 17.683 -30.981 1.00 84.88 338 GLU A C 1
ATOM 2811 O O . GLU A 1 338 ? -2.221 18.082 -31.109 1.00 84.88 338 GLU A O 1
ATOM 2816 N N . ASP A 1 339 ? -3.679 16.390 -30.839 1.00 85.25 339 ASP A N 1
ATOM 2817 C CA . ASP A 1 339 ? -2.704 15.311 -30.767 1.00 85.25 339 ASP A CA 1
ATOM 2818 C C . ASP A 1 339 ? -3.067 14.171 -31.728 1.00 85.25 339 ASP A C 1
ATOM 2820 O O . ASP A 1 339 ? -4.036 13.437 -31.542 1.00 85.25 339 ASP A O 1
ATOM 2824 N N . ASN A 1 340 ? -2.258 13.999 -32.775 1.00 87.00 340 ASN A N 1
ATOM 2825 C CA . ASN A 1 340 ? -2.467 12.967 -33.791 1.00 87.00 340 ASN A CA 1
ATOM 2826 C C . ASN A 1 340 ? -1.846 11.605 -33.429 1.00 87.00 340 ASN A C 1
ATOM 2828 O O . ASN A 1 340 ? -1.873 10.677 -34.246 1.00 87.00 340 ASN A O 1
ATOM 2832 N N . ARG A 1 341 ? -1.238 11.480 -32.243 1.00 90.00 341 ARG A N 1
ATOM 2833 C CA . ARG A 1 341 ? -0.648 10.227 -31.773 1.00 90.00 341 ARG A CA 1
ATOM 2834 C C . ARG A 1 341 ? -1.753 9.229 -31.435 1.00 90.00 341 ARG A C 1
ATOM 2836 O O . ARG A 1 341 ? -2.860 9.588 -31.059 1.00 90.00 341 ARG A O 1
ATOM 2843 N N . THR A 1 342 ? -1.438 7.947 -31.567 1.00 89.75 342 THR A N 1
ATOM 2844 C CA . THR A 1 342 ? -2.301 6.849 -31.116 1.00 89.75 342 THR A CA 1
ATOM 2845 C C . THR A 1 342 ? -1.447 5.760 -30.495 1.00 89.75 342 THR A C 1
ATOM 2847 O O . THR A 1 342 ? -0.301 5.534 -30.906 1.00 89.75 342 THR A O 1
ATOM 2850 N N . ARG A 1 343 ? -2.000 5.074 -29.492 1.00 93.06 343 ARG A N 1
ATOM 2851 C CA . ARG A 1 343 ? -1.339 3.924 -28.873 1.00 93.06 343 ARG A CA 1
ATOM 2852 C C . ARG A 1 343 ? -1.293 2.752 -29.843 1.00 93.06 343 ARG A C 1
ATOM 2854 O O . ARG A 1 343 ? -2.305 2.338 -30.402 1.00 93.06 343 ARG A O 1
ATOM 2861 N N . GLY A 1 344 ? -0.114 2.164 -29.979 1.00 93.12 344 GLY A N 1
ATOM 2862 C CA . GLY A 1 344 ? 0.079 0.970 -30.786 1.00 93.12 344 GLY A CA 1
ATOM 2863 C C . GLY A 1 344 ? 1.524 0.506 -30.773 1.00 93.12 344 GLY A C 1
ATOM 2864 O O . GLY A 1 344 ? 2.442 1.275 -30.480 1.00 93.12 344 GLY A O 1
ATOM 2865 N N . PHE A 1 345 ? 1.730 -0.766 -31.103 1.00 92.75 345 PHE A N 1
ATOM 2866 C CA . PHE A 1 345 ? 3.072 -1.301 -31.297 1.00 92.75 345 PHE A CA 1
ATOM 2867 C C . PHE A 1 345 ? 3.695 -0.759 -32.572 1.00 92.75 345 PHE A C 1
ATOM 2869 O O . PHE A 1 345 ? 3.042 -0.653 -33.611 1.00 92.75 345 PHE A O 1
ATOM 2876 N N . ARG A 1 346 ? 4.996 -0.480 -32.505 1.00 87.81 346 ARG A N 1
ATOM 2877 C CA . ARG A 1 346 ? 5.782 -0.135 -33.684 1.00 87.81 346 ARG A CA 1
ATOM 2878 C C . ARG A 1 346 ? 5.683 -1.246 -34.735 1.00 87.81 346 ARG A C 1
ATOM 2880 O O . ARG A 1 346 ? 5.772 -2.433 -34.410 1.00 87.81 346 ARG A O 1
ATOM 2887 N N . GLY A 1 347 ? 5.510 -0.852 -35.996 1.00 75.88 347 GLY A N 1
ATOM 2888 C CA . GLY A 1 347 ? 5.505 -1.779 -37.124 1.00 75.88 347 GLY A CA 1
ATOM 2889 C C . GLY A 1 347 ? 6.845 -2.505 -37.287 1.00 75.88 347 GLY A C 1
ATOM 2890 O O . GLY A 1 347 ? 7.893 -2.015 -36.864 1.00 75.88 347 GLY A O 1
ATOM 2891 N N . LEU A 1 348 ? 6.805 -3.678 -37.926 1.00 64.69 348 LEU A N 1
ATOM 2892 C CA . LEU A 1 348 ? 7.998 -4.465 -38.278 1.00 64.69 348 LEU A CA 1
ATOM 2893 C C . LEU A 1 348 ? 8.775 -3.868 -39.465 1.00 64.69 348 LEU A C 1
ATOM 2895 O O . LEU A 1 348 ? 9.852 -4.352 -39.809 1.00 64.69 348 LEU A O 1
ATOM 2899 N N . GLU A 1 349 ? 8.233 -2.837 -40.113 1.00 58.34 349 GLU A N 1
ATOM 2900 C CA . GLU A 1 349 ? 8.810 -2.271 -41.322 1.00 58.34 349 GLU A CA 1
ATOM 2901 C C . GLU A 1 349 ? 10.057 -1.425 -41.033 1.00 58.34 349 GLU A C 1
ATOM 2903 O O . GLU A 1 349 ? 9.998 -0.391 -40.375 1.00 58.34 349 GLU A O 1
ATOM 2908 N N . SER A 1 350 ? 11.173 -1.894 -41.596 1.00 46.91 350 SER A N 1
ATOM 2909 C CA . SER A 1 350 ? 12.426 -1.207 -41.943 1.00 46.91 350 SER A CA 1
ATOM 2910 C C . SER A 1 350 ? 13.005 -0.196 -40.941 1.00 46.91 350 SER A C 1
ATOM 2912 O O . SER A 1 350 ? 12.522 0.924 -40.766 1.00 46.91 350 SER A O 1
ATOM 2914 N N . TYR A 1 351 ? 14.156 -0.582 -40.391 1.00 52.84 351 TYR A N 1
ATOM 2915 C CA . TYR A 1 351 ? 15.164 0.248 -39.728 1.00 52.84 351 TYR A CA 1
ATOM 2916 C C . TYR A 1 351 ? 15.125 1.737 -40.153 1.00 52.84 351 TYR A C 1
ATOM 2918 O O . TYR A 1 351 ? 15.313 2.063 -41.323 1.00 52.84 351 TYR A O 1
ATOM 2926 N N . GLY A 1 352 ? 14.897 2.649 -39.200 1.00 57.41 352 GLY A N 1
ATOM 2927 C CA . GLY A 1 352 ? 15.082 4.096 -39.392 1.00 57.41 352 GLY A CA 1
ATOM 2928 C C . GLY A 1 352 ? 13.822 4.966 -39.521 1.00 57.41 352 GLY A C 1
ATOM 2929 O O . GLY A 1 352 ? 13.890 6.127 -39.125 1.00 57.41 352 GLY A O 1
ATOM 2930 N N . LYS A 1 353 ? 12.662 4.453 -39.966 1.00 59.31 353 LYS A N 1
ATOM 2931 C CA . LYS A 1 353 ? 11.449 5.292 -40.166 1.00 59.31 353 LYS A CA 1
ATOM 2932 C C . LYS A 1 353 ? 10.805 5.820 -38.875 1.00 59.31 353 LYS A C 1
ATOM 2934 O O . LYS A 1 353 ? 10.116 6.833 -38.898 1.00 59.31 353 LYS A O 1
ATOM 2939 N N . HIS A 1 354 ? 11.052 5.157 -37.748 1.00 63.81 354 HIS A N 1
ATOM 2940 C CA . HIS A 1 354 ? 10.451 5.476 -36.447 1.00 63.81 354 HIS A CA 1
ATOM 2941 C C . HIS A 1 354 ? 11.502 5.760 -35.364 1.00 63.81 354 HIS A C 1
ATOM 2943 O O . HIS A 1 354 ? 11.236 5.595 -34.175 1.00 63.81 354 HIS A O 1
ATOM 2949 N N . ARG A 1 355 ? 12.723 6.144 -35.763 1.00 65.00 355 ARG A N 1
ATOM 2950 C CA . ARG A 1 355 ? 13.866 6.273 -34.846 1.00 65.00 355 ARG A CA 1
ATOM 2951 C C . ARG A 1 355 ? 13.634 7.288 -33.721 1.00 65.00 355 ARG A C 1
ATOM 2953 O O . ARG A 1 355 ? 14.120 7.044 -32.632 1.00 65.00 355 ARG A O 1
ATOM 2960 N N . GLY A 1 356 ? 12.890 8.367 -33.960 1.00 70.19 356 GLY A N 1
ATOM 2961 C CA . GLY A 1 356 ? 12.550 9.377 -32.944 1.00 70.19 356 GLY A CA 1
ATOM 2962 C C . GLY A 1 356 ? 11.136 9.255 -32.364 1.00 70.19 356 GLY A C 1
ATOM 2963 O O . GLY A 1 356 ? 10.654 10.199 -31.753 1.00 70.19 356 GLY A O 1
ATOM 2964 N N . ILE A 1 357 ? 10.428 8.148 -32.616 1.00 83.31 357 ILE A N 1
ATOM 2965 C CA . ILE A 1 357 ? 9.024 8.003 -32.207 1.00 83.31 357 ILE A CA 1
ATOM 2966 C C . ILE A 1 357 ? 8.934 7.321 -30.846 1.00 83.31 357 ILE A C 1
ATOM 2968 O O . ILE A 1 357 ? 9.075 6.100 -30.745 1.00 83.31 357 ILE A O 1
ATOM 2972 N N . ASP A 1 358 ? 8.649 8.099 -29.805 1.00 86.31 358 ASP A N 1
ATOM 2973 C CA . ASP A 1 358 ? 8.640 7.633 -28.409 1.00 86.31 358 ASP A CA 1
ATOM 2974 C C . ASP A 1 358 ? 7.262 7.332 -27.840 1.00 86.31 358 ASP A C 1
ATOM 2976 O O . ASP A 1 358 ? 7.155 6.775 -26.757 1.00 86.31 358 ASP A O 1
ATOM 2980 N N . TRP A 1 359 ? 6.213 7.588 -28.611 1.00 87.38 359 TRP A N 1
ATOM 2981 C CA . TRP A 1 359 ? 4.834 7.307 -28.218 1.00 87.38 359 TRP A CA 1
ATOM 2982 C C . TRP A 1 359 ? 4.314 5.938 -28.690 1.00 87.38 359 TRP A C 1
ATOM 2984 O O . TRP A 1 359 ? 3.191 5.567 -28.362 1.00 87.38 359 TRP A O 1
ATOM 2994 N N . MET A 1 360 ? 5.106 5.174 -29.457 1.00 92.19 360 MET A N 1
ATOM 2995 C CA . MET A 1 360 ? 4.751 3.812 -29.889 1.00 92.19 360 MET A CA 1
ATOM 2996 C C . MET A 1 360 ? 5.365 2.743 -28.984 1.00 92.19 360 MET A C 1
ATOM 2998 O O . MET A 1 360 ? 6.526 2.843 -28.580 1.00 92.19 360 MET A O 1
ATOM 3002 N N . MET A 1 361 ? 4.607 1.677 -28.730 1.00 94.62 361 MET A N 1
ATOM 3003 C CA . MET A 1 361 ? 5.045 0.561 -27.898 1.00 94.62 361 MET A CA 1
ATOM 3004 C C . MET A 1 361 ? 6.156 -0.244 -28.580 1.00 94.62 361 MET A C 1
ATOM 3006 O O . MET A 1 361 ? 6.152 -0.457 -29.799 1.00 94.62 361 MET A O 1
ATOM 3010 N N . ARG A 1 362 ? 7.102 -0.713 -27.771 1.00 93.56 362 ARG A N 1
ATOM 3011 C CA . ARG A 1 362 ? 8.298 -1.463 -28.165 1.00 93.56 362 ARG A CA 1
ATOM 3012 C C . ARG A 1 362 ? 8.292 -2.862 -27.567 1.00 93.56 362 ARG A C 1
ATOM 3014 O O . ARG A 1 362 ? 7.421 -3.220 -26.776 1.00 93.56 362 ARG A O 1
ATOM 3021 N N . TYR A 1 363 ? 9.268 -3.664 -27.975 1.00 93.69 363 TYR A N 1
ATOM 3022 C CA . TYR A 1 363 ? 9.486 -5.015 -27.473 1.00 93.69 363 TYR A CA 1
ATOM 3023 C C . TYR A 1 363 ? 8.304 -5.967 -27.680 1.00 93.69 363 TYR A C 1
ATOM 3025 O O . TYR A 1 363 ? 8.063 -6.866 -26.877 1.00 93.69 363 TYR A O 1
ATOM 3033 N N . LYS A 1 364 ? 7.607 -5.822 -28.817 1.00 94.75 364 LYS A N 1
ATOM 3034 C CA . LYS A 1 364 ? 6.465 -6.666 -29.217 1.00 94.75 364 LYS A CA 1
ATOM 3035 C C . LYS A 1 364 ? 6.741 -8.169 -29.044 1.00 94.75 364 LYS A C 1
ATOM 3037 O O . LYS A 1 364 ? 5.854 -8.915 -28.651 1.00 94.75 364 LYS A O 1
ATOM 3042 N N . LYS A 1 365 ? 7.988 -8.597 -29.281 1.00 93.75 365 LYS A N 1
ATOM 3043 C CA . LYS A 1 365 ? 8.462 -9.986 -29.141 1.00 93.75 365 LYS A CA 1
ATOM 3044 C C . LYS A 1 365 ? 8.343 -10.578 -27.728 1.00 93.75 365 LYS A C 1
ATOM 3046 O O . LYS A 1 365 ? 8.384 -11.796 -27.599 1.00 93.75 365 LYS A O 1
ATOM 3051 N N . TYR A 1 366 ? 8.249 -9.759 -26.679 1.00 95.75 366 TYR A N 1
ATOM 3052 C CA . TYR A 1 366 ? 8.143 -10.254 -25.303 1.00 95.75 366 TYR A CA 1
ATOM 3053 C C . TYR A 1 366 ? 6.710 -10.576 -24.888 1.00 95.75 366 TYR A C 1
ATOM 3055 O O . TYR A 1 366 ? 6.526 -11.223 -23.866 1.00 95.75 366 TYR A O 1
ATOM 3063 N N . PHE A 1 367 ? 5.705 -10.194 -25.676 1.00 97.38 367 PHE A N 1
ATOM 3064 C CA . PHE A 1 367 ? 4.307 -10.460 -25.357 1.00 97.38 367 PHE A CA 1
ATOM 3065 C C . PHE A 1 367 ? 3.824 -11.765 -25.989 1.00 97.38 367 PHE A C 1
ATOM 3067 O O . PHE A 1 367 ? 4.102 -12.027 -27.163 1.00 97.38 367 PHE A O 1
ATOM 3074 N N . LYS A 1 368 ? 3.032 -12.538 -25.238 1.00 97.75 368 LYS A N 1
ATOM 3075 C CA . LYS A 1 368 ? 2.307 -13.707 -25.767 1.00 97.75 368 LYS A CA 1
ATOM 3076 C C . LYS A 1 368 ? 1.265 -13.281 -26.793 1.00 97.75 368 LYS A C 1
ATOM 3078 O O . LYS A 1 368 ? 1.144 -13.873 -27.861 1.00 97.75 368 LYS A O 1
ATOM 3083 N N . ASN A 1 369 ? 0.527 -12.222 -26.464 1.00 97.31 369 ASN A N 1
ATOM 3084 C CA . ASN A 1 369 ? -0.460 -11.602 -27.336 1.00 97.31 369 ASN A CA 1
ATOM 3085 C C . ASN A 1 369 ? -0.373 -10.065 -27.223 1.00 97.31 369 ASN A C 1
ATOM 3087 O O . ASN A 1 369 ? -0.995 -9.473 -26.337 1.00 97.31 369 ASN A O 1
ATOM 3091 N N . PRO A 1 370 ? 0.399 -9.407 -28.108 1.00 96.81 370 PRO A N 1
ATOM 3092 C CA . PRO A 1 370 ? 0.552 -7.954 -28.095 1.00 96.81 370 PRO A CA 1
ATOM 3093 C C . PRO A 1 370 ? -0.772 -7.192 -28.241 1.00 96.81 370 PRO A C 1
ATOM 3095 O O . PRO A 1 370 ? -0.963 -6.161 -27.602 1.00 96.81 370 PRO A O 1
ATOM 3098 N N . ASP A 1 371 ? -1.703 -7.693 -29.054 1.00 96.69 371 ASP A N 1
ATOM 3099 C CA . ASP A 1 371 ? -2.975 -7.007 -29.304 1.00 96.69 371 ASP A CA 1
ATOM 3100 C C . ASP A 1 371 ? -3.891 -7.079 -28.074 1.00 96.69 371 ASP A C 1
ATOM 3102 O O . ASP A 1 371 ? -4.583 -6.112 -27.748 1.00 96.69 371 ASP A O 1
ATOM 3106 N N . ALA A 1 372 ? -3.843 -8.192 -27.333 1.00 97.38 372 ALA A N 1
ATOM 3107 C CA . ALA A 1 372 ? -4.522 -8.310 -26.046 1.00 97.38 372 ALA A CA 1
ATOM 3108 C C . ALA A 1 372 ? -3.949 -7.336 -25.006 1.00 97.38 372 ALA A C 1
ATOM 3110 O O . ALA A 1 372 ? -4.727 -6.681 -24.314 1.00 97.38 372 ALA A O 1
ATOM 3111 N N . PHE A 1 373 ? -2.621 -7.184 -24.933 1.00 97.94 373 PHE A N 1
ATOM 3112 C CA . PHE A 1 373 ? -1.986 -6.188 -24.062 1.00 97.94 373 PHE A CA 1
ATOM 3113 C C . PHE A 1 373 ? -2.412 -4.758 -24.425 1.00 97.94 373 PHE A C 1
ATOM 3115 O O . PHE A 1 373 ? -2.834 -4.004 -23.551 1.00 97.94 373 PHE A O 1
ATOM 3122 N N . LEU A 1 374 ? -2.379 -4.396 -25.713 1.00 97.38 374 LEU A N 1
ATOM 3123 C CA . LEU A 1 374 ? -2.814 -3.076 -26.179 1.00 97.38 374 LEU A CA 1
ATOM 3124 C C . LEU A 1 374 ? -4.278 -2.802 -25.805 1.00 97.38 374 LEU A C 1
ATOM 3126 O O . LEU A 1 374 ? -4.601 -1.734 -25.287 1.00 97.38 374 LEU A O 1
ATOM 3130 N N . LYS A 1 375 ? -5.165 -3.780 -26.022 1.00 97.56 375 LYS A N 1
ATOM 3131 C CA . LYS A 1 375 ? -6.573 -3.675 -25.625 1.00 97.56 375 LYS A CA 1
ATOM 3132 C C . LYS A 1 375 ? -6.717 -3.506 -24.111 1.00 97.56 375 LYS A C 1
ATOM 3134 O O . LYS A 1 375 ? -7.471 -2.646 -23.671 1.00 97.56 375 LYS A O 1
ATOM 3139 N N . MET A 1 376 ? -5.989 -4.301 -23.326 1.00 97.25 376 MET A N 1
ATOM 3140 C CA . MET A 1 376 ? -6.004 -4.247 -21.864 1.00 97.25 376 MET A CA 1
ATOM 3141 C C . MET A 1 376 ? -5.676 -2.837 -21.357 1.00 97.25 376 MET A C 1
ATOM 3143 O O . MET A 1 376 ? -6.437 -2.290 -20.561 1.00 97.25 376 MET A O 1
ATOM 3147 N N . VAL A 1 377 ? -4.600 -2.217 -21.854 1.00 97.25 377 VAL A N 1
ATOM 3148 C CA . VAL A 1 377 ? -4.222 -0.867 -21.411 1.00 97.25 377 VAL A CA 1
ATOM 3149 C C . VAL A 1 377 ? -5.153 0.220 -21.952 1.00 97.25 377 VAL A C 1
ATOM 3151 O O . VAL A 1 377 ? -5.476 1.152 -21.221 1.00 97.25 377 VAL A O 1
ATOM 3154 N N . ASN A 1 378 ? -5.651 0.105 -23.186 1.00 96.50 378 ASN A N 1
ATOM 3155 C CA . ASN A 1 378 ? -6.566 1.098 -23.764 1.00 96.50 378 ASN A CA 1
ATOM 3156 C C . ASN A 1 378 ? -7.935 1.133 -23.081 1.00 96.50 378 ASN A C 1
ATOM 3158 O O . ASN A 1 378 ? -8.588 2.170 -23.095 1.00 96.50 378 ASN A O 1
ATOM 3162 N N . ASN A 1 379 ? -8.359 0.034 -22.458 1.00 96.69 379 ASN A N 1
ATOM 3163 C CA . ASN A 1 379 ? -9.642 -0.017 -21.764 1.00 96.69 379 ASN A CA 1
ATOM 3164 C C . ASN A 1 379 ? -9.683 0.834 -20.485 1.00 96.69 379 ASN A C 1
ATOM 3166 O O . ASN A 1 379 ? -10.769 1.224 -20.066 1.00 96.69 379 ASN A O 1
ATOM 3170 N N . VAL A 1 380 ? -8.539 1.063 -19.829 1.00 96.25 380 VAL A N 1
ATOM 3171 C CA . VAL A 1 380 ? -8.521 1.615 -18.461 1.00 96.25 380 VAL A CA 1
ATOM 3172 C C . VAL A 1 380 ? -7.432 2.658 -18.209 1.00 96.25 380 VAL A C 1
ATOM 3174 O O . VAL A 1 380 ? -7.637 3.551 -17.390 1.00 96.25 380 VAL A O 1
ATOM 3177 N N . VAL A 1 381 ? -6.288 2.585 -18.902 1.00 96.75 381 VAL A N 1
ATOM 3178 C CA . VAL A 1 381 ? -5.141 3.456 -18.619 1.00 96.75 381 VAL A CA 1
ATOM 3179 C C . VAL A 1 381 ? -5.346 4.837 -19.234 1.00 96.75 381 VAL A C 1
ATOM 3181 O O . VAL A 1 381 ? -5.386 4.942 -20.465 1.00 96.75 381 VAL A O 1
ATOM 3184 N N . PRO A 1 382 ? -5.411 5.915 -18.432 1.00 94.06 382 PRO A N 1
ATOM 3185 C CA . PRO A 1 382 ? -5.627 7.260 -18.944 1.00 94.06 382 PRO A CA 1
ATOM 3186 C C . PRO A 1 382 ? -4.379 7.811 -19.640 1.00 94.06 382 PRO A C 1
ATOM 3188 O O . PRO A 1 382 ? -3.266 7.312 -19.472 1.00 94.06 382 PRO A O 1
ATOM 3191 N N . PHE A 1 383 ? -4.571 8.872 -20.416 1.00 92.62 383 PHE A N 1
ATOM 3192 C CA . PHE A 1 383 ? -3.490 9.742 -20.871 1.00 92.62 383 PHE A CA 1
ATOM 3193 C C . PHE A 1 383 ? -3.306 10.874 -19.856 1.00 92.62 383 PHE A C 1
ATOM 3195 O O . PHE A 1 383 ? -4.286 11.508 -19.471 1.00 92.62 383 PHE A O 1
ATOM 3202 N N . LEU A 1 384 ? -2.073 11.106 -19.396 1.00 88.38 384 LEU A N 1
ATOM 3203 C CA . LEU A 1 384 ? -1.772 12.075 -18.332 1.00 88.38 384 LEU A CA 1
ATOM 3204 C C . LEU A 1 384 ? -0.868 13.236 -18.769 1.00 88.38 384 LEU A C 1
ATOM 3206 O O . LEU A 1 384 ? -0.503 14.030 -17.909 1.00 88.38 384 LEU A O 1
ATOM 3210 N N . ASN A 1 385 ? -0.530 13.328 -20.064 1.00 68.94 385 ASN A N 1
ATOM 3211 C CA . ASN A 1 385 ? 0.281 14.374 -20.714 1.00 68.94 385 ASN A CA 1
ATOM 3212 C C . ASN A 1 385 ? 1.155 15.214 -19.763 1.00 68.94 385 ASN A C 1
ATOM 3214 O O . ASN A 1 385 ? 0.903 16.400 -19.540 1.00 68.94 385 ASN A O 1
ATOM 3218 N N . GLY A 1 386 ? 2.143 14.581 -19.136 1.00 68.75 386 GLY A N 1
ATOM 3219 C CA . GLY A 1 386 ? 2.955 15.217 -18.109 1.00 68.75 386 GLY A CA 1
ATOM 3220 C C . GLY A 1 386 ? 4.413 14.841 -18.279 1.00 68.75 386 GLY A C 1
ATOM 3221 O O . GLY A 1 386 ? 4.721 13.660 -18.439 1.00 68.75 386 GLY A O 1
ATOM 3222 N N . GLY A 1 387 ? 5.304 15.831 -18.162 1.00 83.62 387 GLY A N 1
ATOM 3223 C CA . GLY A 1 387 ? 6.756 15.674 -18.340 1.00 83.62 387 GLY A CA 1
ATOM 3224 C C . GLY A 1 387 ? 7.400 14.557 -17.508 1.00 83.62 387 GLY A C 1
ATOM 3225 O O . GLY A 1 387 ? 8.481 14.082 -17.832 1.00 83.62 387 GLY A O 1
ATOM 3226 N N . LEU A 1 388 ? 6.718 14.065 -16.466 1.00 91.38 388 LEU A N 1
ATOM 3227 C CA . LEU A 1 388 ? 7.136 12.886 -15.706 1.00 91.38 388 LEU A CA 1
ATOM 3228 C C . LEU A 1 388 ? 7.271 11.626 -16.580 1.00 91.38 388 LEU A C 1
ATOM 3230 O O . LEU A 1 388 ? 8.181 10.825 -16.366 1.00 91.38 388 LEU A O 1
ATOM 3234 N N . PHE A 1 389 ? 6.368 11.434 -17.541 1.00 93.69 389 PHE A N 1
ATOM 3235 C CA . PHE A 1 389 ? 6.323 10.256 -18.408 1.00 93.69 389 PHE A CA 1
ATOM 3236 C C . PHE A 1 389 ? 6.886 10.524 -19.808 1.00 93.69 389 PHE A C 1
ATOM 3238 O O . PHE A 1 389 ? 6.726 9.697 -20.703 1.00 93.69 389 PHE A O 1
ATOM 3245 N N . GLU A 1 390 ? 7.560 11.655 -20.012 1.00 91.62 390 GLU A N 1
ATOM 3246 C CA . GLU A 1 390 ? 8.311 11.900 -21.238 1.00 91.62 390 GLU A CA 1
ATOM 3247 C C . GLU A 1 390 ? 9.575 11.034 -21.273 1.00 91.62 390 GLU A C 1
ATOM 3249 O O . GLU A 1 390 ? 10.245 10.818 -20.255 1.00 91.62 390 GLU A O 1
ATOM 3254 N N . CYS A 1 391 ? 9.863 10.512 -22.465 1.00 93.19 391 CYS A N 1
ATOM 3255 C CA . CYS A 1 391 ? 11.103 9.816 -22.775 1.00 93.19 391 CYS A CA 1
ATOM 3256 C C . CYS A 1 391 ? 12.180 10.864 -23.054 1.00 93.19 391 CYS A C 1
ATOM 3258 O O . CYS A 1 391 ? 11.975 11.758 -23.872 1.00 93.19 391 CYS A O 1
ATOM 3260 N N . LEU A 1 392 ? 13.314 10.750 -22.371 1.00 93.69 392 LEU A N 1
ATOM 3261 C CA . LEU A 1 392 ? 14.394 11.738 -22.410 1.00 93.69 392 LEU A CA 1
ATOM 3262 C C . LEU A 1 392 ? 15.537 11.340 -23.353 1.00 93.69 392 LEU A C 1
ATOM 3264 O O . LEU A 1 392 ? 16.612 11.933 -23.318 1.00 93.69 392 LEU A O 1
ATOM 3268 N N . ASP A 1 393 ? 15.315 10.330 -24.192 1.00 93.00 393 ASP A N 1
ATOM 3269 C CA . ASP A 1 393 ? 16.250 9.946 -25.244 1.00 93.00 393 ASP A CA 1
ATOM 3270 C C . ASP A 1 393 ? 16.267 11.001 -26.370 1.00 93.00 393 ASP A C 1
ATOM 3272 O O . ASP A 1 393 ? 15.223 11.370 -26.900 1.00 93.00 393 ASP A O 1
ATOM 3276 N N . ASP A 1 394 ? 17.455 11.398 -26.833 1.00 89.94 394 ASP A N 1
ATOM 3277 C CA . ASP A 1 394 ? 17.647 12.063 -28.126 1.00 89.94 394 ASP A CA 1
ATOM 3278 C C . ASP A 1 394 ? 18.290 11.087 -29.119 1.00 89.94 394 ASP A C 1
ATOM 3280 O O . ASP A 1 394 ? 19.506 11.002 -29.319 1.00 89.94 394 ASP A O 1
ATOM 3284 N N . LYS A 1 395 ? 17.429 10.341 -29.807 1.00 85.81 395 LYS A N 1
ATOM 3285 C CA . LYS A 1 395 ? 17.832 9.300 -30.765 1.00 85.81 395 LYS A CA 1
ATOM 3286 C C . LYS A 1 395 ? 18.383 9.858 -32.071 1.00 85.81 395 LYS A C 1
ATOM 3288 O O . LYS A 1 395 ? 18.963 9.093 -32.850 1.00 85.81 395 LYS A O 1
ATOM 3293 N N . THR A 1 396 ? 18.200 11.156 -32.322 1.00 84.25 396 THR A N 1
ATOM 3294 C CA . THR A 1 396 ? 18.815 11.841 -33.464 1.00 84.25 396 THR A CA 1
ATOM 3295 C C . THR A 1 396 ? 20.300 12.071 -33.205 1.00 84.25 396 THR A C 1
ATOM 3297 O O . THR A 1 396 ? 21.110 11.871 -34.109 1.00 84.25 396 THR A O 1
ATOM 3300 N N . GLN A 1 397 ? 20.657 12.356 -31.949 1.00 85.94 397 GLN A N 1
ATOM 3301 C CA . GLN A 1 397 ? 22.035 12.518 -31.485 1.00 85.94 397 GLN A CA 1
ATOM 3302 C C . GLN A 1 397 ? 22.661 11.234 -30.915 1.00 85.94 397 GLN A C 1
ATOM 3304 O O . GLN A 1 397 ? 23.834 11.241 -30.558 1.00 85.94 397 GLN A O 1
ATOM 3309 N N . ASN A 1 398 ? 21.925 10.115 -30.887 1.00 85.62 398 ASN A N 1
ATOM 3310 C CA . ASN A 1 398 ? 22.321 8.857 -30.225 1.00 85.62 398 ASN A CA 1
ATOM 3311 C C . ASN A 1 398 ? 22.487 8.965 -28.706 1.00 85.62 398 ASN A C 1
ATOM 3313 O O . ASN A 1 398 ? 23.223 8.182 -28.117 1.00 85.62 398 ASN A O 1
ATOM 3317 N N . LEU A 1 399 ? 21.783 9.897 -28.073 1.00 89.25 399 LEU A N 1
ATOM 3318 C CA . LEU A 1 399 ? 21.740 10.023 -26.628 1.00 89.25 399 LEU A CA 1
ATOM 3319 C C . LEU A 1 399 ? 20.566 9.194 -26.086 1.00 89.25 399 LEU A C 1
ATOM 3321 O O . LEU A 1 399 ? 19.409 9.507 -26.347 1.00 89.25 399 LEU A O 1
ATOM 3325 N N . TYR A 1 400 ? 20.849 8.148 -25.317 1.00 92.31 400 TYR A N 1
ATOM 3326 C CA . TYR A 1 400 ? 19.842 7.341 -24.625 1.00 92.31 400 TYR A CA 1
ATOM 3327 C C . TYR A 1 400 ? 19.912 7.589 -23.112 1.00 92.31 400 TYR A C 1
ATOM 3329 O O . TYR A 1 400 ? 20.935 7.348 -22.487 1.00 92.31 400 TYR A O 1
ATOM 3337 N N . ILE A 1 401 ? 18.844 8.092 -22.505 1.00 93.31 401 ILE A N 1
ATOM 3338 C CA . ILE A 1 401 ? 18.767 8.269 -21.048 1.00 93.31 401 ILE A CA 1
ATOM 3339 C C . ILE A 1 401 ? 17.835 7.216 -20.457 1.00 93.31 401 ILE A C 1
ATOM 3341 O O . ILE A 1 401 ? 18.213 6.468 -19.563 1.00 93.31 401 ILE A O 1
ATOM 3345 N N . ASP A 1 402 ? 16.626 7.122 -21.007 1.00 94.12 402 ASP A N 1
ATOM 3346 C CA . ASP A 1 402 ? 15.635 6.129 -20.607 1.00 94.12 402 ASP A CA 1
ATOM 3347 C C . ASP A 1 402 ? 15.836 4.801 -21.349 1.00 94.12 402 ASP A C 1
ATOM 3349 O O . ASP A 1 402 ? 15.358 3.760 -20.898 1.00 94.12 402 ASP A O 1
ATOM 3353 N N . GLY A 1 403 ? 16.546 4.817 -22.483 1.00 93.75 403 GLY A N 1
ATOM 3354 C CA . GLY A 1 403 ? 16.873 3.616 -23.247 1.00 93.75 403 GLY A CA 1
ATOM 3355 C C . GLY A 1 403 ? 15.641 2.948 -23.847 1.00 93.75 403 GLY A C 1
ATOM 3356 O O . GLY A 1 403 ? 15.604 1.723 -23.982 1.00 93.75 403 GLY A O 1
ATOM 3357 N N . PHE A 1 404 ? 14.610 3.724 -24.190 1.00 93.94 404 PHE A N 1
ATOM 3358 C CA . PHE A 1 404 ? 13.371 3.200 -24.753 1.00 93.94 404 PHE A CA 1
ATOM 3359 C C . PHE A 1 404 ? 13.581 2.894 -26.237 1.00 93.94 404 PHE A C 1
ATOM 3361 O O . PHE A 1 404 ? 13.150 3.631 -27.121 1.00 93.94 404 PHE A O 1
ATOM 3368 N N . SER A 1 405 ? 14.299 1.817 -26.549 1.00 89.62 405 SER A N 1
ATOM 3369 C CA . SER A 1 405 ? 14.640 1.429 -27.921 1.00 89.62 405 SER A CA 1
ATOM 3370 C C . SER A 1 405 ? 14.709 -0.087 -28.083 1.00 89.62 405 SER A C 1
ATOM 3372 O O . SER A 1 405 ? 15.332 -0.779 -27.281 1.00 89.62 405 SER A O 1
ATOM 3374 N N . ASP A 1 406 ? 14.130 -0.610 -29.171 1.00 85.56 406 ASP A N 1
ATOM 3375 C CA . ASP A 1 406 ? 14.271 -2.030 -29.531 1.00 85.56 406 ASP A CA 1
ATOM 3376 C C . ASP A 1 406 ? 15.729 -2.408 -29.840 1.00 85.56 406 ASP A C 1
ATOM 3378 O O . ASP A 1 406 ? 16.116 -3.565 -29.683 1.00 85.56 406 ASP A O 1
ATOM 3382 N N . GLN A 1 407 ? 16.519 -1.439 -30.317 1.00 82.44 407 GLN A N 1
ATOM 3383 C CA . GLN A 1 407 ? 17.924 -1.596 -30.688 1.00 82.44 407 GLN A CA 1
ATOM 3384 C C . GLN A 1 407 ? 18.655 -0.277 -30.412 1.00 82.44 407 GLN A C 1
ATOM 3386 O O . GLN A 1 407 ? 18.423 0.723 -31.092 1.00 82.44 407 GLN A O 1
ATOM 3391 N N . MET A 1 408 ? 19.503 -0.258 -29.386 1.00 85.12 408 MET A N 1
ATOM 3392 C CA . MET A 1 408 ? 20.395 0.874 -29.114 1.00 85.12 408 MET A CA 1
ATOM 3393 C C . MET A 1 408 ? 21.686 0.743 -29.932 1.00 85.12 408 MET A C 1
ATOM 3395 O O . MET A 1 408 ? 21.989 -0.322 -30.478 1.00 85.12 408 MET A O 1
ATOM 3399 N N . THR A 1 409 ? 22.437 1.837 -30.058 1.00 82.56 409 THR A N 1
ATOM 3400 C CA . THR A 1 409 ? 23.730 1.842 -30.756 1.00 82.56 409 THR A CA 1
ATOM 3401 C C . THR A 1 409 ? 24.744 0.919 -30.081 1.00 82.56 409 THR A C 1
ATOM 3403 O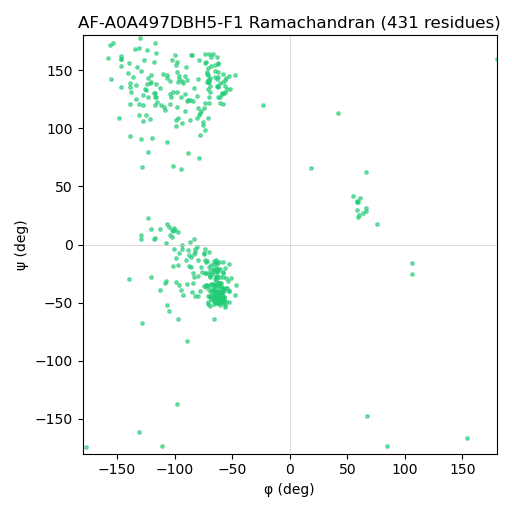 O . THR A 1 409 ? 24.644 0.604 -28.898 1.00 82.56 409 THR A O 1
ATOM 3406 N N . LYS A 1 410 ? 25.734 0.448 -30.849 1.00 73.94 410 LYS A N 1
ATOM 3407 C CA . LYS A 1 410 ? 26.736 -0.510 -30.365 1.00 73.94 410 LYS A CA 1
ATOM 3408 C C . LYS A 1 410 ? 27.490 0.065 -29.155 1.00 73.94 410 LYS A C 1
ATOM 3410 O O . LYS A 1 410 ? 28.149 1.087 -29.299 1.00 73.94 410 LYS A O 1
ATOM 3415 N N . GLY A 1 411 ? 27.421 -0.630 -28.018 1.00 79.25 411 GLY A N 1
ATOM 3416 C CA . GLY A 1 411 ? 28.053 -0.232 -26.751 1.00 79.25 411 GLY A CA 1
ATOM 3417 C C . GLY A 1 411 ? 27.072 0.279 -25.693 1.00 79.25 411 GLY A C 1
ATOM 3418 O O . GLY A 1 411 ? 27.422 0.294 -24.519 1.00 79.25 411 GLY A O 1
ATOM 3419 N N . GLU A 1 412 ? 25.840 0.616 -26.084 1.00 89.06 412 GLU A N 1
ATOM 3420 C CA . GLU A 1 412 ? 24.788 1.033 -25.156 1.00 89.06 412 GLU A CA 1
ATOM 3421 C C . GLU A 1 412 ? 24.085 -0.168 -24.526 1.00 89.06 412 GLU A C 1
ATOM 3423 O O . GLU A 1 412 ? 23.692 -1.121 -25.211 1.00 89.06 412 GLU A O 1
ATOM 3428 N N . HIS A 1 413 ? 23.881 -0.106 -23.211 1.00 89.56 413 HIS A N 1
ATOM 3429 C CA . HIS A 1 413 ? 23.276 -1.183 -22.440 1.00 89.56 413 HIS A CA 1
ATOM 3430 C C . HIS A 1 413 ? 22.203 -0.643 -21.499 1.00 89.56 413 HIS A C 1
ATOM 3432 O O . HIS A 1 413 ? 22.398 0.358 -20.825 1.00 89.56 413 HIS A O 1
ATOM 3438 N N . LEU A 1 414 ? 21.079 -1.357 -21.432 1.00 94.56 414 LEU A N 1
ATOM 3439 C CA . LEU A 1 414 ? 20.022 -1.119 -20.457 1.00 94.56 414 LEU A CA 1
ATOM 3440 C C . LEU A 1 414 ? 19.767 -2.426 -19.713 1.00 94.56 414 LEU A C 1
ATOM 3442 O O . LEU A 1 414 ? 19.269 -3.393 -20.308 1.00 94.56 414 LEU A O 1
ATOM 3446 N N . ILE A 1 415 ? 20.132 -2.424 -18.436 1.00 95.06 415 ILE A N 1
ATOM 3447 C CA . ILE A 1 415 ? 19.984 -3.525 -17.494 1.00 95.06 415 ILE A CA 1
ATOM 3448 C C . ILE A 1 415 ? 19.264 -2.977 -16.260 1.00 95.06 415 ILE A C 1
ATOM 3450 O O . ILE A 1 415 ? 19.837 -2.246 -15.462 1.00 95.06 415 ILE A O 1
ATOM 3454 N N . VAL A 1 416 ? 17.995 -3.331 -16.111 1.00 95.50 416 VAL A N 1
ATOM 3455 C CA . VAL A 1 416 ? 17.175 -3.095 -14.922 1.00 95.50 416 VAL A CA 1
ATOM 3456 C C . VAL A 1 416 ? 16.547 -4.444 -14.579 1.00 95.50 416 VAL A C 1
ATOM 3458 O O . VAL A 1 416 ? 15.522 -4.796 -15.167 1.00 95.50 416 VAL A O 1
ATOM 3461 N N . PRO A 1 417 ? 17.204 -5.251 -13.732 1.00 93.81 417 PRO A N 1
ATOM 3462 C CA . PRO A 1 417 ? 16.830 -6.647 -13.564 1.00 93.81 417 PRO A CA 1
ATOM 3463 C C . PRO A 1 417 ? 15.411 -6.845 -13.024 1.00 93.81 417 PRO A C 1
ATOM 3465 O O . PRO A 1 417 ? 14.956 -6.096 -12.161 1.00 93.81 417 PRO A O 1
ATOM 3468 N N . ASP A 1 418 ? 14.727 -7.893 -13.488 1.00 92.06 418 ASP A N 1
ATOM 3469 C CA . ASP A 1 418 ? 13.323 -8.148 -13.121 1.00 92.06 418 ASP A CA 1
ATOM 3470 C C . ASP A 1 418 ? 13.151 -8.439 -11.613 1.00 92.06 418 ASP A C 1
ATOM 3472 O O . ASP A 1 418 ? 12.118 -8.110 -11.022 1.00 92.06 418 ASP A O 1
ATOM 3476 N N . TYR A 1 419 ? 14.186 -8.982 -10.958 1.00 90.44 419 TYR A N 1
ATOM 3477 C CA . TYR A 1 419 ? 14.184 -9.243 -9.514 1.00 90.44 419 TYR A CA 1
ATOM 3478 C C . TYR A 1 419 ? 14.130 -7.980 -8.652 1.00 90.44 419 TYR A C 1
ATOM 3480 O O . TYR A 1 419 ? 13.752 -8.067 -7.486 1.00 90.44 419 TYR A O 1
ATOM 3488 N N . LEU A 1 420 ? 14.430 -6.798 -9.202 1.00 91.31 420 LEU A N 1
ATOM 3489 C CA . LEU A 1 420 ? 14.243 -5.543 -8.471 1.00 91.31 420 LEU A CA 1
ATOM 3490 C C . LEU A 1 420 ? 12.766 -5.282 -8.134 1.00 91.31 420 LEU A C 1
ATOM 3492 O O . LEU A 1 420 ? 12.483 -4.524 -7.205 1.00 91.31 420 LEU A O 1
ATOM 3496 N N . PHE A 1 421 ? 11.839 -5.900 -8.873 1.00 90.88 421 PHE A N 1
ATOM 3497 C CA . PHE A 1 421 ? 10.397 -5.682 -8.741 1.00 90.88 421 PHE A CA 1
ATOM 3498 C C . PHE A 1 421 ? 9.659 -6.863 -8.100 1.00 90.88 421 PHE A C 1
ATOM 3500 O O . PHE A 1 421 ? 8.680 -6.648 -7.390 1.00 90.88 421 PHE A O 1
ATOM 3507 N N . PHE A 1 422 ? 10.124 -8.093 -8.338 1.00 87.50 422 PHE A N 1
ATOM 3508 C CA . PHE A 1 422 ? 9.432 -9.325 -7.927 1.00 87.50 422 PHE A CA 1
ATOM 3509 C C . PHE A 1 422 ? 10.318 -10.313 -7.153 1.00 87.50 422 PHE A C 1
ATOM 3511 O O . PHE A 1 422 ? 9.883 -11.426 -6.856 1.00 87.50 422 PHE A O 1
ATOM 3518 N N . GLY A 1 423 ? 11.562 -9.934 -6.849 1.00 79.50 423 GLY A N 1
ATOM 3519 C CA . GLY A 1 423 ? 12.507 -10.785 -6.135 1.00 79.50 423 GLY A CA 1
ATOM 3520 C C . GLY A 1 423 ? 12.118 -11.034 -4.677 1.00 79.50 423 GLY A C 1
ATOM 3521 O O . GLY A 1 423 ? 11.328 -10.305 -4.072 1.00 79.50 423 GLY A O 1
ATOM 3522 N N . ALA A 1 424 ? 12.705 -12.083 -4.099 1.00 74.50 424 ALA A N 1
ATOM 3523 C CA . ALA A 1 424 ? 12.621 -12.334 -2.666 1.00 74.50 424 ALA A CA 1
ATOM 3524 C C . ALA A 1 424 ? 13.436 -11.295 -1.875 1.00 74.50 424 ALA A C 1
ATOM 3526 O O . ALA A 1 424 ? 14.279 -10.588 -2.422 1.00 74.50 424 ALA A O 1
ATOM 3527 N N . THR A 1 425 ? 13.195 -11.203 -0.565 1.00 73.31 425 THR A N 1
ATOM 3528 C CA . THR A 1 425 ? 13.988 -10.337 0.317 1.00 73.31 425 THR A CA 1
ATOM 3529 C C . THR A 1 425 ? 15.450 -10.781 0.338 1.00 73.31 425 THR A C 1
ATOM 3531 O O . THR A 1 425 ? 15.739 -11.934 0.654 1.00 73.31 425 THR A O 1
ATOM 3534 N N . GLU A 1 426 ? 16.361 -9.847 0.065 1.00 72.31 426 GLU A N 1
ATOM 3535 C CA . GLU A 1 426 ? 17.805 -10.080 0.103 1.00 72.31 426 GLU A CA 1
ATOM 3536 C C . GLU A 1 426 ? 18.456 -9.423 1.321 1.00 72.31 426 GLU A C 1
ATOM 3538 O O . GLU A 1 426 ? 18.084 -8.323 1.734 1.00 72.31 426 GLU A O 1
ATOM 3543 N N . ASN A 1 427 ? 19.461 -10.097 1.885 1.00 74.81 427 ASN A N 1
ATOM 3544 C CA . ASN A 1 427 ? 20.322 -9.529 2.916 1.00 74.81 427 ASN A CA 1
ATOM 3545 C C . ASN A 1 427 ? 21.591 -9.004 2.250 1.00 74.81 427 ASN A C 1
ATOM 3547 O O . ASN A 1 427 ? 22.433 -9.789 1.818 1.00 74.81 427 ASN A O 1
ATOM 3551 N N . VAL A 1 428 ? 21.721 -7.683 2.187 1.00 77.44 428 VAL A N 1
ATOM 3552 C CA . VAL A 1 428 ? 22.841 -7.003 1.533 1.00 77.44 428 VAL A CA 1
ATOM 3553 C C . VAL A 1 428 ? 23.515 -6.079 2.534 1.00 77.44 428 VAL A C 1
ATOM 3555 O O . VAL A 1 428 ? 22.844 -5.395 3.309 1.00 77.44 428 VAL A O 1
ATOM 3558 N N . ASP A 1 429 ? 24.845 -6.055 2.519 1.00 76.62 429 ASP A N 1
ATOM 3559 C CA . ASP A 1 429 ? 25.615 -5.094 3.298 1.00 76.62 429 ASP A CA 1
ATOM 3560 C C . ASP A 1 429 ? 25.587 -3.718 2.613 1.00 76.62 429 ASP A C 1
ATOM 3562 O O . ASP A 1 429 ? 26.090 -3.536 1.502 1.00 76.62 429 ASP A O 1
ATOM 3566 N N . LEU A 1 430 ? 24.961 -2.755 3.287 1.00 80.06 430 LEU A N 1
ATOM 3567 C CA . LEU A 1 430 ? 24.854 -1.360 2.861 1.00 80.06 430 LEU A CA 1
ATOM 3568 C C . LEU A 1 430 ? 25.650 -0.423 3.785 1.00 80.06 430 LEU A C 1
ATOM 3570 O O . LEU A 1 430 ? 25.468 0.781 3.716 1.00 80.06 430 LEU A O 1
ATOM 3574 N N . SER A 1 431 ? 26.524 -0.950 4.653 1.00 71.56 431 SER A N 1
ATOM 3575 C CA . SER A 1 431 ? 27.254 -0.168 5.670 1.00 71.56 431 SER A CA 1
ATOM 3576 C C . SER A 1 431 ? 28.223 0.885 5.116 1.00 71.56 431 SER A C 1
ATOM 3578 O O . SER A 1 431 ? 28.692 1.737 5.870 1.00 71.56 431 SER A O 1
ATOM 3580 N N . ALA A 1 432 ? 28.532 0.820 3.821 1.00 62.91 432 ALA A N 1
ATOM 3581 C CA . ALA A 1 432 ? 29.374 1.783 3.117 1.00 62.91 432 ALA A CA 1
ATOM 3582 C C . ALA A 1 432 ? 28.604 2.988 2.533 1.00 62.91 432 ALA A C 1
ATOM 3584 O O . ALA A 1 432 ? 29.249 3.879 1.983 1.00 62.91 432 ALA A O 1
ATOM 3585 N N . GLU A 1 433 ? 27.269 3.006 2.633 1.00 56.50 433 GLU A N 1
ATOM 3586 C CA . GLU A 1 433 ? 26.376 4.097 2.191 1.00 56.50 433 GLU A CA 1
ATOM 3587 C C . GLU A 1 433 ? 25.836 4.881 3.394 1.00 56.50 433 GLU A C 1
ATOM 3589 O O . GLU A 1 433 ? 25.742 6.127 3.295 1.00 56.50 433 GLU A O 1
#

Secondary structure (DSSP, 8-state):
--TTHHHHS-HHHHHHHHHHHTT---EE--PPPB-HHHHS-TTT---STTGGGEEEEEEEEEEEHHHHTTPPPPPGGG--SS-SEEEEEEEEEPPPGGGPPPPHHHHHHHHHHHHHHSTTS-EEEEEEEE-SS-EEEEEEEEEEEE-SSTTS-SEEEEEEEEEEEEESSS--HHHHHHHHHTSPP-SSTT---SHHHHHHHHHHHT-HHHHHHHHHHHHHHHHHHHHHH-B-SSPPPHHHHHHHTS-HHHHHHHHHHHHHHHHHHHHHHHHHHHHTT-S-GGGG-HHHIIIIIBS-------TTSTTTTGGGG-HIIIIIIIHHIIIIITS-SS--SS------BPPS--TTTTTT--SSB--GGGBS-HHHHHHHHHTTPPP---GGG----BTTTTB-SS---SSPPTT---B--THHHHPPP-----TT-

Foldseek 3Di:
DQLLVCVVDDNLVSVVVLCVQLVAQFPFDPDDWDAPPVQFDPVLDDPDPLSLFWDTKAFGGKGFLCSLVVHHDDDLVPQQAADRTETEMETETDQDPPQDDDDPVSVFSSLQSNCVSSQRHWYKYWYWYGGPPFIWIKIKGWDWADDPDPPDPGTHTHDIQMPTRQTSPDGDPVSVVLSNQSRADCDDPLHDSGRVSNVVSVCCSSPPVNVVVVVVVVVVVLLLVQLVQWDAWPQDDPVNCVVVVHDSVVSNSVLSSVLSVLVVVLVVVVVVCVVVVLADCLLQDPCSCPPAWFPDADQEQDVPDPCNCVQQVCLSCQQRVLCCQFQQQQFACDADPVGHGHEEADDPDDDDPCQPPRNYHDPCVGTPDRVVVNVNNSVRHHHNNDPSSHQPAPSVVLRHSSNNDNDHPPPTGTTRGNNSRRYDDDDDDPVVD

Sequence (433 aa):
MKLTLFKEIDFLHAVKVLFKELKVPVNYVADEPTTLKKILSPLTYKENYTFNLVDDVYFVGMVDDAAFAGNQSLSPDKIKSDYDGILIFGITLHQRETNLLPTRSQLAEISRAFNREFYYTPVVLVFKYHDDKNEYIAFANTERLKYKQEWREGEKAGKVSLLRDINIENPHRGHEDIVNQLKIPTSGTKQVDSFSKLYNYWQEVFSVSILNKKFYQELSNWYFWAIKQVRFPNEPTQEMAIQKGVKQEDLIQEHNATNVIRLLTRLLFTWFIKEKKLIPDELFDIDALQKDILNNISPYHEENSLFKDANKESIYYKAILQNLFFATLNCPIEADKEDNRTRGFRGLESYGKHRGIDWMMRYKKYFKNPDAFLKMVNNVVPFLNGGLFECLDDKTQNLYIDGFSDQMTKGEHLIVPDYLFFGATENVDLSAE

pLDDT: mean 88.68, std 9.87, range [46.91, 98.31]

Solvent-accessible surface area (backbone atoms only — not comparable to full-atom values): 24450 Å² total; per-residue (Å²): 132,77,52,49,37,60,77,77,44,59,61,71,58,28,55,54,50,48,39,54,75,25,62,50,51,60,40,66,53,93,56,73,74,41,51,61,76,80,74,34,52,84,89,50,48,60,99,46,77,61,59,69,30,55,55,41,33,28,58,45,30,36,29,21,49,37,19,56,71,75,42,82,65,80,60,74,94,74,61,87,58,81,70,64,37,37,39,37,34,38,33,37,38,55,69,40,82,93,60,37,69,86,48,73,66,44,56,43,49,54,53,46,28,53,24,54,64,39,30,46,37,51,40,37,39,39,38,38,40,39,47,96,86,51,49,27,35,27,43,36,41,52,41,77,36,77,52,91,52,84,88,54,83,56,41,38,61,55,61,66,43,71,55,62,78,37,33,36,86,71,51,52,66,72,53,52,55,52,56,59,60,63,36,56,45,83,60,72,97,75,41,47,74,37,36,70,48,45,52,53,51,51,55,51,67,61,28,64,69,53,56,49,50,52,51,53,48,53,52,48,53,49,48,69,51,45,43,73,66,45,42,52,27,75,64,63,46,66,68,58,17,62,76,69,73,51,59,42,66,61,49,39,47,54,52,31,44,56,51,49,51,53,51,49,52,48,48,55,54,49,48,53,40,33,77,67,68,34,33,73,67,54,82,78,32,72,65,46,32,59,73,68,43,28,67,67,76,43,34,69,82,42,93,91,43,99,58,54,66,59,24,44,67,10,50,50,46,54,46,48,50,46,27,46,34,22,15,31,33,42,24,39,72,65,54,56,96,91,46,78,51,49,53,46,68,62,74,93,73,61,94,71,84,60,64,81,56,60,38,41,26,54,52,63,85,46,34,67,44,52,67,59,51,53,51,59,44,61,75,48,42,59,59,61,82,43,82,81,29,57,73,69,47,40,58,89,80,70,42,35,58,70,52,90,56,88,73,67,64,95,90,56,46,66,27,47,37,27,31,83,79,63,35,77,95,78,92,76,92,59,89,90,115